Protein AF-A0A210QXK6-F1 (afdb_monomer)

Sequence (561 aa):
MADVSMITDDEYVSPDEFNDEITNDLNKKVNELSKQLKNMKIEKDEAHRYINDMSAKIASHGELEKEVKRLTILNHDLENRLQAEDKAYVKLWKEVSPSKDNGSGEKTDPATTSTERKEESDTNSGILNEKTPTSQADKTVQQNQDRSVTVTASVTELTEEIRRKEERIQELKNEVKTLKSSLQETLKIKDKYKKTLEKLRDEKQALSEETSRRLTQGDNKMCKMEENLRLMTARRDQLEKDLEKANEELDLTEKKLTAVKKGHQSTLAEDGKAMSSELGIVHVDELREALVTKSVECEKMLLKNEELKKILEEKGSTQGKLEERLTLITSRKDQLEKDLEKAKEDLDQMAKKLTKVNQDHKSTLIENEMAISSGSECLQLEVDTLIKDRYNQNESQVCFDSLTVQPPKTRKSIEIGLRSLRSGMGKTMVDGVTKGLQKLLHDRLLREKIDLHIKPCQTLDDATGGPHFVLCLAKSIIGTKVQALEGIPGNKDTVLIIIYYTETDTKECLSMSIPSFRLYGSELRPLGGTIDMLFGGGSGLYDCDVNNSAVERITTFLKKY

Structure (mmCIF, N/CA/C/O backbone):
data_AF-A0A210QXK6-F1
#
_entry.id   AF-A0A210QXK6-F1
#
loop_
_atom_site.group_PDB
_atom_site.id
_atom_site.type_symbol
_atom_site.label_atom_id
_atom_site.label_alt_id
_atom_site.label_comp_id
_atom_site.label_asym_id
_atom_site.label_entity_id
_atom_site.label_seq_id
_atom_site.pdbx_PDB_ins_code
_atom_site.Cartn_x
_atom_site.Cartn_y
_atom_site.Cartn_z
_atom_site.occupancy
_atom_site.B_iso_or_equiv
_atom_site.auth_seq_id
_atom_site.auth_comp_id
_atom_site.auth_asym_id
_atom_site.auth_atom_id
_atom_site.pdbx_PDB_model_num
ATOM 1 N N . MET A 1 1 ? 19.853 27.502 -66.657 1.00 44.91 1 MET A N 1
ATOM 2 C CA . MET A 1 1 ? 19.277 28.564 -65.812 1.00 44.91 1 MET A CA 1
ATOM 3 C C . MET A 1 1 ? 17.879 28.127 -65.413 1.00 44.91 1 MET A C 1
ATOM 5 O O . MET A 1 1 ? 16.967 28.236 -66.218 1.00 44.91 1 MET A O 1
ATOM 9 N N . ALA A 1 2 ? 17.760 27.530 -64.233 1.00 38.28 2 ALA A N 1
ATOM 10 C CA . ALA A 1 2 ? 16.503 27.271 -63.542 1.00 38.28 2 ALA A CA 1
ATOM 11 C C . ALA A 1 2 ? 16.822 27.405 -62.048 1.00 38.28 2 ALA A C 1
ATOM 13 O O . ALA A 1 2 ? 17.757 26.760 -61.570 1.00 38.28 2 ALA A O 1
ATOM 14 N N . ASP A 1 3 ? 16.121 28.320 -61.384 1.00 47.69 3 ASP A N 1
ATOM 15 C CA . ASP A 1 3 ? 16.264 28.660 -59.971 1.00 47.69 3 ASP A CA 1
ATOM 16 C C . ASP A 1 3 ? 15.975 27.449 -59.081 1.00 47.69 3 ASP A C 1
ATOM 18 O O . ASP A 1 3 ? 14.858 26.933 -59.056 1.00 47.69 3 ASP A O 1
ATOM 22 N N . VAL A 1 4 ? 16.980 27.021 -58.316 1.00 43.56 4 VAL A N 1
ATOM 23 C CA . VAL A 1 4 ? 16.806 26.153 -57.147 1.00 43.56 4 VAL A CA 1
ATOM 24 C C . VAL A 1 4 ? 17.064 27.030 -55.930 1.00 43.56 4 VAL A C 1
ATOM 26 O O . VAL A 1 4 ? 18.178 27.128 -55.419 1.00 43.56 4 VAL A O 1
ATOM 29 N N . SER A 1 5 ? 16.025 27.758 -55.532 1.00 46.81 5 SER A N 1
ATOM 30 C CA . SER A 1 5 ? 16.014 28.563 -54.320 1.00 46.81 5 SER A CA 1
ATOM 31 C C . SER A 1 5 ? 15.779 27.679 -53.095 1.00 46.81 5 SER A C 1
ATOM 33 O O . SER A 1 5 ? 14.764 26.992 -53.015 1.00 46.81 5 SER A O 1
ATOM 35 N N . MET A 1 6 ? 16.698 27.792 -52.137 1.00 48.84 6 MET A N 1
ATOM 36 C CA . MET A 1 6 ? 16.458 27.778 -50.690 1.00 48.84 6 MET A CA 1
ATOM 37 C C . MET A 1 6 ? 15.610 26.626 -50.136 1.00 48.84 6 MET A C 1
ATOM 39 O O . MET A 1 6 ? 14.425 26.781 -49.857 1.00 48.84 6 MET A O 1
ATOM 43 N N . ILE A 1 7 ? 16.275 25.502 -49.866 1.00 44.97 7 ILE A N 1
ATOM 44 C CA . ILE A 1 7 ? 15.892 24.646 -48.742 1.00 44.97 7 ILE A CA 1
ATOM 45 C C . ILE A 1 7 ? 16.555 25.277 -47.519 1.00 44.97 7 ILE A C 1
ATOM 47 O O . ILE A 1 7 ? 17.778 25.292 -47.400 1.00 44.97 7 ILE A O 1
ATOM 51 N N . THR A 1 8 ? 15.724 25.924 -46.713 1.00 48.78 8 THR A N 1
ATOM 52 C CA . THR A 1 8 ? 16.065 26.554 -45.441 1.00 48.78 8 THR A CA 1
ATOM 53 C C . THR A 1 8 ? 16.595 25.528 -44.450 1.00 48.78 8 THR A C 1
ATOM 55 O O . THR A 1 8 ? 16.159 24.380 -44.468 1.00 48.78 8 THR A O 1
ATOM 58 N N . ASP A 1 9 ? 17.515 25.979 -43.602 1.00 45.25 9 ASP A N 1
ATOM 59 C CA . ASP A 1 9 ? 18.122 25.263 -42.485 1.00 45.25 9 ASP A CA 1
ATOM 60 C C . ASP A 1 9 ? 17.078 24.507 -41.641 1.00 45.25 9 ASP A C 1
ATOM 62 O O . ASP A 1 9 ? 16.435 25.080 -40.762 1.00 45.25 9 ASP A O 1
ATOM 66 N N . ASP A 1 10 ? 16.900 23.211 -41.906 1.00 46.25 10 ASP A N 1
ATOM 67 C CA . ASP A 1 10 ? 16.236 22.310 -40.968 1.00 46.25 10 ASP A CA 1
ATOM 68 C C . ASP A 1 10 ? 17.201 22.108 -39.794 1.00 46.25 10 ASP A C 1
ATOM 70 O O . ASP A 1 10 ? 18.220 21.420 -39.911 1.00 46.25 10 ASP A O 1
ATOM 74 N N . GLU A 1 11 ? 16.902 22.771 -38.674 1.00 54.03 11 GLU A N 1
ATOM 75 C CA . GLU A 1 11 ? 17.608 22.624 -37.404 1.00 54.03 11 GLU A CA 1
ATOM 76 C C . GLU A 1 11 ? 17.676 21.138 -37.031 1.00 54.03 11 GLU A C 1
ATOM 78 O O . GLU A 1 11 ? 16.697 20.510 -36.623 1.00 54.03 11 GLU A O 1
ATOM 83 N N . TYR A 1 12 ? 18.862 20.557 -37.208 1.00 55.88 12 TYR A N 1
ATOM 84 C CA . TYR A 1 12 ? 19.173 19.194 -36.812 1.00 55.88 12 TYR A CA 1
ATOM 85 C C . TYR A 1 12 ? 19.178 19.125 -35.281 1.00 55.88 12 TYR A C 1
ATOM 87 O O . TYR A 1 12 ? 20.210 19.320 -34.640 1.00 55.88 12 TYR A O 1
ATOM 95 N N . VAL A 1 13 ? 18.007 18.882 -34.688 1.00 53.97 13 VAL A N 1
ATOM 96 C CA . VAL A 1 13 ? 17.875 18.614 -33.252 1.00 53.97 13 VAL A CA 1
ATOM 97 C C . VAL A 1 13 ? 18.626 17.322 -32.951 1.00 53.97 13 VAL A C 1
ATOM 99 O O . VAL A 1 13 ? 18.325 16.262 -33.509 1.00 53.97 13 VAL A O 1
ATOM 102 N N . SER A 1 14 ? 19.640 17.418 -32.091 1.00 57.78 14 SER A N 1
ATOM 103 C CA . SER A 1 14 ? 20.443 16.265 -31.699 1.00 57.78 14 SER A CA 1
ATOM 104 C C . SER A 1 14 ? 19.530 15.189 -31.089 1.00 57.78 14 SER A C 1
ATOM 106 O O . SER A 1 14 ? 18.709 15.512 -30.226 1.00 57.78 14 SER A O 1
ATOM 108 N N . PRO A 1 15 ? 19.662 13.905 -31.476 1.00 62.97 15 PRO A N 1
ATOM 109 C CA . PRO A 1 15 ? 18.889 12.806 -30.890 1.00 62.97 15 PRO A CA 1
ATOM 110 C C . PRO A 1 15 ? 18.966 12.728 -29.356 1.00 62.97 15 PRO A C 1
ATOM 112 O O . PRO A 1 15 ? 18.063 12.176 -28.726 1.00 62.97 15 PRO A O 1
ATOM 115 N N . ASP A 1 16 ? 20.024 13.284 -28.764 1.00 66.19 16 ASP A N 1
ATOM 116 C CA . ASP A 1 16 ? 20.204 13.348 -27.315 1.00 66.19 16 ASP A CA 1
ATOM 117 C C . ASP A 1 16 ? 19.272 14.392 -26.666 1.00 66.19 16 ASP A C 1
ATOM 119 O O . ASP A 1 16 ? 18.648 14.100 -25.648 1.00 66.19 16 ASP A O 1
ATOM 123 N N . GLU A 1 17 ? 19.053 15.550 -27.302 1.00 66.25 17 GLU A N 1
ATOM 124 C CA . GLU A 1 17 ? 18.154 16.598 -26.784 1.00 66.25 17 GLU A CA 1
ATOM 125 C C . GLU A 1 17 ? 16.682 16.162 -26.820 1.00 66.25 17 GLU A C 1
ATOM 127 O O . GLU A 1 17 ? 15.923 16.412 -25.881 1.00 66.25 17 GLU A O 1
ATOM 132 N N . PHE A 1 18 ? 16.282 15.427 -27.863 1.00 64.50 18 PHE A N 1
ATOM 133 C CA . PHE A 1 18 ? 14.921 14.893 -27.978 1.00 64.50 18 PHE A CA 1
ATOM 134 C C . PHE A 1 18 ? 14.623 13.810 -26.925 1.00 64.50 18 PHE A C 1
ATOM 136 O O . PHE A 1 18 ? 13.509 13.724 -26.399 1.00 64.50 18 PHE A O 1
ATOM 143 N N . ASN A 1 19 ? 15.618 12.985 -26.579 1.00 69.69 19 ASN A N 1
ATOM 144 C CA . ASN A 1 19 ? 15.469 11.970 -25.536 1.00 69.69 19 ASN A CA 1
ATOM 145 C C . ASN A 1 19 ? 15.393 12.585 -24.134 1.00 69.69 19 ASN A C 1
ATOM 147 O O . ASN A 1 19 ? 14.616 12.100 -23.305 1.00 69.69 19 ASN A O 1
ATOM 151 N N . ASP A 1 20 ? 16.135 13.660 -23.873 1.00 77.44 20 ASP A N 1
ATOM 152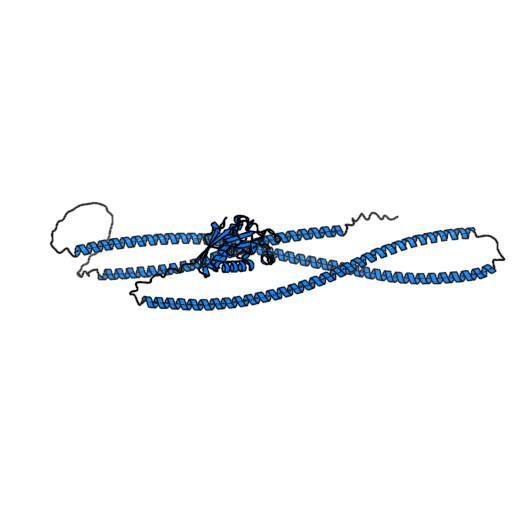 C CA . ASP A 1 20 ? 16.095 14.355 -22.586 1.00 77.44 20 ASP A CA 1
ATOM 153 C C . ASP A 1 20 ? 14.749 15.052 -22.351 1.00 77.44 20 ASP A C 1
ATOM 155 O O . ASP A 1 20 ? 14.205 14.995 -21.243 1.00 77.44 20 ASP A O 1
ATOM 159 N N . GLU A 1 21 ? 14.149 15.642 -23.389 1.00 80.06 21 GLU A N 1
ATOM 160 C CA . GLU A 1 21 ? 12.834 16.281 -23.284 1.00 80.06 21 GLU A CA 1
ATOM 161 C C . GLU A 1 21 ? 11.721 15.261 -22.990 1.00 80.06 21 GLU A C 1
ATOM 163 O O . GLU A 1 21 ? 10.927 15.446 -22.060 1.00 80.06 21 GLU A O 1
ATOM 168 N N . ILE A 1 22 ? 11.709 14.127 -23.702 1.00 79.75 22 ILE A N 1
ATOM 169 C CA . ILE A 1 22 ? 10.741 13.047 -23.455 1.00 79.75 22 ILE A CA 1
ATOM 170 C C . ILE A 1 22 ? 10.928 12.457 -22.056 1.00 79.75 22 ILE A C 1
ATOM 172 O O . ILE A 1 22 ? 9.944 12.230 -21.347 1.00 79.75 22 ILE A O 1
ATOM 176 N N . THR A 1 23 ? 12.174 12.225 -21.637 1.00 80.75 23 THR A N 1
ATOM 177 C CA . THR A 1 23 ? 12.480 11.648 -20.321 1.00 80.75 23 THR A CA 1
ATOM 178 C C . THR A 1 23 ? 12.057 12.590 -19.194 1.00 80.75 23 THR A C 1
ATOM 180 O O . THR A 1 23 ? 11.468 12.148 -18.203 1.00 80.75 23 THR A O 1
ATOM 183 N N . ASN A 1 24 ? 12.269 13.898 -19.358 1.00 83.56 24 ASN A N 1
ATOM 184 C CA . ASN A 1 24 ? 11.829 14.902 -18.394 1.00 83.56 24 ASN A CA 1
ATOM 185 C C . ASN A 1 24 ? 10.301 14.999 -18.306 1.00 83.56 24 ASN A C 1
ATOM 187 O O . ASN A 1 24 ? 9.762 15.042 -17.194 1.00 83.56 24 ASN A O 1
ATOM 191 N N . ASP A 1 25 ? 9.586 14.971 -19.435 1.00 87.50 25 ASP A N 1
ATOM 192 C CA . ASP A 1 25 ? 8.119 15.021 -19.424 1.00 87.50 25 ASP A CA 1
ATOM 193 C C . ASP A 1 25 ? 7.505 13.739 -18.827 1.00 87.50 25 ASP A C 1
ATOM 195 O O . ASP A 1 25 ? 6.519 13.797 -18.079 1.00 87.50 25 ASP A O 1
ATOM 199 N N . LEU A 1 26 ? 8.132 12.577 -19.063 1.00 84.06 26 LEU A N 1
ATOM 200 C CA . LEU A 1 26 ? 7.741 11.315 -18.429 1.00 84.06 26 LEU A CA 1
ATOM 201 C C . LEU A 1 26 ? 7.960 11.356 -16.913 1.00 84.06 26 LEU A C 1
ATOM 203 O O . LEU A 1 26 ? 7.043 11.045 -16.153 1.00 84.06 26 LEU A O 1
ATOM 207 N N . ASN A 1 27 ? 9.142 11.785 -16.463 1.00 83.50 27 ASN A N 1
ATOM 208 C CA . ASN A 1 27 ? 9.470 11.888 -15.040 1.00 83.50 27 ASN A CA 1
ATOM 209 C C . ASN A 1 27 ? 8.533 12.861 -14.316 1.00 83.50 27 ASN A C 1
ATOM 211 O O . ASN A 1 27 ? 8.076 12.583 -13.204 1.00 83.50 27 ASN A O 1
ATOM 215 N N . LYS A 1 28 ? 8.176 13.976 -14.961 1.00 90.75 28 LYS A N 1
ATOM 216 C CA . LYS A 1 28 ? 7.206 14.935 -14.426 1.00 90.75 28 LYS A CA 1
ATOM 217 C C . LYS A 1 28 ? 5.820 14.306 -14.255 1.00 90.75 28 LYS A C 1
ATOM 219 O O . LYS A 1 28 ? 5.221 14.453 -13.190 1.00 90.75 28 LYS A O 1
ATOM 224 N N . LYS A 1 29 ? 5.335 13.550 -15.248 1.00 88.69 29 LYS A N 1
ATOM 225 C CA . LYS A 1 29 ? 4.063 12.807 -15.151 1.00 88.69 29 LYS A CA 1
ATOM 226 C C . LYS A 1 29 ? 4.093 11.715 -14.085 1.00 88.69 29 LYS A C 1
ATOM 228 O O . LYS A 1 29 ? 3.127 11.585 -13.338 1.00 88.69 29 LYS A O 1
ATOM 233 N N . VAL A 1 30 ? 5.187 10.962 -13.973 1.00 86.56 30 VAL A N 1
ATOM 234 C CA . VAL A 1 30 ? 5.354 9.929 -12.935 1.00 86.56 30 VAL A CA 1
ATOM 235 C C . VAL A 1 30 ? 5.310 10.550 -11.539 1.00 86.56 30 VAL A C 1
ATOM 237 O O . VAL A 1 30 ? 4.622 10.033 -10.659 1.00 86.56 30 VAL A O 1
ATOM 240 N N . ASN A 1 31 ? 5.975 11.689 -11.340 1.00 84.44 31 ASN A N 1
ATOM 241 C CA . ASN A 1 31 ? 5.953 12.404 -10.065 1.00 84.44 31 ASN A CA 1
ATOM 242 C C . ASN A 1 31 ? 4.553 12.925 -9.711 1.00 84.44 31 ASN A C 1
ATOM 244 O O . ASN A 1 31 ? 4.127 12.792 -8.562 1.00 84.44 31 ASN A O 1
ATOM 248 N N . GLU A 1 32 ? 3.815 13.459 -10.687 1.00 89.75 32 GLU A N 1
ATOM 249 C CA . GLU A 1 32 ? 2.441 13.926 -10.473 1.00 89.75 32 GLU A CA 1
ATOM 250 C C . GLU A 1 32 ? 1.490 12.764 -10.140 1.00 89.75 32 GLU A C 1
ATOM 252 O O . GLU A 1 32 ? 0.752 12.831 -9.157 1.00 89.75 32 GLU A O 1
ATOM 257 N N . LEU A 1 33 ? 1.571 11.647 -10.871 1.00 83.81 33 LEU A N 1
ATOM 258 C CA . LEU A 1 33 ? 0.789 10.442 -10.572 1.00 83.81 33 LEU A CA 1
ATOM 259 C C . LEU A 1 33 ? 1.143 9.851 -9.200 1.00 83.81 33 LEU A C 1
ATOM 261 O O . LEU A 1 33 ? 0.256 9.433 -8.458 1.00 83.81 33 LEU A O 1
ATOM 265 N N . SER A 1 34 ? 2.423 9.859 -8.822 1.00 85.31 34 SER A N 1
ATOM 266 C CA . SER A 1 34 ? 2.877 9.419 -7.497 1.00 85.31 34 SER A CA 1
ATOM 267 C C . SER A 1 34 ? 2.296 10.296 -6.380 1.00 85.31 34 SER A C 1
ATOM 269 O O . SER A 1 34 ? 1.854 9.791 -5.344 1.00 85.31 34 SER A O 1
ATOM 271 N N . LYS A 1 35 ? 2.212 11.614 -6.604 1.00 87.81 35 LYS A N 1
ATOM 272 C CA . LYS A 1 35 ? 1.569 12.559 -5.683 1.00 87.81 35 LYS A CA 1
ATOM 273 C C . LYS A 1 35 ? 0.061 12.311 -5.569 1.00 87.81 35 LYS A C 1
ATOM 275 O O . LYS A 1 35 ? -0.455 12.248 -4.453 1.00 87.81 35 LYS A O 1
ATOM 280 N N . GLN A 1 36 ? -0.632 12.097 -6.687 1.00 84.88 36 GLN A N 1
ATOM 281 C CA . GLN A 1 36 ? -2.060 11.755 -6.693 1.00 84.88 36 GLN A CA 1
ATOM 282 C C . GLN A 1 36 ? -2.334 10.427 -5.971 1.00 84.88 36 GLN A C 1
ATOM 284 O O . GLN A 1 36 ? -3.253 10.343 -5.157 1.00 84.88 36 GLN A O 1
ATOM 289 N N . LEU A 1 37 ? -1.493 9.409 -6.184 1.00 81.88 37 LEU A N 1
ATOM 290 C CA . LEU A 1 37 ? -1.596 8.119 -5.500 1.00 81.88 37 LEU A CA 1
ATOM 291 C C . LEU A 1 37 ? -1.419 8.257 -3.980 1.00 81.88 37 LEU A C 1
ATOM 293 O O . LEU A 1 37 ? -2.153 7.625 -3.217 1.00 81.88 37 LEU A O 1
ATOM 297 N N . LYS A 1 38 ? -0.480 9.101 -3.526 1.00 82.56 38 LYS A N 1
ATOM 298 C CA . LYS A 1 38 ? -0.304 9.411 -2.097 1.00 82.56 38 LYS A CA 1
ATOM 299 C C . LYS A 1 38 ? -1.549 10.070 -1.505 1.00 82.56 38 LYS A C 1
ATOM 301 O O . LYS A 1 38 ? -2.002 9.630 -0.452 1.00 82.56 38 LYS A O 1
ATOM 306 N N . ASN A 1 39 ? -2.132 11.051 -2.193 1.00 80.12 39 ASN A N 1
ATOM 307 C CA . ASN A 1 39 ? -3.346 11.729 -1.729 1.00 80.12 39 ASN A CA 1
ATOM 308 C C . ASN A 1 39 ? -4.539 10.765 -1.637 1.00 80.12 39 ASN A C 1
ATOM 310 O O . ASN A 1 39 ? -5.187 10.697 -0.597 1.00 80.12 39 ASN A O 1
ATOM 314 N N . MET A 1 40 ? -4.764 9.936 -2.662 1.00 78.12 40 MET A N 1
ATOM 315 C CA . MET A 1 40 ? -5.830 8.924 -2.633 1.00 78.12 40 MET A CA 1
ATOM 316 C C . MET A 1 40 ? -5.647 7.907 -1.501 1.00 78.12 40 MET A C 1
ATOM 318 O O . MET A 1 40 ? -6.624 7.420 -0.932 1.00 78.12 40 MET A O 1
ATOM 322 N N . LYS A 1 41 ? -4.400 7.559 -1.164 1.00 77.94 41 LYS A N 1
ATOM 323 C CA . LYS A 1 41 ? -4.116 6.658 -0.045 1.00 77.94 41 LYS A CA 1
ATOM 324 C C . LYS A 1 41 ? -4.500 7.294 1.295 1.00 77.94 41 LYS A C 1
ATOM 326 O O . LYS A 1 41 ? -5.141 6.627 2.099 1.00 77.94 41 LYS A O 1
ATOM 331 N N . ILE A 1 42 ? -4.174 8.573 1.494 1.00 81.62 42 ILE A N 1
ATOM 332 C CA . ILE A 1 42 ? -4.559 9.329 2.697 1.00 81.62 42 ILE A CA 1
ATOM 333 C C . ILE A 1 42 ? -6.086 9.380 2.828 1.00 81.62 42 ILE A C 1
ATOM 335 O O . ILE A 1 42 ? -6.618 8.991 3.866 1.00 81.62 42 ILE A O 1
ATOM 339 N N . GLU A 1 43 ? -6.796 9.752 1.759 1.00 81.38 43 GLU A N 1
ATOM 340 C CA . GLU A 1 43 ? -8.266 9.804 1.752 1.00 81.38 43 GLU A CA 1
ATOM 341 C C . GLU A 1 43 ? -8.896 8.431 2.043 1.00 81.38 43 GLU A C 1
ATOM 343 O O . GLU A 1 43 ? -9.868 8.321 2.794 1.00 81.38 43 GLU A O 1
ATOM 348 N N . LYS A 1 44 ? -8.323 7.350 1.497 1.00 83.00 44 LYS A N 1
ATOM 349 C CA . LYS A 1 44 ? -8.772 5.978 1.775 1.00 83.00 44 LYS A CA 1
ATOM 350 C C . LYS A 1 44 ? -8.590 5.599 3.247 1.00 83.00 44 LYS A C 1
ATOM 352 O O . LYS A 1 44 ? -9.471 4.940 3.808 1.00 83.00 44 LYS A O 1
ATOM 357 N N . ASP A 1 45 ? -7.464 5.958 3.853 1.00 78.56 45 ASP A N 1
ATOM 358 C CA . ASP A 1 45 ? -7.159 5.627 5.248 1.00 78.56 45 ASP A CA 1
ATOM 359 C C . ASP A 1 45 ? -8.026 6.456 6.218 1.00 78.56 45 ASP A C 1
ATOM 361 O O . ASP A 1 45 ? -8.477 5.952 7.250 1.00 78.56 45 ASP A O 1
ATOM 365 N N . GLU A 1 46 ? -8.349 7.704 5.868 1.00 82.12 46 GLU A N 1
ATOM 366 C CA . GLU A 1 46 ? -9.347 8.521 6.573 1.00 82.12 46 GLU A CA 1
ATOM 367 C C . GLU A 1 46 ? -10.756 7.926 6.474 1.00 82.12 46 GLU A C 1
ATOM 369 O O . GLU A 1 46 ? -11.438 7.792 7.493 1.00 82.12 46 GLU A O 1
ATOM 374 N N . ALA A 1 47 ? -11.168 7.476 5.286 1.00 76.25 47 ALA A N 1
ATOM 375 C CA . ALA A 1 47 ? -12.454 6.812 5.101 1.00 76.25 47 ALA A CA 1
ATOM 376 C C . ALA A 1 47 ? -12.560 5.509 5.917 1.00 76.25 47 ALA A C 1
ATOM 378 O O . ALA A 1 47 ? -13.595 5.262 6.535 1.00 76.25 47 ALA A O 1
ATOM 379 N N . HIS A 1 48 ? -11.497 4.697 5.986 1.00 74.56 48 HIS A N 1
ATOM 380 C CA . HIS A 1 48 ? -11.484 3.489 6.826 1.00 74.56 48 HIS A CA 1
ATOM 381 C C . HIS A 1 48 ? -11.584 3.820 8.315 1.00 74.56 48 HIS A C 1
ATOM 383 O O . HIS A 1 48 ? -12.363 3.184 9.024 1.00 74.56 48 HIS A O 1
ATOM 389 N N . ARG A 1 49 ? -10.847 4.831 8.797 1.00 78.88 49 ARG A N 1
ATOM 390 C CA . ARG A 1 49 ? -10.958 5.288 10.193 1.00 78.88 49 ARG A CA 1
ATOM 391 C C . ARG A 1 49 ? -12.378 5.737 10.522 1.00 78.88 49 ARG A C 1
ATOM 393 O O . ARG A 1 49 ? -12.915 5.340 11.553 1.00 78.88 49 ARG A O 1
ATOM 400 N N . TYR A 1 50 ? -13.002 6.490 9.622 1.00 79.38 50 TYR A N 1
ATOM 401 C CA . TYR A 1 50 ? -14.382 6.936 9.782 1.00 79.38 50 TYR A CA 1
ATOM 402 C C . TYR A 1 50 ? -15.390 5.774 9.790 1.00 79.38 50 TYR A C 1
ATOM 404 O O . TYR A 1 50 ? -16.281 5.740 10.635 1.00 79.38 50 TYR A O 1
ATOM 412 N N . ILE A 1 51 ? -15.237 4.787 8.898 1.00 73.06 51 ILE A N 1
ATOM 413 C CA . ILE A 1 51 ? -16.088 3.584 8.866 1.00 73.06 51 ILE A CA 1
ATOM 414 C C . ILE A 1 51 ? -15.944 2.768 10.156 1.00 73.06 51 ILE A C 1
ATOM 416 O O . ILE A 1 51 ? -16.948 2.293 10.688 1.00 73.06 51 ILE A O 1
ATOM 420 N N . ASN A 1 52 ? -14.725 2.623 10.677 1.00 71.12 52 ASN A N 1
ATOM 421 C CA . ASN A 1 52 ? -14.480 1.896 11.921 1.00 71.12 52 ASN A CA 1
ATOM 422 C C . ASN A 1 52 ? -15.110 2.610 13.128 1.00 71.12 52 ASN A C 1
ATOM 424 O O . ASN A 1 52 ? -15.762 1.957 13.940 1.00 71.12 52 ASN A O 1
ATOM 428 N N . ASP A 1 53 ? -14.996 3.939 13.209 1.00 78.44 53 ASP A N 1
ATOM 429 C CA . ASP A 1 53 ? -15.653 4.745 14.251 1.00 78.44 53 ASP A CA 1
ATOM 430 C C . ASP A 1 53 ? -17.189 4.644 14.172 1.00 78.44 53 ASP A C 1
ATOM 432 O O . ASP A 1 53 ? -17.869 4.416 15.173 1.00 78.44 53 ASP A O 1
ATOM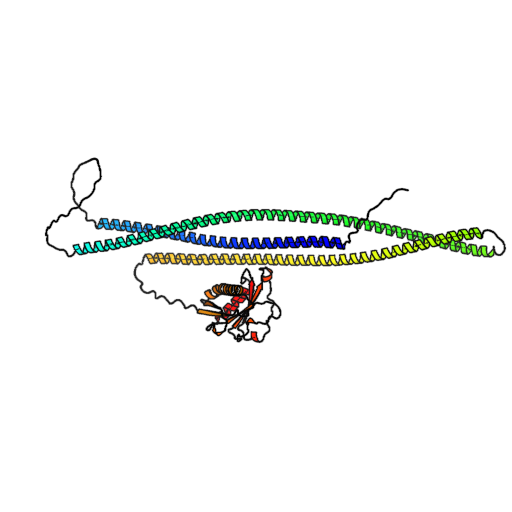 436 N N . MET A 1 54 ? -17.750 4.717 12.961 1.00 70.50 54 MET A N 1
ATOM 437 C CA . MET A 1 54 ? -19.180 4.496 12.715 1.00 70.50 54 MET A CA 1
ATOM 438 C C . MET A 1 54 ? -19.635 3.088 13.110 1.00 70.50 54 MET A C 1
ATOM 440 O O . MET A 1 54 ? -20.692 2.931 13.715 1.00 70.50 54 MET A O 1
ATOM 444 N N . SER A 1 55 ? -18.842 2.064 12.798 1.00 67.19 55 SER A N 1
ATOM 445 C CA . SER A 1 55 ? -19.164 0.673 13.137 1.00 67.19 55 SER A CA 1
ATOM 446 C C . SER A 1 55 ? -19.151 0.454 14.650 1.00 67.19 55 SER A C 1
ATOM 448 O O . SER A 1 55 ? -20.055 -0.192 15.176 1.00 67.19 55 SER A O 1
ATOM 450 N N . ALA A 1 56 ? -18.198 1.064 15.364 1.00 70.06 56 ALA A N 1
ATOM 451 C CA . ALA A 1 56 ? -18.162 1.054 16.825 1.00 70.06 56 ALA A CA 1
ATOM 452 C C . ALA A 1 56 ? -19.394 1.748 17.437 1.00 70.06 56 ALA A C 1
ATOM 454 O O . ALA A 1 56 ? -20.004 1.214 18.361 1.00 70.06 56 ALA A O 1
ATOM 455 N N . LYS A 1 57 ? -19.820 2.890 16.878 1.00 75.19 57 LYS A N 1
ATOM 456 C CA . LYS A 1 57 ? -21.040 3.602 17.305 1.00 75.19 57 LYS A CA 1
ATOM 457 C C . LYS A 1 57 ? -22.326 2.820 17.023 1.00 75.19 57 LYS A C 1
ATOM 459 O O . LYS A 1 57 ? -23.259 2.856 17.820 1.00 75.19 57 LYS A O 1
ATOM 464 N N . ILE A 1 58 ? -22.400 2.103 15.901 1.00 66.25 58 ILE A N 1
ATOM 465 C CA . ILE A 1 58 ? -23.543 1.231 15.588 1.00 66.25 58 ILE A CA 1
ATOM 466 C C . ILE A 1 58 ? -23.580 0.038 16.550 1.00 66.25 58 ILE A C 1
ATOM 468 O O . ILE A 1 58 ? -24.649 -0.298 17.055 1.00 66.25 58 ILE A O 1
ATOM 472 N N . ALA A 1 59 ? -22.426 -0.565 16.852 1.00 65.00 59 ALA A N 1
ATOM 473 C CA . ALA A 1 59 ? -22.332 -1.642 17.833 1.00 65.00 59 ALA A CA 1
ATOM 474 C C . ALA A 1 59 ? -22.791 -1.175 19.226 1.00 65.00 59 ALA A C 1
ATOM 476 O O . ALA A 1 59 ? -23.625 -1.840 19.840 1.00 65.00 59 ALA A O 1
ATOM 477 N N . SER A 1 60 ? -22.357 0.011 19.676 1.00 72.88 60 SER A N 1
ATOM 478 C CA . SER A 1 60 ? -22.823 0.578 20.949 1.00 72.88 60 SER A CA 1
ATOM 479 C C . SER A 1 60 ? -24.322 0.890 20.936 1.00 72.88 60 SER A C 1
ATOM 481 O O . SER A 1 60 ? -24.992 0.698 21.944 1.00 72.88 60 SER A O 1
ATOM 483 N N . HIS A 1 61 ? -24.880 1.325 19.799 1.00 71.06 61 HIS A N 1
ATOM 484 C CA . HIS A 1 61 ? -26.324 1.536 19.653 1.00 71.06 61 HIS A CA 1
ATOM 485 C C . HIS A 1 61 ? -27.112 0.221 19.751 1.00 71.06 61 HIS A C 1
ATOM 487 O O . HIS A 1 61 ? -28.192 0.197 20.336 1.00 71.06 61 HIS A O 1
ATOM 493 N N . GLY A 1 62 ? -26.571 -0.880 19.220 1.00 70.88 62 GLY A N 1
ATOM 494 C CA . GLY A 1 62 ? -27.162 -2.211 19.359 1.00 70.88 62 GLY A CA 1
ATOM 495 C C . GLY A 1 62 ? -27.210 -2.691 20.813 1.00 70.88 62 GLY A C 1
ATOM 496 O O . GLY A 1 62 ? -28.203 -3.289 21.227 1.00 70.88 62 GLY A O 1
ATOM 497 N N . GLU A 1 63 ? -26.179 -2.400 21.610 1.00 71.25 63 GLU A N 1
ATOM 498 C CA . GLU A 1 63 ? -26.198 -2.671 23.056 1.00 71.25 63 GLU A CA 1
ATOM 499 C C . GLU A 1 63 ? -27.193 -1.773 23.800 1.00 71.25 63 GLU A C 1
ATOM 501 O O . GLU A 1 63 ? -27.958 -2.260 24.632 1.00 71.25 63 GLU A O 1
ATOM 506 N N . LEU A 1 64 ? -27.261 -0.490 23.439 1.00 66.62 64 LEU A N 1
ATOM 507 C CA . LEU A 1 64 ? -28.216 0.456 24.019 1.00 66.62 64 LEU A CA 1
ATOM 508 C C . LEU A 1 64 ? -29.669 0.055 23.728 1.00 66.62 64 LEU A C 1
ATOM 510 O O . LEU A 1 64 ? -30.519 0.123 24.609 1.00 66.62 64 LEU A O 1
ATOM 514 N N . GLU A 1 65 ? -29.963 -0.423 22.517 1.00 69.38 65 GLU A N 1
ATOM 515 C CA . GLU A 1 65 ? -31.300 -0.896 22.145 1.00 69.38 65 GLU A CA 1
ATOM 516 C C . GLU A 1 65 ? -31.696 -2.170 22.912 1.00 69.38 65 GLU A C 1
ATOM 518 O O . GLU A 1 65 ? -32.854 -2.320 23.314 1.00 69.38 65 GLU A O 1
ATOM 523 N N . LYS A 1 66 ? -30.738 -3.076 23.163 1.00 77.81 66 LYS A N 1
ATOM 524 C CA . LYS A 1 66 ? -30.952 -4.245 24.033 1.00 77.81 66 LYS A CA 1
ATOM 525 C C . LYS A 1 66 ? -31.264 -3.817 25.468 1.00 77.81 66 LYS A C 1
ATOM 527 O O . LYS A 1 66 ? -32.206 -4.349 26.055 1.00 77.81 66 LYS A O 1
ATOM 532 N N . GLU A 1 67 ? -30.541 -2.837 26.003 1.00 70.69 67 GLU A N 1
ATOM 533 C CA . GLU A 1 67 ? -30.773 -2.334 27.360 1.00 70.69 67 GLU A CA 1
ATOM 534 C C . GLU A 1 67 ? -32.112 -1.590 27.476 1.00 70.69 67 GLU A C 1
ATOM 536 O O . GLU A 1 67 ? -32.864 -1.820 28.419 1.00 70.69 67 GLU A O 1
ATOM 541 N N . VAL A 1 68 ? -32.498 -0.793 26.474 1.00 71.19 68 VAL A N 1
ATOM 542 C CA . VAL A 1 68 ? -33.830 -0.162 26.422 1.00 71.19 68 VAL A CA 1
ATOM 543 C C . VAL A 1 68 ? -34.942 -1.214 26.399 1.00 71.19 68 VAL A C 1
ATOM 545 O O . VAL A 1 68 ? -35.921 -1.083 27.138 1.00 71.19 68 VAL A O 1
ATOM 548 N N . LYS A 1 69 ? -34.802 -2.290 25.609 1.00 79.44 69 LYS A N 1
ATOM 549 C CA . LYS A 1 69 ? -35.776 -3.399 25.598 1.00 79.44 69 LYS A CA 1
ATOM 550 C C . LYS A 1 69 ? -35.863 -4.079 26.963 1.00 79.44 69 LYS A C 1
ATOM 552 O O . LYS A 1 69 ? -36.966 -4.316 27.451 1.00 79.44 69 LYS A O 1
ATOM 557 N N . ARG A 1 70 ? -34.721 -4.331 27.607 1.00 81.19 70 ARG A N 1
ATOM 558 C CA . ARG A 1 70 ? -34.652 -4.907 28.956 1.00 81.19 70 ARG A CA 1
ATOM 559 C C . ARG A 1 70 ? -35.352 -4.024 29.992 1.00 81.19 70 ARG A C 1
ATOM 561 O O . ARG A 1 70 ? -36.159 -4.531 30.768 1.00 81.19 70 ARG A O 1
ATOM 568 N N . LEU A 1 71 ? -35.093 -2.717 29.975 1.00 72.50 71 LEU A N 1
ATOM 569 C CA . LEU A 1 71 ? -35.728 -1.751 30.876 1.00 72.50 71 LEU A CA 1
ATOM 570 C C . LEU A 1 71 ? -37.233 -1.625 30.621 1.00 72.50 71 LEU A C 1
ATOM 572 O O . LEU A 1 71 ? -38.000 -1.495 31.569 1.00 72.50 71 LEU A O 1
ATOM 576 N N . THR A 1 72 ? -37.670 -1.722 29.365 1.00 80.38 72 THR A N 1
ATOM 577 C CA . THR A 1 72 ? -39.100 -1.711 29.016 1.00 80.38 72 THR A CA 1
ATOM 578 C C . THR A 1 72 ? -39.822 -2.931 29.592 1.00 80.38 72 THR A C 1
ATOM 580 O O . THR A 1 72 ? -40.895 -2.786 30.173 1.00 80.38 72 THR A O 1
ATOM 583 N N . ILE A 1 73 ? -39.219 -4.123 29.491 1.00 83.44 73 ILE A N 1
ATOM 584 C CA . ILE A 1 73 ? -39.760 -5.353 30.096 1.00 83.44 73 ILE A CA 1
ATOM 585 C C . ILE A 1 73 ? -39.835 -5.212 31.620 1.00 83.44 73 ILE A C 1
ATOM 587 O O . ILE A 1 73 ? -40.867 -5.521 32.209 1.00 83.44 73 ILE A O 1
ATOM 591 N N . LEU A 1 74 ? -38.775 -4.697 32.252 1.00 82.38 74 LEU A N 1
ATOM 592 C CA . LEU A 1 74 ? -38.740 -4.476 33.699 1.00 82.38 74 LEU A CA 1
ATOM 593 C C . LEU A 1 74 ? -39.825 -3.488 34.158 1.00 82.38 74 LEU A C 1
ATOM 595 O O . LEU A 1 74 ? -40.465 -3.711 35.181 1.00 82.38 74 LEU A O 1
ATOM 599 N N . ASN A 1 75 ? -40.048 -2.410 33.400 1.00 76.88 75 ASN A N 1
ATOM 600 C CA . ASN A 1 75 ? -41.083 -1.429 33.715 1.00 76.88 75 ASN A CA 1
ATOM 601 C C . ASN A 1 75 ? -42.488 -2.036 33.620 1.00 76.88 75 ASN A C 1
ATOM 603 O O . ASN A 1 75 ? -43.313 -1.811 34.498 1.00 76.88 75 ASN A O 1
ATOM 607 N N . HIS A 1 76 ? -42.739 -2.853 32.594 1.00 84.44 76 HIS A N 1
ATOM 608 C CA . HIS A 1 76 ? -44.012 -3.555 32.455 1.00 84.44 76 HIS A CA 1
ATOM 609 C C . HIS A 1 76 ? -44.253 -4.552 33.603 1.00 84.44 76 HIS A C 1
ATOM 611 O O . HIS A 1 76 ? -45.362 -4.653 34.121 1.00 84.44 76 HIS A O 1
ATOM 617 N N . ASP A 1 77 ? -43.209 -5.259 34.044 1.00 83.31 77 ASP A N 1
ATOM 618 C CA . ASP A 1 77 ? -43.293 -6.183 35.180 1.00 83.31 77 ASP A CA 1
ATOM 619 C C . ASP A 1 77 ? -43.589 -5.445 36.500 1.00 83.31 77 ASP A C 1
ATOM 621 O O . ASP A 1 77 ? -44.426 -5.879 37.294 1.00 83.31 77 ASP A O 1
ATOM 625 N N . LEU A 1 78 ? -42.976 -4.274 36.705 1.00 81.50 78 LEU A N 1
ATOM 626 C CA . LEU A 1 78 ? -43.270 -3.396 37.841 1.00 81.50 78 LEU A CA 1
ATOM 627 C C . LEU A 1 78 ? -44.715 -2.886 37.826 1.00 81.50 78 LEU A C 1
ATOM 629 O O . LEU A 1 78 ? -45.379 -2.957 38.857 1.00 81.50 78 LEU A O 1
ATOM 633 N N . GLU A 1 79 ? -45.225 -2.427 36.680 1.00 83.50 79 GLU A N 1
ATOM 634 C CA . GLU A 1 79 ? -46.628 -2.009 36.535 1.00 83.50 79 GLU A CA 1
ATOM 635 C C . GLU A 1 79 ? -47.598 -3.148 36.873 1.00 83.50 79 GLU A C 1
ATOM 637 O O . GLU A 1 79 ? -48.577 -2.941 37.594 1.00 83.50 79 GLU A O 1
ATOM 642 N N . ASN A 1 80 ? -47.306 -4.366 36.411 1.00 85.38 80 ASN A N 1
ATOM 643 C CA . ASN A 1 80 ? -48.120 -5.543 36.710 1.00 85.38 80 ASN A CA 1
ATOM 644 C C . ASN A 1 80 ? -48.119 -5.878 38.209 1.00 85.38 80 ASN A C 1
ATOM 646 O O . ASN A 1 80 ? -49.169 -6.211 38.766 1.00 85.38 80 ASN A O 1
ATOM 650 N N . ARG A 1 81 ? -46.967 -5.756 38.883 1.00 83.44 81 ARG A N 1
ATOM 651 C CA . ARG A 1 81 ? -46.864 -5.942 40.340 1.00 83.44 81 ARG A CA 1
ATOM 652 C C . ARG A 1 81 ? -47.642 -4.877 41.107 1.00 83.44 81 ARG A C 1
ATOM 654 O O . ARG A 1 81 ? -48.384 -5.230 42.018 1.00 83.44 81 ARG A O 1
ATOM 661 N N . LEU A 1 82 ? -47.543 -3.614 40.697 1.00 82.81 82 LEU A N 1
ATOM 662 C CA . LEU A 1 82 ? -48.283 -2.507 41.310 1.00 82.81 82 LEU A CA 1
ATOM 663 C C . LEU A 1 82 ? -49.799 -2.711 41.181 1.00 82.81 82 LEU A C 1
ATOM 665 O O . LEU A 1 82 ? -50.528 -2.620 42.163 1.00 82.81 82 LEU A O 1
ATOM 669 N N . GLN A 1 83 ? -50.278 -3.106 39.996 1.00 84.88 83 GLN A N 1
ATOM 670 C CA . GLN A 1 83 ? -51.692 -3.445 39.799 1.00 84.88 83 GLN A CA 1
ATOM 671 C C . GLN A 1 83 ? -52.145 -4.645 40.643 1.00 84.88 83 GLN A C 1
ATOM 673 O O . GLN A 1 83 ? -53.309 -4.714 41.052 1.00 84.88 83 GLN A O 1
ATOM 678 N N . ALA A 1 84 ? -51.268 -5.625 40.870 1.00 84.00 84 ALA A N 1
ATOM 679 C CA . ALA A 1 84 ? -51.568 -6.767 41.724 1.00 84.00 84 ALA A CA 1
ATOM 680 C C . ALA A 1 84 ? -51.673 -6.355 43.202 1.00 84.00 84 ALA A C 1
ATOM 682 O O . ALA A 1 84 ? -52.604 -6.788 43.885 1.00 84.00 84 ALA A O 1
ATOM 683 N N . GLU A 1 85 ? -50.775 -5.487 43.673 1.00 86.25 85 GLU A N 1
ATOM 684 C CA . GLU A 1 85 ? -50.817 -4.921 45.024 1.00 86.25 85 GLU A CA 1
ATOM 685 C C . GLU A 1 85 ? -52.059 -4.052 45.242 1.00 86.25 85 GLU A C 1
ATOM 687 O O . GLU A 1 85 ? -52.750 -4.243 46.242 1.00 86.25 85 GLU A O 1
ATOM 692 N N . ASP A 1 86 ? -52.431 -3.199 44.283 1.00 84.62 86 ASP A N 1
ATOM 693 C CA . ASP A 1 86 ? -53.667 -2.405 44.344 1.00 84.62 86 ASP A CA 1
ATOM 694 C C . ASP A 1 86 ? -54.908 -3.299 44.463 1.00 84.62 86 ASP A C 1
ATOM 696 O O . ASP A 1 86 ? -55.788 -3.076 45.301 1.00 84.62 86 ASP A O 1
ATOM 700 N N . LYS A 1 87 ? -54.977 -4.372 43.664 1.00 86.75 87 LYS A N 1
ATOM 701 C CA . LYS A 1 87 ? -56.066 -5.358 43.757 1.00 86.75 87 LYS A CA 1
ATOM 702 C C . LYS A 1 87 ? -56.088 -6.056 45.118 1.00 86.75 87 LYS A C 1
ATOM 704 O O . LYS A 1 87 ? -57.172 -6.283 45.661 1.00 86.75 87 LYS A O 1
ATOM 709 N N . ALA A 1 88 ? -54.923 -6.390 45.672 1.00 83.50 88 ALA A N 1
ATOM 710 C CA . ALA A 1 88 ? -54.811 -6.989 46.999 1.00 83.50 88 ALA A CA 1
ATOM 711 C C . ALA A 1 88 ? -55.267 -6.015 48.099 1.00 83.50 88 ALA A C 1
ATOM 713 O O . ALA A 1 88 ? -56.024 -6.408 48.990 1.00 83.50 88 ALA A O 1
ATOM 714 N N . TYR A 1 89 ? -54.899 -4.736 47.992 1.00 79.94 89 TYR A N 1
ATOM 715 C CA . TYR A 1 89 ? -55.326 -3.678 48.904 1.00 79.94 89 TYR A CA 1
ATOM 716 C C . TYR A 1 89 ? -56.841 -3.478 48.886 1.00 79.94 89 TYR A C 1
ATOM 718 O O . TYR A 1 89 ? -57.466 -3.459 49.945 1.00 79.94 89 TYR A O 1
ATOM 726 N N . VAL A 1 90 ? -57.457 -3.400 47.701 1.00 84.25 90 VAL A N 1
ATOM 727 C CA . VAL A 1 90 ? -58.920 -3.285 47.556 1.00 84.25 90 VAL A CA 1
ATOM 728 C C . VAL A 1 90 ? -59.638 -4.488 48.173 1.00 84.25 90 VAL A C 1
ATOM 730 O O . VAL A 1 90 ? -60.696 -4.331 48.786 1.00 84.25 90 VAL A O 1
ATOM 733 N N . LYS A 1 91 ? -59.070 -5.692 48.040 1.00 84.44 91 LYS A N 1
ATOM 734 C CA . LYS A 1 91 ? -59.624 -6.907 48.649 1.00 84.44 91 LYS A CA 1
ATOM 735 C C . LYS A 1 91 ? -59.574 -6.847 50.179 1.00 84.44 91 LYS A C 1
ATOM 737 O O . LYS A 1 91 ? -60.606 -7.041 50.815 1.00 84.44 91 LYS A O 1
ATOM 742 N N . LEU A 1 92 ? -58.423 -6.491 50.754 1.00 80.50 92 LEU A N 1
ATOM 743 C CA . LEU A 1 92 ? -58.266 -6.280 52.198 1.00 80.50 92 LEU A CA 1
ATOM 744 C C . LEU A 1 92 ? -59.219 -5.199 52.726 1.00 80.50 92 LEU A C 1
ATOM 746 O O . LEU A 1 92 ? -59.841 -5.374 53.769 1.00 80.50 92 LEU A O 1
ATOM 750 N N . TRP A 1 93 ? -59.400 -4.104 51.987 1.00 75.38 93 TRP A N 1
ATOM 751 C CA . TRP A 1 93 ? -60.313 -3.026 52.377 1.00 75.38 93 TRP A CA 1
ATOM 752 C C . TRP A 1 93 ? -61.779 -3.473 52.436 1.00 75.38 93 TRP A C 1
ATOM 754 O O . TRP A 1 93 ? -62.523 -3.046 53.322 1.00 75.38 93 TRP A O 1
ATOM 764 N N . LYS A 1 94 ? -62.196 -4.359 51.523 1.00 77.56 94 LYS A N 1
ATOM 765 C CA . LYS A 1 94 ? -63.534 -4.970 51.544 1.00 77.56 94 LYS A CA 1
ATOM 766 C C . LYS A 1 94 ? -63.723 -5.941 52.709 1.00 77.56 94 LYS A C 1
ATOM 768 O O . LYS A 1 94 ? -64.830 -6.026 53.221 1.00 77.56 94 LYS A O 1
ATOM 773 N N . GLU A 1 95 ? -62.675 -6.646 53.126 1.00 77.06 95 GLU A N 1
ATOM 774 C CA . GLU A 1 95 ? -62.724 -7.584 54.259 1.00 77.06 95 GLU A CA 1
ATOM 775 C C . GLU A 1 95 ? -62.713 -6.867 55.621 1.00 77.06 95 GLU A C 1
ATOM 777 O O . GLU A 1 95 ? -63.308 -7.355 56.579 1.00 77.06 95 GLU A O 1
ATOM 782 N N . VAL A 1 96 ? -62.076 -5.695 55.713 1.00 75.19 96 VAL A N 1
ATOM 783 C CA . VAL A 1 96 ? -61.973 -4.911 56.959 1.00 75.19 96 VAL A CA 1
ATOM 784 C C . VAL A 1 96 ? -63.126 -3.912 57.124 1.00 75.19 96 VAL A C 1
ATOM 786 O O . VAL A 1 96 ? -63.391 -3.463 58.237 1.00 75.19 96 VAL A O 1
ATOM 789 N N . SER A 1 97 ? -63.849 -3.578 56.051 1.00 57.84 97 SER A N 1
ATOM 790 C CA . SER A 1 97 ? -65.051 -2.743 56.143 1.00 57.84 97 SER A CA 1
ATOM 791 C C . SER A 1 97 ? -66.198 -3.553 56.761 1.00 57.84 97 SER A C 1
ATOM 793 O O . SER A 1 97 ? -66.697 -4.474 56.113 1.00 57.84 97 SER A O 1
ATOM 795 N N . PRO A 1 98 ? -66.652 -3.242 57.990 1.00 48.62 98 PRO A N 1
ATOM 796 C CA . PRO A 1 98 ? -67.754 -3.968 58.601 1.00 48.62 98 PRO A CA 1
ATOM 797 C C . PRO A 1 98 ? -69.010 -3.757 57.757 1.00 48.62 98 PRO A C 1
ATOM 799 O O . PRO A 1 98 ? -69.385 -2.618 57.459 1.00 48.62 98 PRO A O 1
ATOM 802 N N . SER A 1 99 ? -69.659 -4.856 57.370 1.00 51.62 99 SER A N 1
ATOM 803 C CA . SER A 1 99 ? -70.967 -4.812 56.730 1.00 51.62 99 SER A CA 1
ATOM 804 C C . SER A 1 99 ? -71.929 -4.082 57.663 1.00 51.62 99 SER A C 1
ATOM 806 O O . SER A 1 99 ? -72.384 -4.633 58.667 1.00 51.62 99 SER A O 1
ATOM 808 N N . LYS A 1 100 ? -72.240 -2.824 57.344 1.00 52.19 100 LYS A N 1
ATOM 809 C CA . LYS A 1 100 ? -73.463 -2.198 57.831 1.00 52.19 100 LYS A CA 1
ATOM 810 C C . LYS A 1 100 ? -74.614 -2.897 57.124 1.00 52.19 100 LYS A C 1
ATOM 812 O O . LYS A 1 100 ? -75.081 -2.450 56.083 1.00 52.19 100 LYS A O 1
ATOM 817 N N . ASP A 1 101 ? -75.030 -4.015 57.702 1.00 52.72 101 ASP A N 1
ATOM 818 C CA . ASP A 1 101 ? -76.421 -4.422 57.629 1.00 52.72 101 ASP A CA 1
ATOM 819 C C . ASP A 1 101 ? -77.246 -3.258 58.171 1.00 52.72 101 ASP A C 1
ATOM 821 O O . ASP A 1 101 ? -77.081 -2.856 59.321 1.00 52.72 101 ASP A O 1
ATOM 825 N N . ASN A 1 102 ? -78.073 -2.676 57.312 1.00 42.50 102 ASN A N 1
ATOM 826 C CA . ASN A 1 102 ? -79.340 -2.073 57.693 1.00 42.50 102 ASN A CA 1
ATOM 827 C C . ASN A 1 102 ? -80.207 -1.955 56.443 1.00 42.50 102 ASN A C 1
ATOM 829 O O . ASN A 1 102 ? -79.864 -1.275 55.476 1.00 42.50 102 ASN A O 1
ATOM 833 N N . GLY A 1 103 ? -81.326 -2.674 56.479 1.00 46.91 103 GLY A N 1
ATOM 834 C CA . GLY A 1 103 ? -82.395 -2.572 55.503 1.00 46.91 103 GLY A CA 1
ATOM 835 C C . GLY A 1 103 ? -83.265 -1.324 55.677 1.00 46.91 103 GLY A C 1
ATOM 836 O O . GLY A 1 103 ? -82.994 -0.453 56.501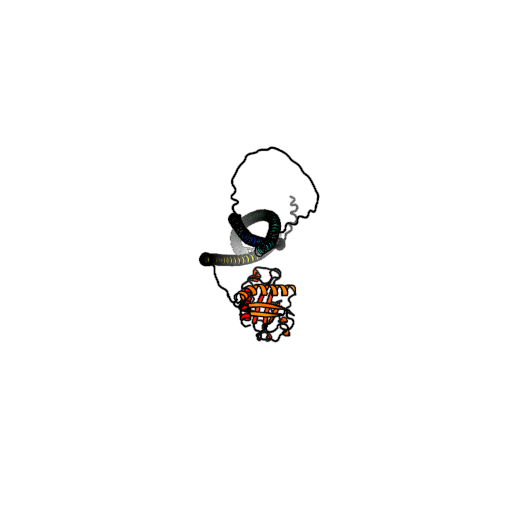 1.00 46.91 103 GLY A O 1
ATOM 837 N N . SER A 1 104 ? -84.369 -1.343 54.920 1.00 42.56 104 SER A N 1
ATOM 838 C CA . SER A 1 104 ? -85.430 -0.330 54.747 1.00 42.56 104 SER A CA 1
ATOM 839 C C . SER A 1 104 ? -84.975 0.909 53.965 1.00 42.56 104 SER A C 1
ATOM 841 O O . SER A 1 104 ? -84.016 1.568 54.332 1.00 42.56 104 SER A O 1
ATOM 843 N N . GLY A 1 105 ? -85.480 1.119 52.742 1.00 45.78 105 GLY A N 1
ATOM 844 C CA . GLY A 1 105 ? -86.773 1.773 52.480 1.00 45.78 105 GLY A CA 1
ATOM 845 C C . GLY A 1 105 ? -86.511 3.284 52.472 1.00 45.78 105 GLY A C 1
ATOM 846 O O . GLY A 1 105 ? -86.054 3.814 53.465 1.00 45.78 105 GLY A O 1
ATOM 847 N N . GLU A 1 106 ? -86.625 4.026 51.374 1.00 38.41 106 GLU A N 1
ATOM 848 C CA . GLU A 1 106 ? -87.881 4.540 50.827 1.00 38.41 106 GLU A CA 1
ATOM 849 C C . GLU A 1 106 ? -87.524 5.579 49.734 1.00 38.41 106 GLU A C 1
ATOM 851 O O . GLU A 1 106 ? -86.421 6.126 49.714 1.00 38.41 106 GLU A O 1
ATOM 856 N N . LYS A 1 107 ? -88.444 5.798 48.790 1.00 51.91 107 LYS A N 1
ATOM 857 C CA . LYS A 1 107 ? -88.344 6.701 47.627 1.00 51.91 107 LYS A CA 1
ATOM 858 C C . LYS A 1 107 ? -88.124 8.170 48.017 1.00 51.91 107 LYS A C 1
ATOM 860 O O . LYS A 1 107 ? -88.793 8.607 48.943 1.00 51.91 107 LYS A O 1
ATOM 865 N N . THR A 1 108 ? -87.409 8.926 47.171 1.00 40.84 108 THR A N 1
ATOM 866 C CA . THR A 1 108 ? -87.823 10.243 46.612 1.00 40.84 108 THR A CA 1
ATOM 867 C C . THR A 1 108 ? -86.773 10.820 45.642 1.00 40.84 108 THR A C 1
ATOM 869 O O . THR A 1 108 ? -85.577 10.792 45.920 1.00 40.84 108 THR A O 1
ATOM 872 N N . ASP A 1 109 ? -87.240 11.350 44.502 1.00 42.84 109 ASP A N 1
ATOM 873 C CA . ASP A 1 109 ? -86.527 12.300 43.614 1.00 42.84 109 ASP A CA 1
ATOM 874 C C . ASP A 1 109 ? -86.186 13.607 44.374 1.00 42.84 109 ASP A C 1
ATOM 876 O O . ASP A 1 109 ? -86.885 13.888 45.357 1.00 42.84 109 ASP A O 1
ATOM 880 N N . PRO A 1 110 ? -85.182 14.438 43.980 1.00 53.72 110 PRO A N 1
ATOM 881 C CA . PRO A 1 110 ? -85.301 15.436 42.883 1.00 53.72 110 PRO A CA 1
ATOM 882 C C . PRO A 1 110 ? -83.967 15.757 42.140 1.00 53.72 110 PRO A C 1
ATOM 884 O O . PRO A 1 110 ? -82.875 15.433 42.589 1.00 53.72 110 PRO A O 1
ATOM 887 N N . ALA A 1 111 ? -83.976 16.203 40.880 1.00 36.47 111 ALA A N 1
ATOM 888 C CA . ALA A 1 111 ? -84.020 17.593 40.386 1.00 36.47 111 ALA A CA 1
ATOM 889 C C . ALA A 1 111 ? -82.970 18.595 40.947 1.00 36.47 111 ALA A C 1
ATOM 891 O O . ALA A 1 111 ? -83.039 19.013 42.094 1.00 36.47 111 ALA A O 1
ATOM 892 N N . THR A 1 112 ? -82.117 19.067 40.021 1.00 37.69 112 THR A N 1
ATOM 893 C CA . THR A 1 112 ? -81.617 20.451 39.809 1.00 37.69 112 THR A CA 1
ATOM 894 C C . THR A 1 112 ? -80.833 21.227 40.882 1.00 37.69 112 THR A C 1
ATOM 896 O O . THR A 1 112 ? -81.317 21.465 41.979 1.00 37.69 112 THR A O 1
ATOM 899 N N . THR A 1 113 ? -79.739 21.847 40.383 1.00 35.47 113 THR A N 1
ATOM 900 C CA . THR A 1 113 ? -79.112 23.140 40.783 1.00 35.47 113 THR A CA 1
ATOM 901 C C . THR A 1 113 ? -78.443 23.194 42.167 1.00 35.47 113 THR A C 1
ATOM 903 O O . THR A 1 113 ? -78.952 22.628 43.114 1.00 35.47 113 THR A O 1
ATOM 906 N N . SER A 1 114 ? -77.337 23.885 42.444 1.00 35.75 114 SER A N 1
ATOM 907 C CA . SER A 1 114 ? -76.316 24.656 41.720 1.00 35.75 114 SER A CA 1
ATOM 908 C C . SER A 1 114 ? -75.361 25.234 42.796 1.00 35.75 114 SER A C 1
ATOM 910 O O . SER A 1 114 ? -75.683 25.204 43.980 1.00 35.75 114 SER A O 1
ATOM 912 N N . THR A 1 115 ? -74.279 25.893 42.364 1.00 37.78 115 THR A N 1
ATOM 913 C CA . THR A 1 115 ? -73.636 27.063 43.022 1.00 37.78 115 THR A CA 1
ATOM 914 C C . THR A 1 115 ? -72.878 26.922 44.353 1.00 37.78 115 THR A C 1
ATOM 916 O O . THR A 1 115 ? -73.432 26.647 45.408 1.00 37.78 115 THR A O 1
ATOM 919 N N . GLU A 1 116 ? -71.590 27.269 44.253 1.00 44.81 116 GLU A N 1
ATOM 920 C CA . GLU A 1 116 ? -70.845 28.263 45.049 1.00 44.81 116 GLU A CA 1
ATOM 921 C C . GLU A 1 116 ? -71.423 28.753 46.391 1.00 44.81 116 GLU A C 1
ATOM 923 O O . GLU A 1 116 ? -72.478 29.383 46.426 1.00 44.81 116 GLU A O 1
ATOM 928 N N . ARG A 1 117 ? -70.597 28.671 47.445 1.00 35.44 117 ARG A N 1
ATOM 929 C CA . ARG A 1 117 ? -70.034 29.785 48.259 1.00 35.44 117 ARG A CA 1
ATOM 930 C C . ARG A 1 117 ? -69.399 29.190 49.531 1.00 35.44 117 ARG A C 1
ATOM 932 O O . ARG A 1 117 ? -69.927 28.238 50.080 1.00 35.44 117 ARG A O 1
ATOM 939 N N . LYS A 1 118 ? -68.142 29.510 49.857 1.00 38.41 118 LYS A N 1
ATOM 940 C CA . LYS A 1 118 ? -67.610 30.708 50.548 1.00 38.41 118 LYS A CA 1
ATOM 941 C C . LYS A 1 118 ? -67.768 30.626 52.077 1.00 38.41 118 LYS A C 1
ATOM 943 O O . LYS A 1 118 ? -68.880 30.727 52.567 1.00 38.41 118 LYS A O 1
ATOM 948 N N . GLU A 1 119 ? -66.600 30.528 52.718 1.00 44.06 119 GLU A N 1
ATOM 949 C CA . GLU A 1 119 ? -66.183 31.135 53.995 1.00 44.06 119 GLU A CA 1
ATOM 950 C C . GLU A 1 119 ? -66.906 30.820 55.321 1.00 44.06 119 GLU A C 1
ATOM 952 O O . GLU A 1 119 ? -68.079 30.489 55.380 1.00 44.06 119 GLU A O 1
ATOM 957 N N . GLU A 1 120 ? -66.107 31.044 56.371 1.00 34.31 120 GLU A N 1
ATOM 958 C CA . GLU A 1 120 ? -66.425 31.269 57.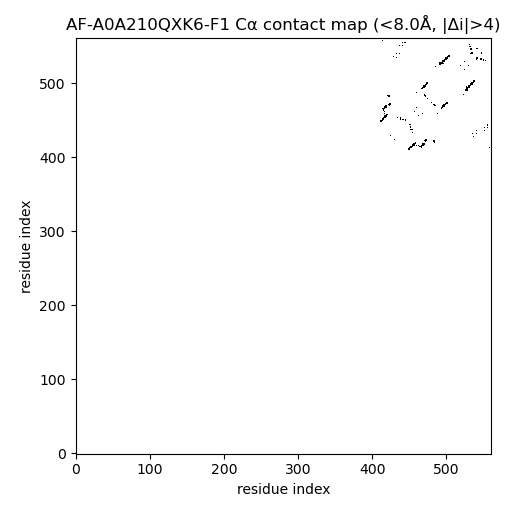788 1.00 34.31 120 GLU A CA 1
ATOM 959 C C . GLU A 1 120 ? -66.357 30.088 58.776 1.00 34.31 120 GLU A C 1
ATOM 961 O O . GLU A 1 120 ? -67.148 29.150 58.798 1.00 34.31 120 GLU A O 1
ATOM 966 N N . SER A 1 121 ? -65.300 30.194 59.593 1.00 46.56 121 SER A N 1
ATOM 967 C CA . SER A 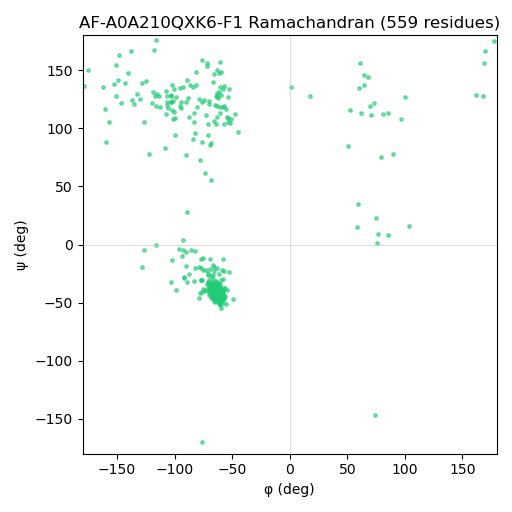1 121 ? -65.265 30.080 61.054 1.00 46.56 121 SER A CA 1
ATOM 968 C C . SER A 1 121 ? -66.582 29.776 61.771 1.00 46.56 121 SER A C 1
ATOM 970 O O . SER A 1 121 ? -67.560 30.487 61.599 1.00 46.56 121 SER A O 1
ATOM 972 N N . ASP A 1 122 ? -66.547 28.850 62.728 1.00 34.97 122 ASP A N 1
ATOM 973 C CA . ASP A 1 122 ? -66.537 29.248 64.139 1.00 34.97 122 ASP A CA 1
ATOM 974 C C . ASP A 1 122 ? -66.381 28.057 65.085 1.00 34.97 122 ASP A C 1
ATOM 976 O O . ASP A 1 122 ? -66.790 26.923 64.836 1.00 34.97 122 ASP A O 1
ATOM 980 N N . THR A 1 123 ? -65.754 28.373 66.210 1.00 45.97 123 THR A N 1
ATOM 981 C CA . THR A 1 123 ? -65.696 27.607 67.448 1.00 45.97 123 THR A CA 1
ATOM 982 C C . THR A 1 123 ? -67.086 27.216 67.950 1.00 45.97 123 THR A C 1
ATOM 984 O O . THR A 1 123 ? -67.927 28.094 68.126 1.00 45.97 123 THR A O 1
ATOM 987 N N . ASN A 1 124 ? -67.296 25.957 68.351 1.00 39.00 124 ASN A N 1
ATOM 988 C CA . ASN A 1 124 ? -68.154 25.699 69.507 1.00 39.00 124 ASN A CA 1
ATOM 989 C C . ASN A 1 124 ? -67.812 24.398 70.241 1.00 39.00 124 ASN A C 1
ATOM 991 O O . ASN A 1 124 ? -67.519 23.362 69.647 1.00 39.00 124 ASN A O 1
ATOM 995 N N . SER A 1 125 ? -67.845 24.514 71.561 1.00 41.69 125 SER A N 1
ATOM 996 C CA . SER A 1 125 ? -67.591 23.501 72.570 1.00 41.69 125 SER A CA 1
ATOM 997 C C . SER A 1 125 ? -68.826 22.625 72.802 1.00 41.69 125 SER A C 1
ATOM 999 O O . SER A 1 125 ? -69.966 23.074 72.719 1.00 41.69 125 SER A O 1
ATOM 1001 N N . GLY A 1 126 ? -68.593 21.359 73.145 1.00 37.47 126 GLY A N 1
ATOM 1002 C CA . GLY A 1 126 ? -69.640 20.413 73.520 1.00 37.47 126 GLY A CA 1
ATOM 1003 C C . GLY A 1 126 ? -69.048 19.265 74.322 1.00 37.47 126 GLY A C 1
ATOM 1004 O O . GLY A 1 126 ? -68.618 18.263 73.765 1.00 37.47 126 GLY A O 1
ATOM 1005 N N . ILE A 1 127 ? -68.985 19.453 75.639 1.00 43.53 127 ILE A N 1
ATOM 1006 C CA . ILE A 1 127 ? -68.609 18.441 76.629 1.00 43.53 127 ILE A CA 1
ATOM 1007 C C . ILE A 1 127 ? -69.738 17.410 76.708 1.00 43.53 127 ILE A C 1
ATOM 1009 O O . ILE A 1 127 ? -70.848 17.764 77.100 1.00 43.53 127 ILE A O 1
ATOM 1013 N N . LEU A 1 128 ? -69.440 16.139 76.434 1.00 39.59 128 LEU A N 1
ATOM 1014 C CA . LEU A 1 128 ? -70.201 15.004 76.954 1.00 39.59 128 LEU A CA 1
ATOM 1015 C C . LEU A 1 128 ? -69.232 13.913 77.411 1.00 39.59 128 LEU A C 1
ATOM 1017 O O . LEU A 1 128 ? -68.334 13.480 76.696 1.00 39.59 128 LEU A O 1
ATOM 1021 N N . ASN A 1 129 ? -69.411 13.562 78.676 1.00 42.31 129 ASN A N 1
ATOM 1022 C CA . ASN A 1 129 ? -68.611 12.668 79.486 1.00 42.31 129 ASN A CA 1
ATOM 1023 C C . ASN A 1 129 ? -69.263 11.281 79.404 1.00 42.31 129 ASN A C 1
ATOM 1025 O O . ASN A 1 129 ? -70.388 11.140 79.875 1.00 42.31 129 ASN A O 1
ATOM 1029 N N . GLU A 1 130 ? -68.585 10.267 78.865 1.00 37.53 130 GLU A N 1
ATOM 1030 C CA . GLU A 1 130 ? -68.989 8.868 79.045 1.00 37.53 130 GLU A CA 1
ATOM 1031 C C . GLU A 1 130 ? -67.770 7.946 79.176 1.00 37.53 130 GLU A C 1
ATOM 1033 O O . GLU A 1 130 ? -66.723 8.126 78.557 1.00 37.53 130 GLU A O 1
ATOM 1038 N N . LYS A 1 131 ? -67.903 7.006 80.109 1.00 39.28 131 LYS A N 1
ATOM 1039 C CA . LYS A 1 131 ? -66.845 6.205 80.720 1.00 39.28 131 LYS A CA 1
ATOM 1040 C C . LYS A 1 131 ? -66.518 4.947 79.902 1.00 39.28 131 LYS A C 1
ATOM 1042 O O . LYS A 1 131 ? -67.421 4.160 79.645 1.00 39.28 131 LYS A O 1
ATOM 1047 N N . THR A 1 132 ? -65.207 4.677 79.765 1.00 41.41 132 THR A N 1
ATOM 1048 C CA . THR A 1 132 ? -64.505 3.366 79.589 1.00 41.41 132 THR A CA 1
ATOM 1049 C C . THR A 1 132 ? -64.778 2.542 78.310 1.00 41.41 132 THR A C 1
ATOM 1051 O O . THR A 1 132 ? -65.921 2.509 77.879 1.00 41.41 132 THR A O 1
ATOM 1054 N N . PRO A 1 133 ? -63.805 1.789 77.720 1.00 43.44 133 PRO A N 1
ATOM 1055 C CA . PRO A 1 133 ? -62.439 1.464 78.165 1.00 43.44 133 PRO A CA 1
ATOM 1056 C C . PRO A 1 133 ? -61.346 1.801 77.105 1.00 43.44 133 PRO A C 1
ATOM 1058 O O . PRO A 1 133 ? -61.151 1.090 76.119 1.00 43.44 133 PRO A O 1
ATOM 1061 N N . THR A 1 134 ? -60.575 2.874 77.301 1.00 46.16 134 THR A N 1
ATOM 1062 C CA . THR A 1 134 ? -59.574 3.392 76.337 1.00 46.16 134 THR A CA 1
ATOM 1063 C C . THR A 1 134 ? -58.180 2.786 76.542 1.00 46.16 134 THR A C 1
ATOM 1065 O O . THR A 1 134 ? -57.279 3.391 77.107 1.00 46.16 134 THR A O 1
ATOM 1068 N N . SER A 1 135 ? -57.993 1.544 76.096 1.00 52.16 135 SER A N 1
ATOM 1069 C CA . SER A 1 135 ? -56.649 0.934 75.976 1.00 52.16 135 SER A CA 1
ATOM 1070 C C . SER A 1 135 ? -56.390 0.327 74.588 1.00 52.16 135 SER A C 1
ATOM 1072 O O . SER A 1 135 ? -55.240 0.180 74.171 1.00 52.16 135 SER A O 1
ATOM 1074 N N . GLN A 1 136 ? -57.450 0.050 73.814 1.00 49.78 136 GLN A N 1
ATOM 1075 C CA . GLN A 1 136 ? -57.338 -0.427 72.427 1.00 49.78 136 GLN A CA 1
ATOM 1076 C C . GLN A 1 136 ? -57.624 0.649 71.364 1.00 49.78 136 GLN A C 1
ATOM 1078 O O . GLN A 1 136 ? -56.983 0.625 70.315 1.00 49.78 136 GLN A O 1
ATOM 1083 N N . ALA A 1 137 ? -58.509 1.621 71.618 1.00 51.88 137 ALA A N 1
ATOM 1084 C CA . ALA A 1 137 ? -58.844 2.657 70.631 1.00 51.88 137 ALA A CA 1
ATOM 1085 C C . ALA A 1 137 ? -57.656 3.596 70.327 1.00 51.88 137 ALA A C 1
ATOM 1087 O O . ALA A 1 137 ? -57.322 3.787 69.161 1.00 51.88 137 ALA A O 1
ATOM 1088 N N . ASP A 1 138 ? -56.933 4.064 71.351 1.00 51.66 138 ASP A N 1
ATOM 1089 C CA . ASP A 1 138 ? -55.772 4.954 71.172 1.00 51.66 138 ASP A CA 1
ATOM 1090 C C . ASP A 1 138 ? -54.583 4.260 70.493 1.00 51.66 138 ASP A C 1
ATOM 1092 O O . ASP A 1 138 ? -53.886 4.867 69.684 1.00 51.66 138 ASP A O 1
ATOM 1096 N N . LYS A 1 139 ? -54.394 2.952 70.723 1.00 61.00 139 LYS A N 1
ATOM 1097 C CA . LYS A 1 139 ? -53.396 2.163 69.979 1.00 61.00 139 LYS A CA 1
ATOM 1098 C C . LYS A 1 139 ? -53.748 2.045 68.498 1.00 61.00 139 LYS A C 1
ATOM 1100 O O . LYS A 1 139 ? -52.851 2.056 67.664 1.00 61.00 139 LYS A O 1
ATOM 1105 N N . THR A 1 140 ? -55.036 1.958 68.172 1.00 59.19 140 THR A N 1
ATOM 1106 C CA . THR A 1 140 ? -55.503 1.826 66.785 1.00 59.19 140 THR A CA 1
ATOM 1107 C C . THR A 1 140 ? -55.404 3.159 66.038 1.00 59.19 140 THR A C 1
ATOM 1109 O O . THR A 1 140 ? -54.999 3.183 64.879 1.00 59.19 140 THR A O 1
ATOM 1112 N N . VAL A 1 141 ? -55.704 4.278 66.707 1.00 64.81 141 VAL A N 1
ATOM 1113 C CA . VAL A 1 141 ? -55.522 5.628 66.147 1.00 64.81 141 VAL A CA 1
ATOM 1114 C C . VAL A 1 141 ? -54.039 5.925 65.925 1.00 64.81 141 VAL A C 1
ATOM 1116 O O . VAL A 1 141 ? -53.672 6.307 64.816 1.00 64.81 141 VAL A O 1
ATOM 1119 N N . GLN A 1 142 ? -53.176 5.644 66.909 1.00 66.12 142 GLN A N 1
ATOM 1120 C CA . GLN A 1 142 ? -51.730 5.839 66.771 1.00 66.12 142 GLN A CA 1
ATOM 1121 C C . GLN A 1 142 ? -51.141 4.965 65.651 1.00 66.12 142 GLN A C 1
ATOM 1123 O O . GLN A 1 142 ? -50.406 5.455 64.801 1.00 66.12 142 GLN A O 1
ATOM 1128 N N . GLN A 1 143 ? -51.539 3.690 65.573 1.00 68.31 143 GLN A N 1
ATOM 1129 C CA . GLN A 1 143 ? -51.084 2.776 64.523 1.00 68.31 143 GLN A CA 1
ATOM 1130 C C . GLN A 1 143 ? -51.552 3.201 63.122 1.00 68.31 143 GLN A C 1
ATOM 1132 O O . GLN A 1 143 ? -50.818 3.035 62.148 1.00 68.31 143 GLN A O 1
ATOM 1137 N N . ASN A 1 144 ? -52.760 3.754 62.996 1.00 63.94 144 ASN A N 1
ATOM 1138 C CA . ASN A 1 144 ? -53.250 4.288 61.725 1.00 63.94 144 ASN A CA 1
ATOM 1139 C C . ASN A 1 144 ? -52.531 5.585 61.335 1.00 63.94 144 ASN A C 1
ATOM 1141 O O . ASN A 1 144 ? -52.284 5.809 60.150 1.00 63.94 144 ASN A O 1
ATOM 1145 N N . GLN A 1 145 ? -52.143 6.402 62.311 1.00 68.06 145 GLN A N 1
ATOM 1146 C CA . GLN A 1 145 ? -51.377 7.622 62.084 1.00 68.06 145 GLN A CA 1
ATOM 1147 C C . GLN A 1 145 ? -49.941 7.301 61.640 1.00 68.06 145 GLN A C 1
ATOM 1149 O O . GLN A 1 145 ? -49.484 7.838 60.633 1.00 68.06 145 GLN A O 1
ATOM 1154 N N . ASP A 1 146 ? -49.288 6.326 62.276 1.00 67.88 146 ASP A N 1
ATOM 1155 C CA . ASP A 1 146 ? -47.960 5.842 61.877 1.00 67.88 146 ASP A CA 1
ATOM 1156 C C . ASP A 1 146 ? -47.988 5.180 60.486 1.00 67.88 146 ASP A C 1
ATOM 1158 O O . ASP A 1 146 ? -47.104 5.406 59.653 1.00 67.88 146 ASP A O 1
ATOM 1162 N N . ARG A 1 147 ? -49.048 4.419 60.171 1.00 69.19 147 ARG A N 1
ATOM 1163 C CA . ARG A 1 147 ? -49.267 3.873 58.820 1.00 69.19 147 ARG A CA 1
ATOM 1164 C C . ARG A 1 147 ? -49.483 4.973 57.785 1.00 69.19 147 ARG A C 1
ATOM 1166 O O . ARG A 1 147 ? -48.893 4.897 56.713 1.00 69.19 147 ARG A O 1
ATOM 1173 N N . SER A 1 148 ? -50.265 6.005 58.100 1.00 69.38 148 SER A N 1
ATOM 1174 C CA . SER A 1 148 ? -50.480 7.154 57.213 1.00 69.38 148 SER A CA 1
ATOM 1175 C C . SER A 1 148 ? -49.171 7.882 56.910 1.00 69.38 148 SER A C 1
ATOM 1177 O O . SER A 1 148 ? -48.913 8.214 55.754 1.00 69.38 148 SER A O 1
ATOM 1179 N N . VAL A 1 149 ? -48.317 8.096 57.915 1.00 77.12 149 VAL A N 1
ATOM 1180 C CA . VAL A 1 149 ? -46.997 8.721 57.728 1.00 77.12 149 VAL A CA 1
ATOM 1181 C C . VAL A 1 149 ? -46.102 7.845 56.846 1.00 77.12 149 VAL A C 1
ATOM 1183 O O . VAL A 1 149 ? -45.483 8.350 55.911 1.00 77.12 149 VAL A O 1
ATOM 1186 N N . THR A 1 150 ? -46.101 6.529 57.071 1.00 70.69 150 THR A N 1
ATOM 1187 C CA . THR A 1 150 ? -45.302 5.574 56.280 1.00 70.69 150 THR A CA 1
ATOM 1188 C C . THR A 1 150 ? -45.758 5.509 54.816 1.00 70.69 150 THR A C 1
ATOM 1190 O O . THR A 1 150 ? -44.933 5.512 53.901 1.00 70.69 150 THR A O 1
ATOM 1193 N N . VAL A 1 151 ? -47.073 5.509 54.573 1.00 73.44 151 VAL A N 1
ATOM 1194 C CA . VAL A 1 151 ? -47.643 5.543 53.217 1.00 73.44 151 VAL A CA 1
ATOM 1195 C C . VAL A 1 151 ? -47.316 6.867 52.532 1.00 73.44 151 VAL A C 1
ATOM 1197 O O . VAL A 1 151 ? -46.902 6.862 51.378 1.00 73.44 151 VAL A O 1
ATOM 1200 N N . THR A 1 152 ? -47.419 7.994 53.242 1.00 73.69 152 THR A N 1
ATOM 1201 C CA . THR A 1 152 ? -47.089 9.312 52.675 1.00 73.69 152 THR A CA 1
ATOM 1202 C C . THR A 1 152 ? -45.616 9.383 52.268 1.00 73.69 152 THR A C 1
ATOM 1204 O O . THR A 1 152 ? -45.317 9.835 51.166 1.00 73.69 152 THR A O 1
ATOM 1207 N N . ALA A 1 153 ? -44.706 8.861 53.100 1.00 74.69 153 ALA A N 1
ATOM 1208 C CA . ALA A 1 153 ? -43.282 8.773 52.777 1.00 74.69 153 ALA A CA 1
ATOM 1209 C C . ALA A 1 153 ? -43.022 7.897 51.535 1.00 74.69 153 ALA A C 1
ATOM 1211 O O . ALA A 1 153 ? -42.295 8.307 50.628 1.00 74.69 153 ALA A O 1
ATOM 1212 N N . SER A 1 154 ? -43.688 6.743 51.446 1.00 77.19 154 SER A N 1
ATOM 1213 C CA . SER A 1 154 ? -43.568 5.829 50.299 1.00 77.19 154 SER A CA 1
ATOM 1214 C C . SER A 1 154 ? -44.091 6.465 49.003 1.00 77.19 154 SER A C 1
ATOM 1216 O O . SER A 1 154 ? -43.461 6.362 47.954 1.00 77.19 154 SER A O 1
ATOM 1218 N N . VAL A 1 155 ? -45.212 7.194 49.070 1.00 74.50 155 VAL A N 1
ATOM 1219 C CA . VAL A 1 155 ? -45.769 7.930 47.923 1.00 74.50 155 VAL A CA 1
ATOM 1220 C C . VAL A 1 155 ? -44.829 9.052 47.478 1.00 74.50 155 VAL A C 1
ATOM 1222 O O . VAL A 1 155 ? -44.633 9.236 46.276 1.00 74.50 155 VAL A O 1
ATOM 1225 N N . THR A 1 156 ? -44.208 9.783 48.411 1.00 79.31 156 THR A N 1
ATOM 1226 C CA . THR A 1 156 ? -43.227 10.821 48.054 1.00 79.31 156 THR A CA 1
ATOM 1227 C C . THR A 1 156 ? -41.975 10.242 47.400 1.00 79.31 156 THR A C 1
ATOM 1229 O O . THR A 1 156 ? -41.487 10.813 46.427 1.00 79.31 156 THR A O 1
ATOM 1232 N N . GLU A 1 157 ? -41.491 9.088 47.866 1.00 82.62 157 GLU A N 1
ATOM 1233 C CA . GLU A 1 157 ? -40.340 8.404 47.268 1.00 82.62 157 GLU A CA 1
ATOM 1234 C C . GLU A 1 157 ? -40.648 7.921 45.844 1.00 82.62 157 GLU A C 1
ATOM 1236 O O . GLU A 1 157 ? -39.887 8.211 44.919 1.00 82.62 157 GLU A O 1
ATOM 1241 N N . LEU A 1 158 ? -41.809 7.289 45.638 1.00 77.38 158 LEU A N 1
ATOM 1242 C CA . LEU A 1 158 ? -42.264 6.866 44.310 1.00 77.38 158 LEU A CA 1
ATOM 1243 C C . LEU A 1 158 ? -42.472 8.053 43.361 1.00 77.38 158 LEU A C 1
ATOM 1245 O O . LEU A 1 158 ? -42.119 7.968 42.186 1.00 77.38 158 LEU A O 1
ATOM 1249 N N . THR A 1 159 ? -42.999 9.174 43.859 1.00 80.94 159 THR A N 1
ATOM 1250 C CA . THR A 1 159 ? -43.192 10.393 43.054 1.00 80.94 159 THR A CA 1
ATOM 1251 C C . THR A 1 159 ? -41.851 10.961 42.580 1.00 80.94 159 THR A C 1
ATOM 1253 O O . THR A 1 159 ? -41.707 11.320 41.411 1.00 80.94 159 THR A O 1
ATOM 1256 N N . GLU A 1 160 ? -40.839 10.992 43.451 1.00 87.31 160 GLU A N 1
ATOM 1257 C CA . GLU A 1 160 ? -39.484 11.405 43.069 1.00 87.31 160 GLU A CA 1
ATOM 1258 C C . GLU A 1 160 ? -38.821 10.419 42.102 1.00 87.31 160 GLU A C 1
ATOM 1260 O O . GLU A 1 160 ? -38.116 10.835 41.181 1.00 87.31 160 GLU A O 1
ATOM 1265 N N . GLU A 1 161 ? -39.057 9.115 42.260 1.00 78.81 161 GLU A N 1
ATOM 1266 C CA . GLU A 1 161 ? -38.548 8.121 41.317 1.00 78.81 161 GLU A CA 1
ATOM 1267 C C . GLU A 1 161 ? -39.181 8.274 39.924 1.00 78.81 161 GLU A C 1
ATOM 1269 O O . GLU A 1 161 ? -38.465 8.226 38.919 1.00 78.81 161 GLU A O 1
ATOM 1274 N N . ILE A 1 162 ? -40.492 8.530 39.849 1.00 75.75 162 ILE A N 1
ATOM 1275 C CA . ILE A 1 162 ? -41.192 8.833 38.592 1.00 75.75 162 ILE A CA 1
ATOM 1276 C C . ILE A 1 162 ? -40.591 10.082 37.943 1.00 75.75 162 ILE A C 1
ATOM 1278 O O . ILE A 1 162 ? -40.206 10.025 36.775 1.00 75.75 162 ILE A O 1
ATOM 1282 N N . ARG A 1 163 ? -40.406 11.169 38.705 1.00 87.25 163 ARG A N 1
ATOM 1283 C CA . ARG A 1 163 ? -39.801 12.410 38.197 1.00 87.25 163 ARG A CA 1
ATOM 1284 C C . ARG A 1 163 ? -38.403 12.169 37.614 1.00 87.25 163 ARG A C 1
ATOM 1286 O O . ARG A 1 163 ? -38.110 12.617 36.507 1.00 87.25 163 ARG A O 1
ATOM 1293 N N . ARG A 1 164 ? -37.547 11.407 38.309 1.00 80.31 164 ARG A N 1
ATOM 1294 C CA . ARG A 1 164 ? -36.205 11.043 37.808 1.00 80.31 164 ARG A CA 1
ATOM 1295 C C . ARG A 1 164 ? -36.273 10.221 36.518 1.00 80.31 164 ARG A C 1
ATOM 1297 O O . ARG A 1 164 ? -35.458 10.423 35.617 1.00 80.31 164 ARG A O 1
ATOM 1304 N N . LYS A 1 165 ? -37.232 9.294 36.405 1.00 78.75 165 LYS A N 1
ATOM 1305 C CA . LYS A 1 165 ? -37.436 8.495 35.183 1.00 78.75 165 LYS A CA 1
ATOM 1306 C C . LYS A 1 165 ? -37.926 9.357 34.017 1.00 78.75 165 LYS A C 1
ATOM 1308 O O . LYS A 1 165 ? -37.445 9.173 32.901 1.00 78.75 165 LYS A O 1
ATOM 1313 N N . GLU A 1 166 ? -38.813 10.321 34.257 1.00 79.19 166 GLU A N 1
ATOM 1314 C CA . GLU A 1 166 ? -39.273 11.273 33.236 1.00 79.19 166 GLU A CA 1
ATOM 1315 C C . GLU A 1 166 ? -38.134 12.160 32.715 1.00 79.19 166 GLU A C 1
ATOM 1317 O O . GLU A 1 166 ? -37.976 12.307 31.498 1.00 79.19 166 GLU A O 1
ATOM 1322 N N . GLU A 1 167 ? -37.291 12.683 33.611 1.00 88.50 167 GLU A N 1
ATOM 1323 C CA . GLU A 1 167 ? -36.085 13.439 33.244 1.00 88.50 167 GLU A CA 1
ATOM 1324 C C . GLU A 1 167 ? -35.151 12.594 32.375 1.00 88.50 167 GLU A C 1
ATOM 1326 O O . GLU A 1 167 ? -34.728 13.030 31.300 1.00 88.50 167 GLU A O 1
ATOM 1331 N N . ARG A 1 168 ? -34.923 11.334 32.765 1.00 83.44 168 ARG A N 1
ATOM 1332 C CA . ARG A 1 168 ? -34.091 10.411 31.988 1.00 83.44 168 ARG A CA 1
ATOM 1333 C C . ARG A 1 168 ? -34.675 10.107 30.607 1.00 83.44 168 ARG A C 1
ATOM 1335 O O . ARG A 1 168 ? -33.936 10.049 29.626 1.00 83.44 168 ARG A O 1
ATOM 1342 N N . ILE A 1 169 ? -35.993 9.936 30.496 1.00 75.19 169 ILE A N 1
ATOM 1343 C CA . ILE A 1 169 ? -36.670 9.750 29.202 1.00 75.19 169 ILE A CA 1
ATOM 1344 C C . ILE A 1 169 ? -36.469 10.980 28.310 1.00 75.19 169 ILE A C 1
ATOM 1346 O O . ILE A 1 169 ? -36.258 10.840 27.101 1.00 75.19 169 ILE A O 1
ATOM 1350 N N . GLN A 1 170 ? -36.518 12.184 28.880 1.00 82.69 170 GLN A N 1
ATOM 1351 C CA . GLN A 1 170 ? -36.331 13.415 28.121 1.00 82.69 170 GLN A CA 1
ATOM 1352 C C . GLN A 1 170 ? -34.880 13.595 27.644 1.00 82.69 170 GLN A C 1
ATOM 1354 O O . GLN A 1 170 ? -34.665 13.999 26.498 1.00 82.69 170 GLN A O 1
ATOM 1359 N N . GLU A 1 171 ? -33.891 13.232 28.464 1.00 81.38 171 GLU A N 1
ATOM 1360 C CA . GLU A 1 171 ? -32.482 13.159 28.052 1.00 81.38 171 GLU A CA 1
ATOM 1361 C C . GLU A 1 171 ? -32.288 12.192 26.879 1.00 81.38 171 GLU A C 1
ATOM 1363 O O . GLU A 1 171 ? -31.753 12.580 25.838 1.00 81.38 171 GLU A O 1
ATOM 1368 N N . LEU A 1 172 ? -32.812 10.967 26.993 1.00 73.88 172 LEU A N 1
ATOM 1369 C CA . LEU A 1 172 ? -32.713 9.954 25.938 1.00 73.88 172 LEU A CA 1
ATOM 1370 C C . LEU A 1 172 ? -33.380 10.414 24.632 1.00 73.88 172 LEU A C 1
ATOM 1372 O O . LEU A 1 172 ? -32.848 10.186 23.545 1.00 73.88 172 LEU A O 1
ATOM 1376 N N . LYS A 1 173 ? -34.511 11.130 24.700 1.00 80.69 173 LYS A N 1
ATOM 1377 C CA . LYS A 1 173 ? -35.140 11.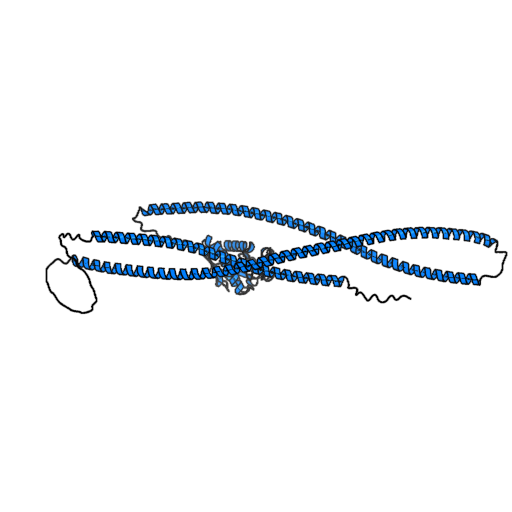737 23.510 1.00 80.69 173 LYS A CA 1
ATOM 1378 C C . LYS A 1 173 ? -34.223 12.755 22.824 1.00 80.69 173 LYS A C 1
ATOM 1380 O O . LYS A 1 173 ? -34.169 12.794 21.590 1.00 80.69 173 LYS A O 1
ATOM 1385 N N . ASN A 1 174 ? -33.500 13.567 23.593 1.00 87.06 174 ASN A N 1
ATOM 1386 C CA . ASN A 1 174 ? -32.552 14.542 23.051 1.00 87.06 174 ASN A CA 1
ATOM 1387 C C . ASN A 1 174 ? -31.321 13.859 22.434 1.00 87.06 174 ASN A C 1
ATOM 1389 O O . ASN A 1 174 ? -30.875 14.257 21.352 1.00 87.06 174 ASN A O 1
ATOM 1393 N N . GLU A 1 175 ? -30.815 12.796 23.063 1.00 83.25 175 GLU A N 1
ATOM 1394 C CA . GLU A 1 175 ? -29.737 11.967 22.514 1.00 83.25 175 GLU A CA 1
ATOM 1395 C C . GLU A 1 175 ? -30.148 11.342 21.172 1.00 83.25 175 GLU A C 1
ATOM 1397 O O . GLU A 1 175 ? -29.449 11.516 20.172 1.00 83.25 175 GLU A O 1
ATOM 1402 N N . VAL A 1 176 ? -31.336 10.727 21.092 1.00 76.50 176 VAL A N 1
ATOM 1403 C CA . VAL A 1 176 ? -31.875 10.145 19.847 1.00 76.50 176 VAL A CA 1
ATOM 1404 C C . VAL A 1 176 ? -32.006 11.197 18.740 1.00 76.50 176 VAL A C 1
ATOM 1406 O O . VAL A 1 176 ? -31.658 10.939 17.585 1.00 76.50 176 VAL A O 1
ATOM 1409 N N . LYS A 1 177 ? -32.464 12.412 19.066 1.00 89.56 177 LYS A N 1
ATOM 1410 C CA . LYS A 1 177 ? -32.556 13.519 18.096 1.00 89.56 177 LYS A CA 1
ATOM 1411 C C . LYS A 1 177 ? -31.180 13.937 17.563 1.00 89.56 177 LYS A C 1
ATOM 1413 O O . LYS A 1 177 ? -31.033 14.212 16.366 1.00 89.56 177 LYS A O 1
ATOM 1418 N N . THR A 1 178 ? -30.177 13.959 18.436 1.00 81.50 178 THR A N 1
ATOM 1419 C CA . THR A 1 178 ? -28.793 14.303 18.083 1.00 81.50 178 THR A CA 1
ATOM 1420 C C . THR A 1 178 ? -28.179 13.221 17.195 1.00 81.50 178 THR A C 1
ATOM 1422 O O . THR A 1 178 ? -27.641 13.524 16.128 1.00 81.50 178 THR A O 1
ATOM 1425 N N . LEU A 1 179 ? -28.361 11.948 17.557 1.00 74.75 179 LEU A N 1
ATOM 1426 C CA . LEU A 1 179 ? -27.915 10.801 16.766 1.00 74.75 179 LEU A CA 1
ATOM 1427 C C . LEU A 1 179 ? -28.575 10.757 15.384 1.00 74.75 179 LEU A C 1
ATOM 1429 O O . LEU A 1 179 ? -27.894 10.524 14.388 1.00 74.75 179 LEU A O 1
ATOM 1433 N N . LYS A 1 180 ? -29.874 11.065 15.285 1.00 86.19 180 LYS A N 1
ATOM 1434 C CA . LYS A 1 180 ? -30.585 11.140 13.998 1.00 86.19 180 LYS A CA 1
ATOM 1435 C C . LYS A 1 180 ? -29.999 12.211 13.073 1.00 86.19 180 LYS A C 1
ATOM 1437 O O . LYS A 1 180 ? -29.846 11.967 11.877 1.00 86.19 180 LYS A O 1
ATOM 1442 N N . SER A 1 181 ? -29.647 13.374 13.623 1.00 86.38 181 SER A N 1
ATOM 1443 C CA . SER A 1 181 ? -28.995 14.453 12.865 1.00 86.38 181 SER A CA 1
ATOM 1444 C C . SER A 1 181 ? -27.604 14.030 12.373 1.00 86.38 181 SER A C 1
ATOM 1446 O O . SER A 1 181 ? -27.292 14.196 11.194 1.00 86.38 181 SER A O 1
ATOM 1448 N N . SER A 1 182 ? -26.813 13.394 13.243 1.00 74.31 182 SER A N 1
ATOM 1449 C CA . SER A 1 182 ? -25.482 12.859 12.914 1.00 74.31 182 SER A CA 1
ATOM 1450 C C . SER A 1 182 ? -25.530 11.764 11.834 1.00 74.31 182 SER A C 1
ATOM 1452 O O . SER A 1 182 ? -24.748 11.772 10.878 1.00 74.31 182 SER A O 1
ATOM 1454 N N . LEU A 1 183 ? -26.514 10.859 11.905 1.00 79.81 183 LEU A N 1
ATOM 1455 C CA . LEU A 1 183 ? -26.744 9.837 10.881 1.00 79.81 183 LEU A CA 1
ATOM 1456 C C . LEU A 1 183 ? -27.063 10.467 9.517 1.00 79.81 183 LEU A C 1
ATOM 1458 O O . LEU A 1 183 ? -26.540 10.030 8.491 1.00 79.81 183 LEU A O 1
ATOM 1462 N N . GLN A 1 184 ? -27.892 11.513 9.491 1.00 86.88 184 GLN A N 1
ATOM 1463 C CA . GLN A 1 184 ? -28.237 12.207 8.252 1.00 86.88 184 GLN A CA 1
ATOM 1464 C C . GLN A 1 184 ? -27.020 12.904 7.623 1.00 86.88 184 GLN A C 1
ATOM 1466 O O . GLN A 1 184 ? -26.866 12.893 6.400 1.00 86.88 184 GLN A O 1
ATOM 1471 N N . GLU A 1 185 ? -26.143 13.496 8.432 1.00 83.50 185 GLU A N 1
ATOM 1472 C CA . GLU A 1 185 ? -24.890 14.086 7.955 1.00 83.50 185 GLU A CA 1
ATOM 1473 C C . GLU A 1 185 ? -23.941 13.021 7.394 1.00 83.50 185 GLU A C 1
ATOM 1475 O O . GLU A 1 185 ? -23.400 13.179 6.297 1.00 83.50 185 GLU A O 1
ATOM 1480 N N . THR A 1 186 ? -23.845 11.880 8.073 1.00 74.00 186 THR A N 1
ATOM 1481 C CA . THR A 1 186 ? -23.061 10.732 7.609 1.00 74.00 186 THR A CA 1
ATOM 1482 C C . THR A 1 186 ? -23.554 10.203 6.259 1.00 74.00 186 THR A C 1
ATOM 1484 O O . THR A 1 186 ? -22.751 9.917 5.370 1.00 74.00 186 THR A O 1
ATOM 1487 N N . LEU A 1 187 ? -24.873 10.128 6.048 1.00 79.25 187 LEU A N 1
ATOM 1488 C CA . LEU A 1 187 ? -25.445 9.736 4.755 1.00 79.25 187 LEU A CA 1
ATOM 1489 C C . LEU A 1 187 ? -25.084 10.728 3.639 1.00 79.25 187 LEU A C 1
ATOM 1491 O O . LEU A 1 187 ? -24.710 10.304 2.546 1.00 79.25 187 LEU A O 1
ATOM 1495 N N . LYS A 1 188 ? -25.087 12.039 3.917 1.00 89.31 188 LYS A N 1
ATOM 1496 C CA . LYS A 1 188 ? -24.632 13.054 2.947 1.00 89.31 188 LYS A CA 1
ATOM 1497 C C . LYS A 1 188 ? -23.153 12.887 2.595 1.00 89.31 188 LYS A C 1
ATOM 1499 O O . LYS A 1 188 ? -22.778 13.052 1.435 1.00 89.31 188 LYS A O 1
ATOM 1504 N N . ILE A 1 189 ? -22.310 12.572 3.580 1.00 79.62 189 ILE A N 1
ATOM 1505 C CA . ILE A 1 189 ? -20.883 12.297 3.367 1.00 79.62 189 ILE A CA 1
ATOM 1506 C C . ILE A 1 189 ? -20.710 11.035 2.508 1.00 79.62 189 ILE A C 1
ATOM 1508 O O . ILE A 1 189 ? -19.971 11.063 1.524 1.00 79.62 189 ILE A O 1
ATOM 1512 N N . LYS A 1 190 ? -21.450 9.961 2.808 1.00 83.06 190 LYS A N 1
ATOM 1513 C CA . LYS A 1 190 ? -21.460 8.720 2.018 1.00 83.06 190 LYS A CA 1
ATOM 1514 C C . LYS A 1 190 ? -21.822 8.974 0.552 1.00 83.06 190 LYS A C 1
ATOM 1516 O O . LYS A 1 190 ? -21.138 8.469 -0.337 1.00 83.06 190 LYS A O 1
ATOM 1521 N N . ASP A 1 191 ? -22.842 9.786 0.287 1.00 88.19 191 ASP A N 1
ATOM 1522 C CA . ASP A 1 191 ? -23.249 10.128 -1.081 1.00 88.19 191 ASP A CA 1
ATOM 1523 C C . ASP A 1 191 ? -22.198 10.969 -1.818 1.00 88.19 191 ASP A C 1
ATOM 1525 O O . ASP A 1 191 ? -21.984 10.776 -3.018 1.00 88.19 191 ASP A O 1
ATOM 1529 N N . LYS A 1 192 ? -21.498 11.872 -1.116 1.00 85.75 192 LYS A N 1
ATOM 1530 C CA . LYS A 1 192 ? -20.355 12.605 -1.686 1.00 85.75 192 LYS A CA 1
ATOM 1531 C C . LYS A 1 192 ? -19.233 11.648 -2.089 1.00 85.75 192 LYS A C 1
ATOM 1533 O O . LYS A 1 192 ? -18.788 11.707 -3.232 1.00 85.75 192 LYS A O 1
ATOM 1538 N N . TYR A 1 193 ? -18.835 10.729 -1.207 1.00 76.25 193 TYR A N 1
ATOM 1539 C CA . TYR A 1 193 ? -17.806 9.731 -1.520 1.00 76.25 193 TYR A CA 1
ATOM 1540 C C . TYR A 1 193 ? -18.211 8.812 -2.671 1.00 76.25 193 TYR A C 1
ATOM 1542 O O . TYR A 1 193 ? -17.387 8.524 -3.536 1.00 76.25 193 TYR A O 1
ATOM 1550 N N . LYS A 1 194 ? -19.483 8.399 -2.735 1.00 87.38 194 LYS A N 1
ATOM 1551 C CA . LYS A 1 194 ? -20.001 7.605 -3.855 1.00 87.38 194 LYS A CA 1
ATOM 1552 C C . LYS A 1 194 ? -19.806 8.330 -5.192 1.00 87.38 194 LYS A C 1
ATOM 1554 O O . LYS A 1 194 ? -19.307 7.722 -6.133 1.00 87.38 194 LYS A O 1
ATOM 1559 N N . LYS A 1 195 ? -20.122 9.629 -5.258 1.00 90.06 195 LYS A N 1
ATOM 1560 C CA . LYS A 1 195 ? -19.905 10.452 -6.463 1.00 90.06 195 LYS A CA 1
ATOM 1561 C C . LYS A 1 195 ? -18.424 10.602 -6.818 1.00 90.06 195 LYS A C 1
ATOM 1563 O O . LYS A 1 195 ? -18.084 10.560 -7.995 1.00 90.06 195 LYS A O 1
ATOM 1568 N N . THR A 1 196 ? -17.544 10.769 -5.829 1.00 79.56 196 THR A N 1
ATOM 1569 C CA . THR A 1 196 ? -16.091 10.838 -6.067 1.00 79.56 196 THR A CA 1
ATOM 1570 C C . THR A 1 196 ? -15.545 9.517 -6.609 1.00 79.56 196 THR A C 1
ATOM 1572 O O . THR A 1 196 ? -14.773 9.521 -7.561 1.00 79.56 196 THR A O 1
ATOM 1575 N N . LEU A 1 197 ? -15.986 8.380 -6.062 1.00 73.38 197 LEU A N 1
ATOM 1576 C CA . LEU A 1 197 ? -15.588 7.056 -6.549 1.00 73.38 197 LEU A CA 1
ATOM 1577 C C . LEU A 1 197 ? -16.042 6.796 -7.988 1.00 73.38 197 LEU A C 1
ATOM 1579 O O . LEU A 1 197 ? -15.318 6.154 -8.744 1.00 73.38 197 LEU A O 1
ATOM 1583 N N . GLU A 1 198 ? -17.222 7.286 -8.366 1.00 88.88 198 GLU A N 1
ATOM 1584 C CA . GLU A 1 198 ? -17.730 7.177 -9.735 1.00 88.88 198 GLU A CA 1
ATOM 1585 C C . GLU A 1 198 ? -16.875 8.001 -10.709 1.00 88.88 198 GLU A C 1
ATOM 1587 O O . GLU A 1 198 ? -16.391 7.453 -11.693 1.00 88.88 198 GLU A O 1
ATOM 1592 N N . LYS A 1 199 ? -16.526 9.248 -10.357 1.00 87.75 199 LYS A N 1
ATOM 1593 C CA . LYS A 1 199 ? -15.584 10.065 -11.147 1.00 87.75 199 LYS A CA 1
ATOM 1594 C C . LYS A 1 199 ? -14.215 9.404 -11.321 1.00 87.75 199 LYS A C 1
ATOM 1596 O O . LYS A 1 199 ? -13.699 9.350 -12.430 1.00 87.75 199 LYS A O 1
ATOM 1601 N N . LEU A 1 200 ? -13.640 8.865 -10.244 1.00 76.62 200 LEU A N 1
ATOM 1602 C CA . LEU A 1 200 ? -12.343 8.180 -10.306 1.00 76.62 200 LEU A CA 1
ATOM 1603 C C . LEU A 1 200 ? -12.398 6.908 -11.163 1.00 76.62 200 LEU A C 1
ATOM 1605 O O . LEU A 1 200 ? -11.412 6.546 -11.807 1.00 76.62 200 LEU A O 1
ATOM 1609 N N . ARG A 1 201 ? -13.539 6.209 -11.177 1.00 84.12 201 ARG A N 1
ATOM 1610 C CA . ARG A 1 201 ? -13.752 5.059 -12.062 1.00 84.12 201 ARG A CA 1
ATOM 1611 C C . ARG A 1 201 ? -13.740 5.497 -13.527 1.00 84.12 201 ARG A C 1
ATOM 1613 O O . ARG A 1 201 ? -13.051 4.855 -14.318 1.00 84.12 201 ARG A O 1
ATOM 1620 N N . ASP A 1 202 ? -14.436 6.581 -13.852 1.00 91.12 202 ASP A N 1
ATOM 1621 C CA . ASP A 1 202 ? -14.495 7.127 -15.211 1.00 91.12 202 ASP A CA 1
ATOM 1622 C C . ASP A 1 202 ? -13.114 7.629 -15.673 1.00 91.12 202 ASP A C 1
ATOM 1624 O O . ASP A 1 202 ? -12.669 7.309 -16.775 1.00 91.12 202 ASP A O 1
ATOM 1628 N N . GLU A 1 203 ? -12.371 8.329 -14.807 1.00 87.00 203 GLU A N 1
ATOM 1629 C CA . GLU A 1 203 ? -10.998 8.784 -15.084 1.00 87.00 203 GLU A CA 1
ATOM 1630 C C . GLU A 1 203 ? -10.033 7.613 -15.316 1.00 87.00 203 GLU A C 1
ATOM 1632 O O . GLU A 1 203 ? -9.231 7.631 -16.254 1.00 87.00 203 GLU A O 1
ATOM 1637 N N . LYS A 1 204 ? -10.131 6.552 -14.503 1.00 83.31 204 LYS A N 1
ATOM 1638 C CA . LYS A 1 204 ? -9.341 5.329 -14.696 1.00 83.31 204 LYS A CA 1
ATOM 1639 C C . LYS A 1 204 ? -9.650 4.673 -16.042 1.00 83.31 204 LYS A C 1
ATOM 1641 O O . LYS A 1 204 ? -8.728 4.204 -16.712 1.00 83.31 204 LYS A O 1
ATOM 1646 N N . GLN A 1 205 ? -10.923 4.618 -16.431 1.00 89.06 205 GLN A N 1
ATOM 1647 C CA . GLN A 1 20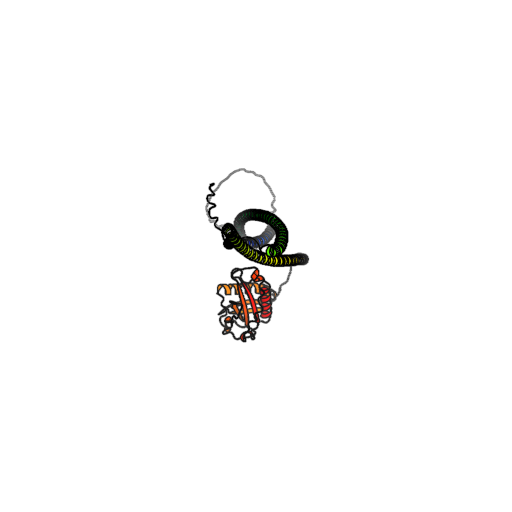5 ? -11.323 4.066 -17.721 1.00 89.06 205 GLN A CA 1
ATOM 1648 C C . GLN A 1 205 ? -10.763 4.910 -18.876 1.00 89.06 205 GLN A C 1
ATOM 1650 O O . GLN A 1 205 ? -10.139 4.354 -19.779 1.00 89.06 205 GLN A O 1
ATOM 1655 N N . ALA A 1 206 ? -10.873 6.238 -18.799 1.00 89.50 206 ALA A N 1
ATOM 1656 C CA . ALA A 1 206 ? -10.323 7.148 -19.802 1.00 89.50 206 ALA A CA 1
ATOM 1657 C C . ALA A 1 206 ? -8.796 7.000 -19.961 1.00 89.50 206 ALA A C 1
ATOM 1659 O O . ALA A 1 206 ? -8.290 6.934 -21.082 1.00 89.50 206 ALA A O 1
ATOM 1660 N N . LEU A 1 207 ? -8.051 6.879 -18.854 1.00 82.38 207 LEU A N 1
ATOM 1661 C CA . LEU A 1 207 ? -6.602 6.633 -18.883 1.00 82.38 207 LEU A CA 1
ATOM 1662 C C . LEU A 1 207 ? -6.244 5.275 -19.503 1.00 82.38 207 LEU A C 1
ATOM 1664 O O . LEU A 1 207 ? -5.253 5.165 -20.229 1.00 82.38 207 LEU A O 1
ATOM 1668 N N . SER A 1 208 ? -7.044 4.239 -19.242 1.00 84.00 208 SER A N 1
ATOM 1669 C CA . SER A 1 208 ? -6.860 2.913 -19.841 1.00 84.00 208 SER A CA 1
ATOM 1670 C C . SER A 1 208 ? -7.067 2.943 -21.359 1.00 84.00 208 SER A C 1
ATOM 1672 O O . SER A 1 208 ? -6.289 2.349 -22.111 1.00 84.00 208 SER A O 1
ATOM 1674 N N . GLU A 1 209 ? -8.094 3.656 -21.821 1.00 91.19 209 GLU A N 1
ATOM 1675 C CA . GLU A 1 209 ? -8.372 3.846 -23.246 1.00 91.19 209 GLU A CA 1
ATOM 1676 C C . GLU A 1 209 ? -7.258 4.648 -23.935 1.00 91.19 209 GLU A C 1
ATOM 1678 O O . GLU A 1 209 ? -6.777 4.246 -24.993 1.00 91.19 209 GLU A O 1
ATOM 1683 N N . GLU A 1 210 ? -6.776 5.730 -23.316 1.00 88.25 210 GLU A N 1
ATOM 1684 C CA . GLU A 1 210 ? -5.659 6.533 -23.836 1.00 88.25 210 GLU A CA 1
ATOM 1685 C C . GLU A 1 210 ? -4.353 5.730 -23.918 1.00 88.25 210 GLU A C 1
ATOM 1687 O O . GLU A 1 210 ? -3.636 5.796 -24.918 1.00 88.25 210 GLU A O 1
ATOM 1692 N N . THR A 1 211 ? -4.058 4.913 -22.905 1.00 79.81 211 THR A N 1
ATOM 1693 C CA . THR A 1 211 ? -2.881 4.028 -22.919 1.00 79.81 211 THR A CA 1
ATOM 1694 C C . THR A 1 211 ? -2.969 3.020 -24.066 1.00 79.81 211 THR A C 1
ATOM 1696 O O . THR A 1 211 ? -1.991 2.815 -24.784 1.00 79.81 211 THR A O 1
ATOM 1699 N N . SER A 1 212 ? -4.155 2.450 -24.296 1.00 86.56 212 SER A N 1
ATOM 1700 C CA . SER A 1 212 ? -4.398 1.520 -25.406 1.00 86.56 212 SER A CA 1
ATOM 1701 C C . SER A 1 212 ? -4.213 2.207 -26.765 1.00 86.56 212 SER A C 1
ATOM 1703 O O . SER A 1 212 ? -3.552 1.663 -27.649 1.00 86.56 212 SER A O 1
ATOM 1705 N N . ARG A 1 213 ? -4.709 3.444 -26.924 1.00 90.06 213 ARG A N 1
ATOM 1706 C CA . ARG A 1 213 ? -4.491 4.246 -28.142 1.00 90.06 213 ARG A CA 1
ATOM 1707 C C . ARG A 1 213 ? -3.007 4.503 -28.390 1.00 90.06 213 ARG A C 1
ATOM 1709 O O . ARG A 1 213 ? -2.536 4.285 -29.504 1.00 90.06 213 ARG A O 1
ATOM 1716 N N . ARG A 1 214 ? -2.250 4.901 -27.364 1.00 82.94 214 ARG A N 1
ATOM 1717 C CA . ARG A 1 214 ? -0.801 5.131 -27.486 1.00 82.94 214 ARG A CA 1
ATOM 1718 C C . ARG A 1 214 ? -0.034 3.870 -27.860 1.00 82.94 214 ARG A C 1
ATOM 1720 O O . ARG A 1 214 ? 0.861 3.959 -28.695 1.00 82.94 214 ARG A O 1
ATOM 1727 N N . LEU A 1 215 ? -0.409 2.718 -27.299 1.00 79.62 215 LEU A N 1
ATOM 1728 C CA . LEU A 1 215 ? 0.185 1.429 -27.656 1.00 79.62 215 LEU A CA 1
ATOM 1729 C C . LEU A 1 215 ? -0.034 1.129 -29.146 1.00 79.62 215 LEU A C 1
ATOM 1731 O O . LEU A 1 215 ? 0.931 0.966 -29.883 1.00 79.62 215 LEU A O 1
ATOM 1735 N N . THR A 1 216 ? -1.283 1.214 -29.620 1.00 88.38 216 THR A N 1
ATOM 1736 C CA . THR A 1 216 ? -1.598 0.983 -31.044 1.00 88.38 216 THR A CA 1
ATOM 1737 C C . THR A 1 216 ? -0.913 1.986 -31.976 1.00 88.38 216 THR A C 1
ATOM 1739 O O . THR A 1 216 ? -0.506 1.642 -33.085 1.00 88.38 216 THR A O 1
ATOM 1742 N N . GLN A 1 217 ? -0.737 3.240 -31.546 1.00 87.81 217 GLN A N 1
ATOM 1743 C CA . GLN A 1 217 ? 0.018 4.234 -32.307 1.00 87.81 217 GLN A CA 1
ATOM 1744 C C . GLN A 1 217 ? 1.514 3.888 -32.364 1.00 87.81 217 GLN A C 1
ATOM 1746 O O . GLN A 1 217 ? 2.139 4.088 -33.407 1.00 87.81 217 GLN A O 1
ATOM 1751 N N . GLY A 1 218 ? 2.077 3.381 -31.264 1.00 79.56 218 GLY A N 1
ATOM 1752 C CA . GLY A 1 218 ? 3.444 2.868 -31.192 1.00 79.56 218 GLY A CA 1
ATOM 1753 C C . GLY A 1 218 ? 3.662 1.694 -32.143 1.00 79.56 218 GLY A C 1
ATOM 1754 O O . GLY A 1 218 ? 4.570 1.757 -32.970 1.00 79.56 218 GLY A O 1
ATOM 1755 N N . ASP A 1 219 ? 2.774 0.700 -32.108 1.00 84.06 219 ASP A N 1
ATOM 1756 C CA . ASP A 1 219 ? 2.820 -0.475 -32.988 1.00 84.06 219 ASP A CA 1
ATOM 1757 C C . ASP A 1 219 ? 2.750 -0.063 -34.465 1.00 84.06 219 ASP A C 1
ATOM 1759 O O . ASP A 1 219 ? 3.582 -0.466 -35.275 1.00 84.06 219 ASP A O 1
ATOM 1763 N N . ASN A 1 220 ? 1.840 0.854 -34.813 1.00 87.94 220 ASN A N 1
ATOM 1764 C CA . ASN A 1 220 ? 1.732 1.384 -36.175 1.00 87.94 220 ASN A CA 1
ATOM 1765 C C . ASN A 1 220 ? 3.009 2.106 -36.642 1.00 87.94 220 ASN A C 1
ATOM 1767 O O . ASN A 1 220 ? 3.379 2.015 -37.815 1.00 87.94 220 ASN A O 1
ATOM 1771 N N . LYS A 1 221 ? 3.689 2.850 -35.756 1.00 86.00 221 LYS A N 1
ATOM 1772 C CA . LYS A 1 221 ? 4.978 3.488 -36.079 1.00 86.00 221 LYS A CA 1
ATOM 1773 C C . LYS A 1 221 ? 6.085 2.448 -36.253 1.00 86.00 221 LYS A C 1
ATOM 1775 O O . LYS A 1 221 ? 6.886 2.585 -37.175 1.00 86.00 221 LYS A O 1
ATOM 1780 N N . MET A 1 222 ? 6.107 1.417 -35.410 1.00 81.44 222 MET A N 1
ATOM 1781 C CA . MET A 1 222 ? 7.076 0.326 -35.488 1.00 81.44 222 MET A CA 1
ATOM 1782 C C . MET A 1 222 ? 6.926 -0.454 -36.797 1.00 81.44 222 MET A C 1
ATOM 1784 O O . MET A 1 222 ? 7.911 -0.603 -37.510 1.00 81.44 222 MET A O 1
ATOM 1788 N N . CYS A 1 223 ? 5.701 -0.822 -37.188 1.00 88.31 223 CYS A N 1
ATOM 1789 C CA . CYS A 1 223 ? 5.443 -1.488 -38.467 1.00 88.31 223 CYS A CA 1
ATOM 1790 C C . CYS A 1 223 ? 5.926 -0.660 -39.670 1.00 88.31 223 CYS A C 1
ATOM 1792 O O . CYS A 1 223 ? 6.563 -1.201 -40.570 1.00 88.31 223 CYS A O 1
ATOM 1794 N N . LYS A 1 224 ? 5.694 0.663 -39.675 1.00 89.00 224 LYS A N 1
ATOM 1795 C CA . LYS A 1 224 ? 6.221 1.554 -40.730 1.00 89.00 224 LYS A CA 1
ATOM 1796 C C . LYS A 1 224 ? 7.751 1.587 -40.755 1.00 89.00 224 LYS A C 1
ATOM 1798 O O . LYS A 1 224 ? 8.353 1.646 -41.823 1.00 89.00 224 LYS A O 1
ATOM 1803 N N . MET A 1 225 ? 8.390 1.565 -39.586 1.00 82.19 225 MET A N 1
ATOM 1804 C CA . MET A 1 225 ? 9.848 1.535 -39.486 1.00 82.19 225 MET A CA 1
ATOM 1805 C C . MET A 1 225 ? 10.422 0.201 -39.980 1.00 82.19 225 MET A C 1
ATOM 1807 O O . MET A 1 225 ? 11.419 0.204 -40.697 1.00 82.19 225 MET A O 1
ATOM 1811 N N . GLU A 1 226 ? 9.780 -0.923 -39.659 1.00 88.50 226 GLU A N 1
ATOM 1812 C CA . GLU A 1 226 ? 10.145 -2.250 -40.171 1.00 88.50 226 GLU A CA 1
ATOM 1813 C C . GLU A 1 226 ? 9.988 -2.345 -41.693 1.00 88.50 226 GLU A C 1
ATOM 1815 O O . GLU A 1 226 ? 10.847 -2.910 -42.369 1.00 88.50 226 GLU A O 1
ATOM 1820 N N . GLU A 1 227 ? 8.923 -1.765 -42.250 1.00 93.75 227 GLU A N 1
ATOM 1821 C CA . GLU A 1 227 ? 8.717 -1.682 -43.698 1.00 93.75 227 GLU A CA 1
ATOM 1822 C C . GLU A 1 227 ? 9.816 -0.851 -44.375 1.00 93.75 227 GLU A C 1
ATOM 1824 O O . GLU A 1 227 ? 10.434 -1.309 -45.339 1.00 93.75 227 GLU A O 1
ATOM 1829 N N . ASN A 1 228 ? 10.141 0.322 -43.823 1.00 86.69 228 ASN A N 1
ATOM 1830 C CA . ASN A 1 228 ? 11.256 1.140 -44.302 1.00 86.69 228 ASN A CA 1
ATOM 1831 C C . ASN A 1 228 ? 12.593 0.392 -44.217 1.00 86.69 228 ASN A C 1
ATOM 1833 O O . ASN A 1 228 ? 13.396 0.464 -45.146 1.00 86.69 228 ASN A O 1
ATOM 1837 N N . LEU A 1 229 ? 12.831 -0.353 -43.134 1.00 88.56 229 LEU A N 1
ATOM 1838 C CA . LEU A 1 229 ? 14.040 -1.158 -42.981 1.00 88.56 229 LEU A CA 1
ATOM 1839 C C . LEU A 1 229 ? 14.112 -2.244 -44.060 1.00 88.56 229 LEU A C 1
ATOM 1841 O O . LEU A 1 229 ? 15.149 -2.377 -44.704 1.00 88.56 229 LEU A O 1
ATOM 1845 N N . ARG A 1 230 ? 13.006 -2.951 -44.333 1.00 93.06 230 ARG A N 1
ATOM 1846 C CA . ARG A 1 230 ? 12.925 -3.935 -45.428 1.00 93.06 230 ARG A CA 1
ATOM 1847 C C . ARG A 1 230 ? 13.230 -3.308 -46.788 1.00 93.06 230 ARG A C 1
ATOM 1849 O O . ARG A 1 230 ? 13.991 -3.892 -47.557 1.00 93.06 230 ARG A O 1
ATOM 1856 N N . LEU A 1 231 ? 12.684 -2.124 -47.077 1.00 91.62 231 LEU A N 1
ATOM 1857 C CA . LEU A 1 231 ? 12.967 -1.393 -48.319 1.00 91.62 231 LEU A CA 1
ATOM 1858 C C . LEU A 1 231 ? 14.449 -1.011 -48.434 1.00 91.62 231 LEU A C 1
ATOM 1860 O O . LEU A 1 231 ? 15.051 -1.172 -49.497 1.00 91.62 231 LEU A O 1
ATOM 1864 N N . MET A 1 232 ? 15.057 -0.547 -47.341 1.00 85.06 232 MET A N 1
ATOM 1865 C CA . MET A 1 232 ? 16.478 -0.197 -47.308 1.00 85.06 232 MET A CA 1
ATOM 1866 C C . MET A 1 232 ? 17.380 -1.425 -47.468 1.00 85.06 232 MET A C 1
ATOM 1868 O O . MET A 1 232 ? 18.361 -1.357 -48.210 1.00 85.06 232 MET A O 1
ATOM 1872 N N . THR A 1 233 ? 17.034 -2.556 -46.846 1.00 89.75 233 THR A N 1
ATOM 1873 C CA . THR A 1 233 ? 17.732 -3.835 -47.043 1.00 89.75 233 THR A CA 1
ATOM 1874 C C . THR A 1 233 ? 17.642 -4.288 -48.498 1.00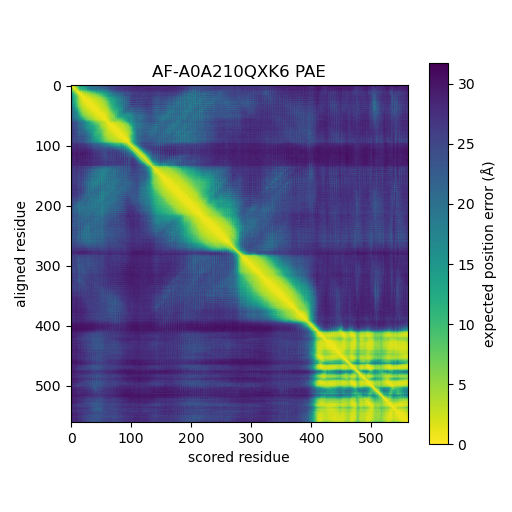 89.75 233 THR A C 1
ATOM 1876 O O . THR A 1 233 ? 18.672 -4.560 -49.105 1.00 89.75 233 THR A O 1
ATOM 1879 N N . ALA A 1 234 ? 16.451 -4.262 -49.104 1.00 92.69 234 ALA A N 1
ATOM 1880 C CA . ALA A 1 234 ? 16.279 -4.626 -50.511 1.00 92.69 234 ALA A CA 1
ATOM 1881 C C . ALA A 1 234 ? 17.099 -3.724 -51.453 1.00 92.69 234 ALA A C 1
ATOM 1883 O O . ALA A 1 234 ? 17.721 -4.207 -52.399 1.00 92.69 234 ALA A O 1
ATOM 1884 N N . ARG A 1 235 ? 17.151 -2.412 -51.180 1.00 93.19 235 ARG A N 1
ATOM 1885 C CA . ARG A 1 235 ? 17.976 -1.468 -51.948 1.00 93.19 235 ARG A CA 1
ATOM 1886 C C . ARG A 1 235 ? 19.469 -1.756 -51.801 1.00 93.19 235 ARG A C 1
ATOM 1888 O O . ARG A 1 235 ? 20.193 -1.669 -52.788 1.00 93.19 235 ARG A O 1
ATOM 1895 N N . ARG A 1 236 ? 19.935 -2.077 -50.590 1.00 91.25 236 ARG A N 1
ATOM 1896 C CA . ARG A 1 236 ? 21.328 -2.474 -50.344 1.00 91.25 236 ARG A CA 1
ATOM 1897 C C . ARG A 1 236 ? 21.684 -3.717 -51.157 1.00 91.25 236 ARG A C 1
ATOM 1899 O O . ARG A 1 236 ? 22.686 -3.687 -51.859 1.00 91.25 236 ARG A O 1
ATOM 1906 N N . ASP A 1 237 ? 20.846 -4.749 -51.108 1.00 92.38 237 ASP A N 1
ATOM 1907 C CA . ASP A 1 237 ? 21.087 -6.011 -51.815 1.00 92.38 237 ASP A CA 1
ATOM 1908 C C . ASP A 1 237 ? 21.108 -5.808 -53.343 1.00 92.38 237 ASP A C 1
ATOM 1910 O O . ASP A 1 237 ? 21.874 -6.452 -54.056 1.00 92.38 237 ASP A O 1
ATOM 1914 N N . GLN A 1 238 ? 20.300 -4.877 -53.867 1.00 93.50 238 GLN A N 1
ATOM 1915 C CA . GLN A 1 238 ? 20.362 -4.492 -55.280 1.00 93.50 238 GLN A CA 1
ATOM 1916 C C . GLN A 1 238 ? 21.679 -3.785 -55.628 1.00 93.50 238 GLN A C 1
ATOM 1918 O O . GLN A 1 238 ? 22.310 -4.131 -56.623 1.00 93.50 238 GLN A O 1
ATOM 1923 N N . LEU A 1 239 ? 22.114 -2.827 -54.803 1.00 88.75 239 LEU A N 1
ATOM 1924 C CA . LEU A 1 239 ? 23.384 -2.124 -55.010 1.00 88.75 239 LEU A CA 1
ATOM 1925 C C . LEU A 1 239 ? 24.589 -3.070 -54.938 1.00 88.75 239 LEU A C 1
ATOM 1927 O O . LEU A 1 239 ? 25.572 -2.852 -55.637 1.00 88.75 239 LEU A O 1
ATOM 1931 N N . GLU A 1 240 ? 24.521 -4.106 -54.105 1.00 91.88 240 GLU A N 1
ATOM 1932 C CA . GLU A 1 240 ? 25.558 -5.135 -54.004 1.00 91.88 240 GLU A CA 1
ATOM 1933 C C . GLU A 1 240 ? 25.665 -5.959 -55.295 1.00 91.88 240 GLU A C 1
ATOM 1935 O O . GLU A 1 240 ? 26.765 -6.129 -55.817 1.00 91.88 240 GLU A O 1
ATOM 1940 N N . LYS A 1 241 ? 24.530 -6.355 -55.888 1.00 95.31 241 LYS A N 1
ATOM 1941 C CA . LYS A 1 241 ? 24.500 -7.016 -57.206 1.00 95.31 241 LYS A CA 1
ATOM 1942 C C . LYS A 1 241 ? 25.018 -6.119 -58.328 1.00 95.31 241 LYS A C 1
ATOM 1944 O O . LYS A 1 241 ? 25.750 -6.581 -59.200 1.00 95.31 241 LYS A O 1
ATOM 1949 N N . ASP A 1 242 ? 24.637 -4.843 -58.322 1.00 90.94 242 ASP A N 1
ATOM 1950 C CA . ASP A 1 242 ? 25.104 -3.881 -59.324 1.00 90.94 242 ASP A CA 1
ATOM 1951 C C . ASP A 1 242 ? 26.626 -3.669 -59.216 1.00 90.94 242 ASP A C 1
ATOM 1953 O O . ASP A 1 242 ? 27.311 -3.566 -60.235 1.00 90.94 242 ASP A O 1
ATOM 1957 N N . LEU A 1 243 ? 27.165 -3.656 -57.990 1.00 89.31 243 LEU A N 1
ATOM 1958 C CA . LEU A 1 243 ? 28.602 -3.574 -57.728 1.00 89.31 243 LEU A CA 1
ATOM 1959 C C . LEU A 1 243 ? 29.344 -4.830 -58.206 1.00 89.31 243 LEU A C 1
ATOM 1961 O O . LEU A 1 243 ? 30.393 -4.710 -58.835 1.00 89.31 243 LEU A O 1
ATOM 1965 N N . GLU A 1 244 ? 28.804 -6.021 -57.937 1.00 92.94 244 GLU A N 1
ATOM 1966 C CA . GLU A 1 244 ? 29.361 -7.292 -58.415 1.00 92.94 244 GLU A CA 1
ATOM 1967 C C . GLU A 1 244 ? 29.440 -7.312 -59.948 1.00 92.94 244 GLU A C 1
ATOM 1969 O O . GLU A 1 244 ? 30.510 -7.543 -60.510 1.00 92.94 244 GLU A O 1
ATOM 1974 N N . LYS A 1 245 ? 28.355 -6.922 -60.628 1.00 94.94 245 LYS A N 1
ATOM 1975 C CA . LYS A 1 245 ? 28.320 -6.805 -62.090 1.00 94.94 245 LYS A CA 1
ATOM 1976 C C . LYS A 1 245 ? 29.337 -5.792 -62.629 1.00 94.94 245 LYS A C 1
ATOM 1978 O O . LYS A 1 245 ? 30.019 -6.066 -63.614 1.00 94.94 245 LYS A O 1
ATOM 1983 N N . ALA A 1 246 ? 29.458 -4.622 -61.999 1.00 88.44 246 ALA A N 1
ATOM 1984 C CA . ALA A 1 246 ? 30.436 -3.614 -62.406 1.00 88.44 246 ALA A CA 1
ATOM 1985 C C . ALA A 1 246 ? 31.883 -4.120 -62.258 1.00 88.44 246 ALA A C 1
ATOM 1987 O O . ALA A 1 246 ? 32.725 -3.835 -63.110 1.00 88.44 246 ALA A O 1
ATOM 1988 N N . ASN A 1 247 ? 32.168 -4.905 -61.214 1.00 88.88 247 ASN A N 1
ATOM 1989 C CA . ASN A 1 247 ? 33.475 -5.534 -61.019 1.00 88.88 247 ASN A CA 1
ATOM 1990 C C . ASN A 1 247 ? 33.769 -6.607 -62.081 1.00 88.88 247 ASN A C 1
ATOM 1992 O O . ASN A 1 247 ? 34.893 -6.674 -62.577 1.00 88.88 247 ASN A O 1
ATOM 1996 N N . GLU A 1 248 ? 32.777 -7.411 -62.477 1.00 94.62 248 GLU A N 1
ATOM 1997 C CA . GLU A 1 248 ? 32.918 -8.370 -63.585 1.00 94.62 248 GLU A CA 1
ATOM 1998 C C . GLU A 1 248 ? 33.200 -7.668 -64.925 1.00 94.62 248 GLU A C 1
ATOM 2000 O O . GLU A 1 248 ? 34.069 -8.092 -65.694 1.00 94.62 248 GLU A O 1
ATOM 2005 N N . GLU A 1 249 ? 32.491 -6.569 -65.208 1.00 92.94 249 GLU A N 1
ATOM 2006 C CA . GLU A 1 249 ? 32.731 -5.743 -66.395 1.00 92.94 249 GLU A CA 1
ATOM 2007 C C . GLU A 1 249 ? 34.142 -5.133 -66.374 1.00 92.94 249 GLU A C 1
ATOM 2009 O O . GLU A 1 249 ? 34.834 -5.147 -67.399 1.00 92.94 249 GLU A O 1
ATOM 2014 N N . LEU A 1 250 ? 34.602 -4.660 -65.210 1.00 89.69 250 LEU A N 1
ATOM 2015 C CA . LEU A 1 250 ? 35.951 -4.131 -65.025 1.00 89.69 250 LEU A CA 1
ATOM 2016 C C . LEU A 1 250 ? 37.019 -5.199 -65.304 1.00 89.69 250 LEU A C 1
ATOM 2018 O O . LEU A 1 250 ? 37.892 -4.963 -66.139 1.00 89.69 250 LEU A O 1
ATOM 2022 N N . ASP A 1 251 ? 36.912 -6.391 -64.710 1.00 92.62 251 ASP A N 1
ATOM 2023 C CA . ASP A 1 251 ? 37.840 -7.510 -64.953 1.00 92.62 251 ASP A CA 1
ATOM 2024 C C . ASP A 1 251 ? 37.887 -7.893 -66.446 1.00 92.62 251 ASP A C 1
ATOM 2026 O O . ASP A 1 251 ? 38.955 -8.122 -67.026 1.00 92.62 251 ASP A O 1
ATOM 2030 N N . LEU A 1 252 ? 36.740 -7.871 -67.135 1.00 94.50 252 LEU A N 1
ATOM 2031 C CA . LEU A 1 252 ? 36.692 -8.083 -68.582 1.00 94.50 252 LEU A CA 1
ATOM 2032 C C . LEU A 1 252 ? 37.436 -6.983 -69.357 1.00 94.50 252 LEU A C 1
ATOM 2034 O O . LEU A 1 252 ? 38.135 -7.281 -70.334 1.00 94.50 252 LEU A O 1
ATOM 2038 N N . THR A 1 253 ? 37.293 -5.715 -68.962 1.00 89.88 253 THR A N 1
ATOM 2039 C CA . THR A 1 253 ? 38.026 -4.608 -69.598 1.00 89.88 253 THR A CA 1
ATOM 2040 C C . THR A 1 253 ? 39.529 -4.683 -69.342 1.00 89.88 253 THR A C 1
ATOM 2042 O O . THR A 1 253 ? 40.301 -4.479 -70.281 1.00 89.88 253 THR A O 1
ATOM 2045 N N . GLU A 1 254 ? 39.964 -5.071 -68.142 1.00 89.75 254 GLU A N 1
ATOM 2046 C CA . GLU A 1 254 ? 41.378 -5.291 -67.822 1.00 89.75 254 GLU A CA 1
ATOM 2047 C C . GLU A 1 254 ? 41.975 -6.435 -68.652 1.00 89.75 254 GLU A C 1
ATOM 2049 O O . GLU A 1 254 ? 43.071 -6.309 -69.213 1.00 89.75 254 GLU A O 1
ATOM 2054 N N . LYS A 1 255 ? 41.228 -7.532 -68.828 1.00 92.81 255 LYS A N 1
ATOM 2055 C CA . LYS A 1 255 ? 41.608 -8.641 -69.720 1.00 92.81 255 LYS A CA 1
ATOM 2056 C C . LYS A 1 255 ? 41.743 -8.195 -71.178 1.00 92.81 255 LYS A C 1
ATOM 2058 O O . LYS A 1 255 ? 42.709 -8.558 -71.851 1.00 92.81 255 LYS A O 1
ATOM 2063 N N . LYS A 1 256 ? 40.817 -7.371 -71.682 1.00 91.19 256 LYS A N 1
ATOM 2064 C CA . LYS A 1 256 ? 40.919 -6.794 -73.037 1.00 91.19 256 LYS A CA 1
ATOM 2065 C C . LYS A 1 256 ? 42.130 -5.870 -73.165 1.00 91.19 256 LYS A C 1
ATOM 2067 O O . LYS A 1 256 ? 42.879 -5.984 -74.133 1.00 91.19 256 LYS A O 1
ATOM 2072 N N . LEU A 1 257 ? 42.359 -4.995 -72.187 1.00 87.62 257 LEU A N 1
ATOM 2073 C CA . LEU A 1 257 ? 43.482 -4.060 -72.187 1.00 87.62 257 LEU A CA 1
ATOM 2074 C C . LEU A 1 257 ? 44.830 -4.790 -72.153 1.00 87.62 257 LEU A C 1
ATOM 2076 O O . LEU A 1 257 ? 45.746 -4.439 -72.895 1.00 87.62 257 LEU A O 1
ATOM 2080 N N . THR A 1 258 ? 44.957 -5.835 -71.334 1.00 88.38 258 THR A N 1
ATOM 2081 C CA . THR A 1 258 ? 46.173 -6.661 -71.276 1.00 88.38 258 THR A CA 1
ATOM 2082 C C . THR A 1 258 ? 46.416 -7.430 -72.576 1.00 88.38 258 THR A C 1
ATOM 2084 O O . THR A 1 258 ? 47.569 -7.532 -73.002 1.00 88.38 258 THR A O 1
ATOM 2087 N N . ALA A 1 259 ? 45.366 -7.907 -73.252 1.00 88.19 259 ALA A N 1
ATOM 2088 C CA . ALA A 1 259 ? 45.478 -8.503 -74.585 1.00 88.19 259 ALA A CA 1
ATOM 2089 C C . ALA A 1 259 ? 45.939 -7.483 -75.640 1.00 88.19 259 ALA A C 1
ATOM 2091 O O . ALA A 1 259 ? 46.876 -7.768 -76.386 1.00 88.19 259 ALA A O 1
ATOM 2092 N N . VAL A 1 260 ? 45.356 -6.276 -75.654 1.00 84.44 260 VAL A N 1
ATOM 2093 C CA . VAL A 1 260 ? 45.796 -5.177 -76.533 1.00 84.44 260 VAL A CA 1
ATOM 2094 C C . VAL A 1 260 ? 47.253 -4.819 -76.255 1.00 84.44 260 VAL A C 1
ATOM 2096 O O . VAL A 1 260 ? 48.041 -4.733 -77.190 1.00 84.44 260 VAL A O 1
ATOM 2099 N N . LYS A 1 261 ? 47.648 -4.684 -74.983 1.00 84.31 261 LYS A N 1
ATOM 2100 C CA . LYS A 1 261 ? 49.031 -4.381 -74.588 1.00 84.31 261 LYS A CA 1
ATOM 2101 C C . LYS A 1 261 ? 50.014 -5.447 -75.072 1.00 84.31 261 LYS A C 1
ATOM 2103 O O . LYS A 1 261 ? 51.074 -5.092 -75.579 1.00 84.31 261 LYS A O 1
ATOM 2108 N N . LYS A 1 262 ? 49.668 -6.735 -74.953 1.00 82.38 262 LYS A N 1
ATOM 2109 C CA . LYS A 1 262 ? 50.482 -7.836 -75.496 1.00 82.38 262 LYS A CA 1
ATOM 2110 C C . LYS A 1 262 ? 50.582 -7.762 -77.020 1.00 82.38 262 LYS A C 1
ATOM 2112 O O . LYS A 1 262 ? 51.689 -7.854 -77.534 1.00 82.38 262 LYS A O 1
ATOM 2117 N N . GLY A 1 263 ? 49.462 -7.530 -77.710 1.00 79.31 263 GLY A N 1
ATOM 2118 C CA . GLY A 1 263 ? 49.426 -7.348 -79.164 1.00 79.31 263 GLY A CA 1
ATOM 2119 C C . GLY A 1 263 ? 50.299 -6.180 -79.632 1.00 79.31 263 GLY A C 1
ATOM 2120 O O . GLY A 1 263 ? 51.090 -6.333 -80.558 1.00 79.31 263 GLY A O 1
ATOM 2121 N N . HIS A 1 264 ? 50.231 -5.047 -78.931 1.00 74.62 264 HIS A N 1
ATOM 2122 C CA . HIS A 1 264 ? 51.040 -3.866 -79.224 1.00 74.62 264 HIS A CA 1
ATOM 2123 C C . HIS A 1 264 ? 52.531 -4.074 -78.927 1.00 74.62 264 HIS A C 1
ATOM 2125 O O . HIS A 1 264 ? 53.377 -3.562 -79.649 1.00 74.62 264 HIS A O 1
ATOM 2131 N N . GLN A 1 265 ? 52.880 -4.839 -77.887 1.00 72.88 265 GLN A N 1
ATOM 2132 C CA . GLN A 1 265 ? 54.273 -5.204 -77.606 1.00 72.88 265 GLN A CA 1
ATOM 2133 C C . GLN A 1 265 ? 54.853 -6.145 -78.668 1.00 72.88 265 GLN A C 1
ATOM 2135 O O . GLN A 1 265 ? 56.025 -6.003 -79.008 1.00 72.88 265 GLN A O 1
ATOM 2140 N N . SER A 1 266 ? 54.056 -7.068 -79.221 1.00 68.88 266 SER A N 1
ATOM 2141 C CA . SER A 1 266 ? 54.484 -7.896 -80.356 1.00 68.88 266 SER A CA 1
ATOM 2142 C C . SER A 1 266 ? 54.642 -7.087 -81.644 1.00 68.88 266 SER A C 1
ATOM 2144 O O . SER A 1 266 ? 55.665 -7.234 -82.304 1.00 68.88 266 SER A O 1
ATOM 2146 N N . THR A 1 267 ? 53.715 -6.174 -81.963 1.00 62.69 267 THR A N 1
ATOM 2147 C CA . THR A 1 267 ? 53.849 -5.319 -83.155 1.00 62.69 267 THR A CA 1
ATOM 2148 C C . THR A 1 267 ? 54.981 -4.308 -83.007 1.00 62.69 267 THR A C 1
ATOM 2150 O O . THR A 1 267 ? 55.734 -4.135 -83.945 1.00 62.69 267 THR A O 1
ATOM 2153 N N . LEU A 1 268 ? 55.216 -3.720 -81.827 1.00 58.34 268 LEU A N 1
ATOM 2154 C CA . LEU A 1 268 ? 56.385 -2.856 -81.584 1.00 58.34 268 LEU A CA 1
ATOM 2155 C C . LEU A 1 268 ? 57.721 -3.617 -81.642 1.00 58.34 268 LEU A C 1
ATOM 2157 O O . LEU A 1 268 ? 58.747 -3.015 -81.945 1.00 58.34 268 LEU A O 1
ATOM 2161 N N . ALA A 1 269 ? 57.740 -4.925 -81.365 1.00 57.44 269 ALA A N 1
ATOM 2162 C CA . ALA A 1 269 ? 58.933 -5.756 -81.536 1.00 57.44 269 ALA A CA 1
ATOM 2163 C C . ALA A 1 269 ? 59.201 -6.110 -83.014 1.00 57.44 269 ALA A C 1
ATOM 2165 O O . ALA A 1 269 ? 60.361 -6.259 -83.406 1.00 57.44 269 ALA A O 1
ATOM 2166 N N . GLU A 1 270 ? 58.151 -6.219 -83.831 1.00 54.16 270 GLU A N 1
ATOM 2167 C CA . GLU A 1 270 ? 58.237 -6.420 -85.285 1.00 54.16 270 GLU A CA 1
ATOM 2168 C C . GLU A 1 270 ? 58.542 -5.102 -86.019 1.00 54.16 270 GLU A C 1
ATOM 2170 O O . GLU A 1 270 ? 59.493 -5.032 -86.800 1.00 54.16 270 GLU A O 1
ATOM 2175 N N . ASP A 1 271 ? 57.846 -4.022 -85.669 1.00 50.38 271 ASP A N 1
ATOM 2176 C CA . ASP A 1 271 ? 58.055 -2.671 -86.187 1.00 50.38 271 ASP A CA 1
ATOM 2177 C C . ASP A 1 271 ? 59.369 -2.063 -85.685 1.00 50.38 271 ASP A C 1
ATOM 2179 O O . ASP A 1 271 ? 60.016 -1.331 -86.419 1.00 50.38 271 ASP A O 1
ATOM 2183 N N . GLY A 1 272 ? 59.852 -2.418 -84.490 1.00 51.12 272 GLY A N 1
ATOM 2184 C CA . GLY A 1 272 ? 61.187 -2.038 -84.010 1.00 51.12 272 GLY A CA 1
ATOM 2185 C C . GLY A 1 272 ? 62.334 -2.662 -84.819 1.00 51.12 272 GLY A C 1
ATOM 2186 O O . GLY A 1 272 ? 63.450 -2.146 -84.804 1.00 51.12 272 GLY A O 1
ATOM 2187 N N . LYS A 1 273 ? 62.067 -3.742 -85.568 1.00 49.12 273 LYS A N 1
ATOM 2188 C CA . LYS A 1 273 ? 62.997 -4.303 -86.563 1.00 49.12 273 LYS A CA 1
ATOM 2189 C C . LYS A 1 273 ? 62.850 -3.660 -87.947 1.00 49.12 273 LYS A C 1
ATOM 2191 O O . LYS A 1 273 ? 63.826 -3.662 -88.691 1.00 49.12 273 LYS A O 1
ATOM 2196 N N . ALA A 1 274 ? 61.684 -3.103 -88.280 1.00 42.81 274 ALA A N 1
ATOM 2197 C CA . ALA A 1 274 ? 61.423 -2.426 -89.555 1.00 42.81 274 ALA A CA 1
ATOM 2198 C C . ALA A 1 274 ? 61.750 -0.912 -89.527 1.00 42.81 274 ALA A C 1
ATOM 2200 O O . ALA A 1 274 ? 62.251 -0.364 -90.504 1.00 42.81 274 ALA A O 1
ATOM 2201 N N . MET A 1 275 ? 61.580 -0.239 -88.385 1.00 43.00 275 MET A N 1
ATOM 2202 C CA . MET A 1 275 ? 61.858 1.191 -88.159 1.00 43.00 275 MET A CA 1
ATOM 2203 C C . MET A 1 275 ? 63.299 1.475 -87.690 1.00 43.00 275 MET A C 1
ATOM 2205 O O . MET A 1 275 ? 63.568 2.468 -87.020 1.00 43.00 275 MET A O 1
ATOM 2209 N N . SER A 1 276 ? 64.259 0.623 -88.064 1.00 42.56 276 SER A N 1
ATOM 2210 C CA . SER A 1 276 ? 65.688 0.980 -88.053 1.00 42.56 276 SER A CA 1
ATOM 2211 C C . SER A 1 276 ? 66.159 1.519 -89.413 1.00 42.56 276 SER A C 1
ATOM 2213 O O . SER A 1 276 ? 67.317 1.927 -89.520 1.00 42.56 276 SER A O 1
ATOM 2215 N N . SER A 1 277 ? 65.313 1.516 -90.452 1.00 44.88 277 SER A N 1
ATOM 2216 C CA . SER A 1 277 ? 65.734 1.891 -91.809 1.00 44.88 277 SER A CA 1
ATOM 2217 C C . SER A 1 277 ? 64.920 2.980 -92.503 1.00 44.88 277 SER A C 1
ATOM 2219 O O . SER A 1 277 ? 65.352 3.400 -93.569 1.00 44.88 277 SER A O 1
ATOM 2221 N N . GLU A 1 278 ? 63.825 3.507 -91.949 1.00 40.03 278 GLU A N 1
ATOM 2222 C CA . GLU A 1 278 ? 63.038 4.514 -92.677 1.00 40.03 278 GLU A CA 1
ATOM 2223 C C . GLU A 1 278 ? 62.296 5.506 -91.765 1.00 40.03 278 GLU A C 1
ATOM 2225 O O . GLU A 1 278 ? 61.522 5.109 -90.902 1.00 40.03 278 GLU A O 1
ATOM 2230 N N . LEU A 1 279 ? 62.518 6.798 -92.059 1.00 38.38 279 LEU A N 1
ATOM 2231 C CA . LEU A 1 279 ? 61.742 7.997 -91.690 1.00 38.38 279 LEU A CA 1
ATOM 2232 C C . LEU A 1 279 ? 61.835 8.470 -90.219 1.00 38.38 279 LEU A C 1
ATOM 2234 O O . LEU A 1 279 ? 61.521 7.759 -89.281 1.00 38.38 279 LEU A O 1
ATOM 2238 N N . GLY A 1 280 ? 62.253 9.698 -89.899 1.00 42.66 280 GLY A N 1
ATOM 2239 C CA . GLY A 1 280 ? 62.343 10.905 -90.720 1.00 42.66 280 GLY A CA 1
ATOM 2240 C C . GLY A 1 280 ? 61.053 11.729 -90.675 1.00 42.66 280 GLY A C 1
ATOM 2241 O O . GLY A 1 280 ? 60.316 11.729 -91.645 1.00 42.66 280 GLY A O 1
ATOM 2242 N N . ILE A 1 281 ? 60.887 12.467 -89.569 1.00 50.53 281 ILE A N 1
ATOM 2243 C CA . ILE A 1 281 ? 60.186 13.759 -89.411 1.00 50.53 281 ILE A CA 1
ATOM 2244 C C . ILE A 1 281 ? 58.656 13.786 -89.659 1.00 50.53 281 ILE A C 1
ATOM 2246 O O . ILE A 1 281 ? 58.139 13.327 -90.668 1.00 50.53 281 ILE A O 1
ATOM 2250 N N . VAL A 1 282 ? 57.989 14.505 -88.741 1.00 52.16 282 VAL A N 1
ATOM 2251 C CA . VAL A 1 282 ? 56.587 14.981 -88.680 1.00 52.16 282 VAL A CA 1
ATOM 2252 C C . VAL A 1 282 ? 55.647 14.133 -87.802 1.00 52.16 282 VAL A C 1
ATOM 2254 O O . VAL A 1 282 ? 55.512 12.933 -87.997 1.00 52.16 282 VAL A O 1
ATOM 2257 N N . HIS A 1 283 ? 54.972 14.834 -86.872 1.00 51.88 283 HIS A N 1
ATOM 2258 C CA . HIS A 1 283 ? 53.981 14.427 -85.846 1.00 51.88 283 HIS A CA 1
ATOM 2259 C C . HIS A 1 283 ? 54.454 14.337 -84.383 1.00 51.88 283 HIS A C 1
ATOM 2261 O O . HIS A 1 283 ? 53.737 13.816 -83.533 1.00 51.88 283 HIS A O 1
ATOM 2267 N N . VAL A 1 284 ? 55.606 14.921 -84.032 1.00 59.00 284 VAL A N 1
ATOM 2268 C CA . VAL A 1 284 ? 56.008 15.039 -82.613 1.00 59.00 284 VAL A CA 1
ATOM 2269 C C . VAL A 1 284 ? 55.067 15.968 -81.832 1.00 59.00 284 VAL A C 1
ATOM 2271 O O . VAL A 1 284 ? 54.746 15.664 -80.687 1.00 59.00 284 VAL A O 1
ATOM 2274 N N . ASP A 1 285 ? 54.570 17.049 -82.441 1.00 59.44 285 ASP A N 1
ATOM 2275 C CA . ASP A 1 285 ? 53.735 18.030 -81.732 1.00 59.44 285 ASP A CA 1
ATOM 2276 C C . ASP A 1 285 ? 52.294 17.544 -81.496 1.00 59.44 285 ASP A C 1
ATOM 2278 O O . ASP A 1 285 ? 51.792 17.679 -80.382 1.00 59.44 285 ASP A O 1
ATOM 2282 N N . GLU A 1 286 ? 51.662 16.873 -82.467 1.00 63.59 286 GLU A N 1
ATOM 2283 C CA . GLU A 1 286 ? 50.325 16.276 -82.280 1.00 63.59 286 GLU A CA 1
ATOM 2284 C C . GLU A 1 286 ? 50.340 15.130 -81.257 1.00 63.59 286 GLU A C 1
ATOM 2286 O O . GLU A 1 286 ? 49.447 15.024 -80.415 1.00 63.59 286 GLU A O 1
ATOM 2291 N N . LEU A 1 287 ? 51.393 14.302 -81.261 1.00 68.50 287 LEU A N 1
ATOM 2292 C CA . LEU A 1 287 ? 51.578 13.274 -80.235 1.00 68.50 287 LEU A CA 1
ATOM 2293 C C . LEU A 1 287 ? 51.818 13.890 -78.855 1.00 68.50 287 LEU A C 1
ATOM 2295 O O . LEU A 1 287 ? 51.345 13.349 -77.856 1.00 68.50 287 LEU A O 1
ATOM 2299 N N . ARG A 1 288 ? 52.515 15.029 -78.777 1.00 73.88 288 ARG A N 1
ATOM 2300 C CA . ARG A 1 288 ? 52.752 15.736 -77.515 1.00 73.88 288 ARG A CA 1
ATOM 2301 C C . ARG A 1 288 ? 51.464 16.341 -76.957 1.00 73.88 288 ARG A C 1
ATOM 2303 O O . ARG A 1 288 ? 51.226 16.223 -75.759 1.00 73.88 288 ARG A O 1
ATOM 2310 N N . GLU A 1 289 ? 50.615 16.923 -77.799 1.00 75.00 289 GLU A N 1
ATOM 2311 C CA . GLU A 1 289 ? 49.322 17.482 -77.387 1.00 75.00 289 GLU A CA 1
ATOM 2312 C C . GLU A 1 289 ? 48.320 16.387 -76.978 1.00 75.00 289 GLU A C 1
ATOM 2314 O O . GLU A 1 289 ? 47.661 16.495 -75.937 1.00 75.00 289 GLU A O 1
ATOM 2319 N N . ALA A 1 290 ? 48.276 15.272 -77.716 1.00 74.50 290 ALA A N 1
ATOM 2320 C CA . ALA A 1 290 ? 47.490 14.098 -77.340 1.00 74.50 290 ALA A CA 1
ATOM 2321 C C . ALA A 1 290 ? 47.975 13.476 -76.017 1.00 74.50 290 ALA A C 1
ATOM 2323 O O . ALA A 1 290 ? 47.157 13.098 -75.173 1.00 74.50 290 ALA A O 1
ATOM 2324 N N . LEU A 1 291 ? 49.294 13.418 -75.796 1.00 76.88 291 LEU A N 1
ATOM 2325 C CA . LEU A 1 291 ? 49.889 12.913 -74.557 1.00 76.88 291 LEU A CA 1
ATOM 2326 C C . LEU A 1 291 ? 49.574 13.822 -73.364 1.00 76.88 291 LEU A C 1
ATOM 2328 O O . LEU A 1 291 ? 49.213 13.317 -72.304 1.00 76.88 291 LEU A O 1
ATOM 2332 N N . VAL A 1 292 ? 49.651 15.147 -73.529 1.00 79.25 292 VAL A N 1
ATOM 2333 C CA . VAL A 1 292 ? 49.276 16.110 -72.478 1.00 79.25 292 VAL A CA 1
ATOM 2334 C C . VAL A 1 292 ? 47.787 16.002 -72.154 1.00 79.25 292 VAL A C 1
ATOM 2336 O O . VAL A 1 292 ? 47.423 15.909 -70.983 1.00 79.25 292 VAL A O 1
ATOM 2339 N N . THR A 1 293 ? 46.924 15.919 -73.169 1.00 79.69 293 THR A N 1
ATOM 2340 C CA . THR A 1 293 ? 45.475 15.752 -72.974 1.00 79.69 293 THR A CA 1
ATOM 2341 C C . THR A 1 293 ? 45.160 14.462 -72.214 1.00 79.69 293 THR A C 1
ATOM 2343 O O . THR A 1 293 ? 44.386 14.480 -71.256 1.00 79.69 293 THR A O 1
ATOM 2346 N N . LYS A 1 294 ? 45.811 13.346 -72.573 1.00 81.06 294 LYS A N 1
ATOM 2347 C CA . LYS A 1 294 ? 45.655 12.069 -71.863 1.00 81.06 294 LYS A CA 1
ATOM 2348 C C . LYS A 1 294 ? 46.252 12.094 -70.458 1.00 81.06 294 LYS A C 1
ATOM 2350 O O . LYS A 1 294 ? 45.670 11.499 -69.558 1.00 81.06 294 LYS A O 1
ATOM 2355 N N . SER A 1 295 ? 47.351 12.814 -70.244 1.00 80.75 295 SER A N 1
ATOM 2356 C CA . SER A 1 295 ? 47.942 13.010 -68.915 1.00 80.75 295 SER A CA 1
ATOM 2357 C C . SER A 1 295 ? 46.982 13.746 -67.978 1.00 80.75 295 SER A C 1
ATOM 2359 O O . SER A 1 295 ? 46.768 13.303 -66.854 1.00 80.75 295 SER A O 1
ATOM 2361 N N . VAL A 1 296 ? 46.336 14.816 -68.456 1.00 83.25 296 VAL A N 1
ATOM 2362 C CA . VAL A 1 296 ? 45.330 15.568 -67.685 1.00 83.25 296 VAL A CA 1
ATOM 2363 C C . VAL A 1 296 ? 44.090 14.715 -67.400 1.00 83.25 296 VAL A C 1
ATOM 2365 O O . VAL A 1 296 ? 43.508 14.791 -66.319 1.00 83.25 296 VAL A O 1
ATOM 2368 N N . GLU A 1 297 ? 43.668 13.882 -68.352 1.00 81.94 297 GLU A N 1
ATOM 2369 C CA . GLU A 1 297 ? 42.559 12.943 -68.154 1.00 81.94 297 GLU A CA 1
ATOM 2370 C C . GLU A 1 297 ? 42.901 11.873 -67.098 1.00 81.94 297 GLU A C 1
ATOM 2372 O O . GLU A 1 297 ? 42.081 11.593 -66.222 1.00 81.94 297 GLU A O 1
ATOM 2377 N N . CYS A 1 298 ? 44.133 11.352 -67.104 1.00 75.88 298 CYS A N 1
ATOM 2378 C CA . CYS A 1 298 ? 44.641 10.450 -66.068 1.00 75.88 298 CYS A CA 1
ATOM 2379 C C . CYS A 1 298 ? 44.691 11.114 -64.684 1.00 75.88 298 CYS A C 1
ATOM 2381 O O . CYS A 1 298 ? 44.262 10.500 -63.710 1.00 75.88 298 CYS A O 1
ATOM 2383 N N . GLU A 1 299 ? 45.151 12.363 -64.577 1.00 83.00 299 GLU A N 1
ATOM 2384 C CA . GLU A 1 299 ? 45.159 13.101 -63.303 1.00 83.00 299 GLU A CA 1
ATOM 2385 C C . GLU A 1 299 ? 43.744 13.328 -62.755 1.00 83.00 299 GLU A C 1
ATOM 2387 O O . GLU A 1 299 ? 43.501 13.127 -61.563 1.00 83.00 299 GLU A O 1
ATOM 2392 N N . LYS A 1 300 ? 42.774 13.660 -63.619 1.00 85.38 300 LYS A N 1
ATOM 2393 C CA . LYS A 1 300 ? 41.359 13.771 -63.223 1.00 85.38 300 LYS A CA 1
ATOM 2394 C C . LYS A 1 300 ? 40.792 12.443 -62.721 1.00 85.38 300 LYS A C 1
ATOM 2396 O O . LYS A 1 300 ? 40.042 12.427 -61.747 1.00 85.38 300 LYS A O 1
ATOM 2401 N N . MET A 1 301 ? 41.147 11.332 -63.367 1.00 81.94 301 MET A N 1
ATOM 2402 C CA . MET A 1 301 ? 40.728 9.995 -62.938 1.00 81.94 301 MET A CA 1
ATOM 2403 C C . MET A 1 301 ? 41.372 9.587 -61.607 1.00 81.94 301 MET A C 1
ATOM 2405 O O . MET A 1 301 ? 40.697 8.989 -60.771 1.00 81.94 301 MET A O 1
ATOM 2409 N N . LEU A 1 302 ? 42.638 9.949 -61.377 1.00 82.44 302 LEU A N 1
ATOM 2410 C CA . LEU A 1 302 ? 43.319 9.717 -60.100 1.00 82.44 302 LEU A CA 1
ATOM 2411 C C . LEU A 1 302 ? 42.659 10.494 -58.957 1.00 82.44 302 LEU A C 1
ATOM 2413 O O . LEU A 1 302 ? 42.352 9.896 -57.930 1.00 82.44 302 LEU A O 1
ATOM 2417 N N . LEU A 1 303 ? 42.347 11.779 -59.158 1.00 84.75 303 LEU A N 1
ATOM 2418 C CA . LEU A 1 303 ? 41.618 12.584 -58.168 1.00 84.75 303 LEU A CA 1
ATOM 2419 C C . LEU A 1 303 ? 40.249 11.979 -57.830 1.00 84.75 303 LEU A C 1
ATOM 2421 O O . LEU A 1 303 ? 39.894 11.857 -56.660 1.00 84.75 303 LEU A O 1
ATOM 2425 N N . LYS A 1 304 ? 39.505 11.526 -58.845 1.00 87.31 304 LYS A N 1
ATOM 2426 C CA . LYS A 1 304 ? 38.203 10.877 -58.645 1.00 87.31 304 LYS A CA 1
ATOM 2427 C C . LYS A 1 304 ? 38.319 9.544 -57.894 1.00 87.31 304 LYS A C 1
ATOM 2429 O O . LYS A 1 304 ? 37.448 9.218 -57.091 1.00 87.31 304 LYS A O 1
ATOM 2434 N N . ASN A 1 305 ? 39.389 8.782 -58.123 1.00 79.00 305 ASN A N 1
ATOM 2435 C CA . ASN A 1 305 ? 39.671 7.565 -57.360 1.00 79.00 305 ASN A CA 1
ATOM 2436 C C . ASN A 1 305 ? 40.014 7.864 -55.895 1.00 79.00 305 ASN A C 1
ATOM 2438 O O . ASN A 1 305 ? 39.568 7.131 -55.014 1.00 79.00 305 ASN A O 1
ATOM 2442 N N . GLU A 1 306 ? 40.755 8.940 -55.621 1.00 86.69 306 GLU A N 1
ATOM 2443 C CA . GLU A 1 306 ? 41.057 9.386 -54.255 1.00 86.69 306 GLU A CA 1
ATOM 2444 C C . GLU A 1 306 ? 39.768 9.776 -53.501 1.00 86.69 306 GLU A C 1
ATOM 2446 O O . GLU A 1 306 ? 39.557 9.362 -52.359 1.00 86.69 306 GLU A O 1
ATOM 2451 N N . GLU A 1 307 ? 38.852 10.498 -54.161 1.00 86.94 307 GLU A N 1
ATOM 2452 C CA . GLU A 1 307 ? 37.533 10.846 -53.609 1.00 86.94 307 GLU A CA 1
ATOM 2453 C C . GLU A 1 307 ? 36.676 9.605 -53.325 1.00 86.94 307 GLU A C 1
ATOM 2455 O O . GLU A 1 307 ? 36.110 9.475 -52.237 1.00 86.94 307 GLU A O 1
ATOM 2460 N N . LEU A 1 308 ? 36.605 8.658 -54.268 1.00 83.81 308 LEU A N 1
ATOM 2461 C CA . LEU A 1 308 ? 35.866 7.405 -54.081 1.00 83.81 308 LEU A CA 1
ATOM 2462 C C . LEU A 1 308 ? 36.441 6.563 -52.940 1.00 83.81 308 LEU A C 1
ATOM 2464 O O . LEU A 1 308 ? 35.677 5.975 -52.172 1.00 83.81 308 LEU A O 1
ATOM 2468 N N . LYS A 1 309 ? 37.770 6.533 -52.794 1.00 88.25 309 LYS A N 1
ATOM 2469 C CA . LYS A 1 309 ? 38.444 5.853 -51.686 1.00 88.25 309 LYS A CA 1
ATOM 2470 C C . LYS A 1 309 ? 38.055 6.468 -50.342 1.00 88.25 309 LYS A C 1
ATOM 2472 O O . LYS A 1 309 ? 37.696 5.733 -49.426 1.00 88.25 309 LYS A O 1
ATOM 2477 N N . LYS A 1 310 ? 38.030 7.801 -50.248 1.00 87.38 310 LYS A N 1
ATOM 2478 C CA . LYS A 1 310 ? 37.597 8.510 -49.037 1.00 87.38 310 LYS A CA 1
ATOM 2479 C C . LYS A 1 310 ? 36.134 8.210 -48.682 1.00 87.38 310 LYS A C 1
ATOM 2481 O O . LYS A 1 310 ? 35.833 7.917 -47.529 1.00 87.38 310 LYS A O 1
ATOM 2486 N N . ILE A 1 311 ? 35.238 8.192 -49.673 1.00 83.81 311 ILE A N 1
ATOM 2487 C CA . ILE A 1 311 ? 33.822 7.828 -49.476 1.00 83.81 311 ILE A CA 1
ATOM 2488 C C . ILE A 1 311 ? 33.684 6.375 -48.988 1.00 83.81 311 ILE A C 1
ATOM 2490 O O . ILE A 1 311 ? 32.863 6.087 -48.117 1.00 83.81 311 ILE A O 1
ATOM 2494 N N . LEU A 1 312 ? 34.486 5.450 -49.524 1.00 83.06 312 LEU A N 1
ATOM 2495 C CA . LEU A 1 312 ? 34.520 4.049 -49.089 1.00 83.06 312 LEU A CA 1
ATOM 2496 C C . LEU A 1 312 ? 34.988 3.904 -47.635 1.00 83.06 312 LEU A C 1
ATOM 2498 O O . LEU A 1 312 ? 34.382 3.146 -46.879 1.00 83.06 312 LEU A O 1
ATOM 2502 N N . GLU A 1 313 ? 36.015 4.652 -47.229 1.00 86.69 313 GLU A N 1
ATOM 2503 C CA . GLU A 1 313 ? 36.511 4.676 -45.847 1.00 86.69 313 GLU A CA 1
ATOM 2504 C C . GLU A 1 313 ? 35.462 5.249 -44.873 1.00 86.69 313 GLU A C 1
ATOM 2506 O O . GLU A 1 313 ? 35.198 4.658 -43.821 1.00 86.69 313 GLU A O 1
ATOM 2511 N N . GLU A 1 314 ? 34.787 6.342 -45.243 1.00 85.75 314 GLU A N 1
ATOM 2512 C CA . GLU A 1 314 ? 33.691 6.932 -44.458 1.00 85.75 314 GLU A CA 1
ATOM 2513 C C . GLU A 1 314 ? 32.487 5.977 -44.343 1.00 85.75 314 GLU A C 1
ATOM 2515 O O . GLU A 1 314 ? 31.909 5.802 -43.261 1.00 85.75 314 GLU A O 1
ATOM 2520 N N . LYS A 1 315 ? 32.139 5.284 -45.434 1.00 87.06 315 LYS A N 1
ATOM 2521 C CA . LYS A 1 315 ? 31.088 4.257 -45.440 1.00 87.06 315 LYS A CA 1
ATOM 2522 C C . LYS A 1 315 ? 31.457 3.061 -44.555 1.00 87.06 315 LYS A C 1
ATOM 2524 O O . LYS A 1 315 ? 30.616 2.591 -43.794 1.00 87.06 315 LYS A O 1
ATOM 2529 N N . GLY A 1 316 ? 32.708 2.603 -44.594 1.00 84.81 316 GLY A N 1
ATOM 2530 C CA . GLY A 1 316 ? 33.197 1.531 -43.722 1.00 84.81 316 GLY A CA 1
ATOM 2531 C C . GLY A 1 316 ? 33.138 1.913 -42.239 1.00 84.81 316 GLY A C 1
ATOM 2532 O O . GLY A 1 316 ? 32.666 1.132 -41.413 1.00 84.81 316 GLY A O 1
ATOM 2533 N N . SER A 1 317 ? 33.527 3.147 -41.898 1.00 85.44 317 SER A N 1
ATOM 2534 C CA . SER A 1 317 ? 33.449 3.654 -40.521 1.00 85.44 317 SER A CA 1
ATOM 2535 C C . SER A 1 317 ? 32.007 3.741 -40.008 1.00 85.44 317 SER A C 1
ATOM 2537 O O . SER A 1 317 ? 31.715 3.353 -38.875 1.00 85.44 317 SER A O 1
ATOM 2539 N N . THR A 1 318 ? 31.082 4.231 -40.838 1.00 81.69 318 THR A N 1
ATOM 2540 C CA . THR A 1 318 ? 29.661 4.333 -40.467 1.00 81.69 318 THR A CA 1
ATOM 2541 C C . THR A 1 318 ? 28.990 2.965 -40.359 1.00 81.69 318 THR A C 1
ATOM 2543 O O . THR A 1 318 ? 28.212 2.751 -39.428 1.00 81.69 318 THR A O 1
ATOM 2546 N N . GLN A 1 319 ? 29.336 2.018 -41.235 1.00 85.31 319 GLN A N 1
ATOM 2547 C CA . GLN A 1 319 ? 28.866 0.637 -41.150 1.00 85.31 319 GLN A CA 1
ATOM 2548 C C . GLN A 1 319 ? 29.340 -0.048 -39.859 1.00 85.31 319 GLN A C 1
ATOM 2550 O O . GLN A 1 319 ? 28.513 -0.619 -39.151 1.00 85.31 319 GLN A O 1
ATOM 2555 N N . GLY A 1 320 ? 30.619 0.088 -39.490 1.00 84.44 320 GLY A N 1
ATOM 2556 C CA . GLY A 1 320 ? 31.139 -0.477 -38.238 1.00 84.44 320 GLY A CA 1
ATOM 2557 C C . GLY A 1 320 ? 30.420 0.063 -36.995 1.00 84.44 320 GLY A C 1
ATOM 2558 O O . GLY A 1 320 ? 30.033 -0.703 -36.114 1.00 84.44 320 GLY A O 1
ATOM 2559 N N . LYS A 1 321 ? 30.132 1.373 -36.957 1.00 86.69 321 LYS A N 1
ATOM 2560 C CA . LYS A 1 321 ? 29.342 1.987 -35.871 1.00 86.69 321 LYS A CA 1
ATOM 2561 C C . LYS A 1 321 ? 27.903 1.465 -35.819 1.00 86.69 321 LYS A C 1
ATOM 2563 O O . LYS A 1 321 ? 27.332 1.340 -34.738 1.00 86.69 321 LYS A O 1
ATOM 2568 N N . LEU A 1 322 ? 27.285 1.186 -36.969 1.00 81.19 322 LEU A N 1
ATOM 2569 C CA . LEU A 1 322 ? 25.937 0.612 -37.025 1.00 81.19 322 LEU A CA 1
ATOM 2570 C C . LEU A 1 322 ? 25.917 -0.839 -36.533 1.00 81.19 322 LEU A C 1
ATOM 2572 O O . LEU A 1 322 ? 25.013 -1.199 -35.784 1.00 81.19 322 LEU A O 1
ATOM 2576 N N . GLU A 1 323 ? 26.914 -1.644 -36.897 1.00 85.00 323 GLU A N 1
ATOM 2577 C CA . GLU A 1 323 ? 27.062 -3.026 -36.422 1.00 85.00 323 GLU A CA 1
ATOM 2578 C C . GLU A 1 323 ? 27.292 -3.080 -34.901 1.00 85.00 323 GLU A C 1
ATOM 2580 O O . GLU A 1 323 ? 26.645 -3.861 -34.199 1.00 85.00 323 GLU A O 1
ATOM 2585 N N . GLU A 1 324 ? 28.114 -2.181 -34.354 1.00 87.81 324 GLU A N 1
ATOM 2586 C CA . GLU A 1 324 ? 28.303 -2.039 -32.904 1.00 87.81 324 GLU A CA 1
ATOM 2587 C C . GLU A 1 324 ? 26.991 -1.661 -32.189 1.00 87.81 324 GLU A C 1
ATOM 2589 O O . GLU A 1 324 ? 26.611 -2.268 -31.186 1.00 87.81 324 GLU A O 1
ATOM 2594 N N . ARG A 1 325 ? 26.216 -0.719 -32.742 1.00 84.75 325 ARG A N 1
ATOM 2595 C CA . ARG A 1 325 ? 24.899 -0.371 -32.182 1.00 84.75 325 ARG A CA 1
ATOM 2596 C C . ARG A 1 325 ? 23.909 -1.530 -32.269 1.00 84.75 325 ARG A C 1
ATOM 2598 O O . ARG A 1 325 ? 23.147 -1.741 -31.328 1.00 84.75 325 ARG A O 1
ATOM 2605 N N . LEU A 1 326 ? 23.918 -2.290 -33.364 1.00 84.56 326 LEU A N 1
ATOM 2606 C CA . LEU A 1 326 ? 23.043 -3.448 -33.547 1.00 84.56 326 LEU A CA 1
ATOM 2607 C C . LEU A 1 326 ? 23.347 -4.542 -32.512 1.00 84.56 326 LEU A C 1
ATOM 2609 O O . LEU A 1 326 ? 22.424 -5.092 -31.908 1.00 84.56 326 LEU A O 1
ATOM 2613 N N . THR A 1 327 ? 24.628 -4.826 -32.260 1.00 88.12 327 THR A N 1
ATOM 2614 C CA . THR A 1 327 ? 25.039 -5.805 -31.239 1.00 88.12 327 THR A CA 1
ATOM 2615 C C . THR A 1 327 ? 24.657 -5.349 -29.829 1.00 88.12 327 THR A C 1
ATOM 2617 O O . THR A 1 327 ? 24.127 -6.150 -29.056 1.00 88.12 327 THR A O 1
ATOM 2620 N N . LEU A 1 328 ? 24.809 -4.057 -29.512 1.00 87.69 328 LEU A N 1
ATOM 2621 C CA . LEU A 1 328 ? 24.377 -3.490 -28.231 1.00 87.69 328 LEU A CA 1
ATOM 2622 C C . LEU A 1 328 ? 22.856 -3.595 -28.032 1.00 87.69 328 LEU A C 1
ATOM 2624 O O . LEU A 1 328 ? 22.398 -4.009 -26.966 1.00 87.69 328 LEU A O 1
ATOM 2628 N N . ILE A 1 329 ? 22.068 -3.257 -29.058 1.00 80.88 329 ILE A N 1
ATOM 2629 C CA . ILE A 1 329 ? 20.601 -3.357 -29.024 1.00 80.88 329 ILE A CA 1
ATOM 2630 C C . ILE A 1 329 ? 20.164 -4.814 -28.851 1.00 80.88 329 ILE A C 1
ATOM 2632 O O . ILE A 1 329 ? 19.274 -5.090 -28.048 1.00 80.88 329 ILE A O 1
ATOM 2636 N N . THR A 1 330 ? 20.812 -5.745 -29.552 1.00 84.00 330 THR A N 1
ATOM 2637 C CA . THR A 1 330 ? 20.513 -7.182 -29.452 1.00 84.00 330 THR A CA 1
ATOM 2638 C C . THR A 1 330 ? 20.798 -7.701 -28.041 1.00 84.00 330 THR A C 1
ATOM 2640 O O . THR A 1 330 ? 19.921 -8.290 -27.418 1.00 84.00 330 THR A O 1
ATOM 2643 N N . SER A 1 331 ? 21.959 -7.366 -27.470 1.00 87.69 331 SER A N 1
ATOM 2644 C CA . SER A 1 331 ? 22.306 -7.717 -26.085 1.00 87.69 331 SER A CA 1
ATOM 2645 C C . SER A 1 331 ? 21.319 -7.128 -25.065 1.00 87.69 331 SER A C 1
ATOM 2647 O O . SER A 1 331 ? 20.894 -7.799 -24.120 1.00 87.69 331 SER A O 1
ATOM 2649 N N . ARG A 1 332 ? 20.882 -5.877 -25.270 1.00 85.88 332 ARG A N 1
ATOM 2650 C CA . ARG A 1 332 ? 19.888 -5.239 -24.398 1.00 85.88 332 ARG A CA 1
ATOM 2651 C C . ARG A 1 332 ? 18.513 -5.899 -24.506 1.00 85.88 332 ARG A C 1
ATOM 2653 O O . ARG A 1 332 ? 17.849 -6.041 -23.480 1.00 85.88 332 ARG A O 1
ATOM 2660 N N . LYS A 1 333 ? 18.098 -6.303 -25.709 1.00 87.75 333 LYS A N 1
ATOM 2661 C CA . LYS A 1 333 ? 16.857 -7.051 -25.941 1.00 87.75 333 LYS A CA 1
ATOM 2662 C C . LYS A 1 333 ? 16.878 -8.382 -25.185 1.00 87.75 333 LYS A C 1
ATOM 2664 O O . LYS A 1 333 ? 15.954 -8.637 -24.419 1.00 87.75 333 LYS A O 1
ATOM 2669 N N . ASP A 1 334 ? 17.951 -9.160 -25.312 1.00 88.25 334 ASP A N 1
ATOM 2670 C CA . ASP A 1 334 ? 18.091 -10.455 -24.630 1.00 88.25 334 ASP A CA 1
ATOM 2671 C C . ASP A 1 334 ? 18.047 -10.307 -23.099 1.00 88.25 334 ASP A C 1
ATOM 2673 O O . ASP A 1 334 ? 17.477 -11.140 -22.390 1.00 88.25 334 ASP A O 1
ATOM 2677 N N . GLN A 1 335 ? 18.623 -9.223 -22.565 1.00 84.19 335 GLN A N 1
ATOM 2678 C CA . GLN A 1 335 ? 18.541 -8.920 -21.137 1.00 84.19 335 GLN A CA 1
ATOM 2679 C C . GLN A 1 335 ? 17.107 -8.592 -20.699 1.00 84.19 335 GLN A C 1
ATOM 2681 O O . GLN A 1 335 ? 16.659 -9.083 -19.665 1.00 84.19 335 GLN A O 1
ATOM 2686 N N . LEU A 1 336 ? 16.377 -7.795 -21.483 1.00 75.12 336 LEU A N 1
ATOM 2687 C CA . LEU A 1 336 ? 14.985 -7.454 -21.183 1.00 75.12 336 LEU A CA 1
ATOM 2688 C C . LEU A 1 336 ? 14.059 -8.673 -21.272 1.00 75.12 336 LEU A C 1
ATOM 2690 O O . LEU A 1 336 ? 13.143 -8.790 -20.463 1.00 75.12 336 LEU A O 1
ATOM 2694 N N . GLU A 1 337 ? 14.305 -9.599 -22.201 1.00 84.50 337 GLU A N 1
ATOM 2695 C CA . GLU A 1 337 ? 13.560 -10.861 -22.284 1.00 84.50 337 GLU A CA 1
ATOM 2696 C C . GLU A 1 337 ? 13.789 -11.741 -21.044 1.00 84.50 337 GLU A C 1
ATOM 2698 O O . GLU A 1 337 ? 12.829 -12.288 -20.497 1.00 84.50 337 GLU A O 1
ATOM 2703 N N . LYS A 1 338 ? 15.026 -11.809 -20.527 1.00 87.69 338 LYS A N 1
ATOM 2704 C CA . LYS A 1 338 ? 15.325 -12.494 -19.254 1.00 87.69 338 LYS A CA 1
ATOM 2705 C C . LYS A 1 338 ? 14.634 -11.839 -18.059 1.00 87.69 338 LYS A C 1
ATOM 2707 O O . LYS A 1 338 ? 14.077 -12.541 -17.217 1.00 87.69 338 LYS A O 1
ATOM 2712 N N . ASP A 1 339 ? 14.666 -10.510 -17.982 1.00 75.69 339 ASP A N 1
ATOM 2713 C CA . ASP A 1 339 ? 14.028 -9.762 -16.894 1.00 75.69 339 ASP A CA 1
ATOM 2714 C C . ASP A 1 339 ? 12.497 -9.931 -16.929 1.00 75.69 339 ASP A C 1
ATOM 2716 O O . ASP A 1 339 ? 11.865 -10.094 -15.883 1.00 75.69 339 ASP A O 1
ATOM 2720 N N . LEU A 1 340 ? 11.902 -9.960 -18.129 1.00 79.69 340 LEU A N 1
ATOM 2721 C CA . LEU A 1 340 ? 10.476 -10.215 -18.330 1.00 79.69 340 LEU A CA 1
ATOM 2722 C C . LEU A 1 340 ? 10.078 -11.621 -17.870 1.00 79.69 340 LEU A C 1
ATOM 2724 O O . LEU A 1 340 ? 9.057 -11.774 -17.200 1.00 79.69 340 LEU A O 1
ATOM 2728 N N . GLU A 1 341 ? 10.864 -12.641 -18.212 1.00 87.12 341 GLU A N 1
ATOM 2729 C CA . GLU A 1 341 ? 10.561 -14.019 -17.819 1.00 87.12 341 GLU A CA 1
ATOM 2730 C C . GLU A 1 341 ? 10.666 -14.205 -16.300 1.00 87.12 341 GLU A C 1
ATOM 2732 O O . GLU A 1 341 ? 9.756 -14.752 -15.677 1.00 87.12 341 GLU A O 1
ATOM 2737 N N . LYS A 1 342 ? 11.690 -13.615 -15.671 1.00 86.75 342 LYS A N 1
ATOM 2738 C CA . LYS A 1 342 ? 11.814 -13.583 -14.208 1.00 86.75 342 LYS A CA 1
ATOM 2739 C C . LYS A 1 342 ? 10.618 -12.897 -13.536 1.00 86.75 342 LYS A C 1
ATOM 2741 O O . LYS A 1 342 ? 10.102 -13.388 -12.536 1.00 86.75 342 LYS A O 1
ATOM 2746 N N . ALA A 1 343 ? 10.140 -11.783 -14.093 1.00 70.25 343 ALA A N 1
ATOM 2747 C CA . ALA A 1 343 ? 8.975 -11.084 -13.557 1.00 70.25 343 ALA A CA 1
ATOM 2748 C C . ALA A 1 343 ? 7.688 -11.927 -13.640 1.00 70.25 343 ALA A C 1
ATOM 2750 O O . ALA A 1 343 ? 6.856 -11.859 -12.732 1.00 70.25 343 ALA A O 1
ATOM 2751 N N . LYS A 1 344 ? 7.518 -12.745 -14.692 1.00 81.12 344 LYS A N 1
ATOM 2752 C CA . LYS A 1 344 ? 6.399 -13.699 -14.783 1.00 81.12 344 LYS A CA 1
ATOM 2753 C C . LYS A 1 344 ? 6.505 -14.800 -13.730 1.00 81.12 344 LYS A C 1
ATOM 2755 O O . LYS A 1 344 ? 5.503 -15.105 -13.089 1.00 81.12 344 LYS A O 1
ATOM 2760 N N . GLU A 1 345 ? 7.699 -15.354 -13.510 1.00 88.62 345 GLU A N 1
ATOM 2761 C CA . GLU A 1 345 ? 7.925 -16.356 -12.459 1.00 88.62 345 GLU A CA 1
ATOM 2762 C C . GLU A 1 345 ? 7.589 -15.803 -11.066 1.00 88.62 345 GLU A C 1
ATOM 2764 O O . GLU A 1 345 ? 6.900 -16.464 -10.282 1.00 88.62 345 GLU A O 1
ATOM 2769 N N . ASP A 1 346 ? 8.014 -14.572 -10.769 1.00 77.00 346 ASP A N 1
ATOM 2770 C CA . ASP A 1 346 ? 7.700 -13.890 -9.510 1.00 77.00 346 ASP A CA 1
ATOM 2771 C C . ASP A 1 346 ? 6.185 -13.653 -9.356 1.00 77.00 346 ASP A C 1
ATOM 2773 O O . ASP A 1 346 ? 5.622 -13.868 -8.275 1.00 77.00 346 ASP A O 1
ATOM 2777 N N . LEU A 1 347 ? 5.496 -13.267 -10.438 1.00 78.81 347 LEU A N 1
ATOM 2778 C CA . LEU A 1 347 ? 4.041 -13.081 -10.453 1.00 78.81 347 LEU A CA 1
ATOM 2779 C C . LEU A 1 347 ? 3.298 -14.397 -10.164 1.00 78.81 347 LEU A C 1
ATOM 2781 O O . LEU A 1 347 ? 2.393 -14.424 -9.325 1.00 78.81 347 LEU A O 1
ATOM 2785 N N . ASP A 1 348 ? 3.716 -15.496 -10.790 1.00 84.31 348 ASP A N 1
ATOM 2786 C CA . ASP A 1 348 ? 3.147 -16.829 -10.570 1.00 84.31 348 ASP A CA 1
ATOM 2787 C C . ASP A 1 348 ? 3.388 -17.326 -9.139 1.00 84.31 348 ASP A C 1
ATOM 2789 O O . ASP A 1 348 ? 2.497 -17.908 -8.508 1.00 84.31 348 ASP A O 1
ATOM 2793 N N . GLN A 1 349 ? 4.572 -17.069 -8.574 1.00 83.69 349 GLN A N 1
ATOM 2794 C CA . GLN A 1 349 ? 4.850 -17.372 -7.169 1.00 83.69 349 GLN A CA 1
ATOM 2795 C C . GLN A 1 349 ? 3.956 -16.563 -6.224 1.00 83.69 349 GLN A C 1
ATOM 2797 O O . GLN A 1 349 ? 3.456 -17.104 -5.233 1.00 83.69 349 GLN A O 1
ATOM 2802 N N . MET A 1 350 ? 3.721 -15.285 -6.523 1.00 74.00 350 MET A N 1
ATOM 2803 C CA . MET A 1 350 ? 2.830 -14.434 -5.735 1.00 74.00 350 MET A CA 1
ATOM 2804 C C . MET A 1 350 ? 1.371 -14.891 -5.836 1.00 74.00 350 MET A C 1
ATOM 2806 O O . MET A 1 350 ? 0.689 -14.956 -4.812 1.00 74.00 350 MET A O 1
ATOM 2810 N N . ALA A 1 351 ? 0.907 -15.304 -7.018 1.00 80.31 351 ALA A N 1
ATOM 2811 C CA . ALA A 1 351 ? -0.425 -15.881 -7.201 1.00 80.31 351 ALA A CA 1
ATOM 2812 C C . ALA A 1 351 ? -0.605 -17.187 -6.401 1.00 80.31 351 ALA A C 1
ATOM 2814 O O . ALA A 1 351 ? -1.626 -17.379 -5.730 1.00 80.31 351 ALA A O 1
ATOM 2815 N N . LYS A 1 352 ? 0.414 -18.059 -6.383 1.00 87.75 352 LYS A N 1
ATOM 2816 C CA . LYS A 1 352 ? 0.435 -19.278 -5.549 1.00 87.75 352 LYS A CA 1
ATOM 2817 C C . LYS A 1 352 ? 0.414 -18.963 -4.048 1.00 87.75 352 LYS A C 1
ATOM 2819 O O . LYS A 1 352 ? -0.306 -19.607 -3.290 1.00 87.75 352 LYS A O 1
ATOM 2824 N N . LYS A 1 353 ? 1.163 -17.951 -3.596 1.00 82.56 353 LYS A N 1
ATOM 2825 C CA . LYS A 1 353 ? 1.127 -17.506 -2.190 1.00 82.56 353 LYS A CA 1
ATOM 2826 C C . LYS A 1 353 ? -0.240 -16.931 -1.814 1.00 82.56 353 LYS A C 1
ATOM 2828 O O . LYS A 1 353 ? -0.759 -17.262 -0.753 1.00 82.56 353 LYS A O 1
ATOM 2833 N N . LEU A 1 354 ? -0.842 -16.117 -2.681 1.00 80.25 354 LEU A N 1
ATOM 2834 C CA . LEU A 1 354 ? -2.144 -15.495 -2.432 1.00 80.25 354 LEU A CA 1
ATOM 2835 C C . LEU A 1 354 ? -3.269 -16.533 -2.341 1.00 80.25 354 LEU A C 1
ATOM 2837 O O . LEU A 1 354 ? -4.101 -16.463 -1.440 1.00 80.25 354 LEU A O 1
ATOM 2841 N N . THR A 1 355 ? -3.279 -17.514 -3.246 1.00 82.31 355 THR A N 1
ATOM 2842 C CA . THR A 1 355 ? -4.249 -18.621 -3.213 1.00 82.31 355 THR A CA 1
ATOM 2843 C C . THR A 1 355 ? -4.108 -19.455 -1.942 1.00 82.31 355 THR A C 1
ATOM 2845 O O . THR A 1 355 ? -5.121 -19.740 -1.306 1.00 82.31 355 THR A O 1
ATOM 2848 N N . LYS A 1 356 ? -2.874 -19.747 -1.509 1.00 87.00 356 LYS A N 1
ATOM 2849 C CA . LYS A 1 356 ? -2.613 -20.421 -0.230 1.00 87.00 356 LYS A CA 1
ATOM 2850 C C . LYS A 1 356 ? -3.127 -19.620 0.970 1.00 87.00 356 LYS A C 1
ATOM 2852 O O . LYS A 1 356 ? -3.875 -20.161 1.771 1.00 87.00 356 LYS A O 1
ATOM 2857 N N . VAL A 1 357 ? -2.800 -18.329 1.063 1.00 78.56 357 VAL A N 1
ATOM 2858 C CA . VAL A 1 357 ? -3.270 -17.461 2.162 1.00 78.56 357 VAL A CA 1
ATOM 2859 C C . VAL A 1 357 ? -4.796 -17.399 2.209 1.00 78.56 357 VAL A C 1
ATOM 2861 O O . VAL A 1 357 ? -5.382 -17.444 3.286 1.00 78.56 357 VAL A O 1
ATOM 2864 N N . ASN A 1 358 ? -5.456 -17.328 1.053 1.00 74.69 358 ASN A N 1
ATOM 2865 C CA . ASN A 1 358 ? -6.914 -17.303 0.994 1.00 74.69 358 ASN A CA 1
ATOM 2866 C C . ASN A 1 358 ? -7.530 -18.642 1.440 1.00 74.69 358 ASN A C 1
ATOM 2868 O O . ASN A 1 358 ? -8.568 -18.667 2.099 1.00 74.69 358 ASN A O 1
ATOM 2872 N N . GLN A 1 359 ? -6.875 -19.760 1.119 1.00 86.12 359 GLN A N 1
ATOM 2873 C CA . GLN A 1 359 ? -7.277 -21.085 1.584 1.00 86.12 359 GLN A CA 1
ATOM 2874 C C . GLN A 1 359 ? -7.079 -21.235 3.099 1.00 86.12 359 GLN A C 1
ATOM 2876 O O . GLN A 1 359 ? -8.000 -21.679 3.780 1.00 86.12 359 GLN A O 1
ATOM 2881 N N . ASP A 1 360 ? -5.939 -20.791 3.632 1.00 79.88 360 ASP A N 1
ATOM 2882 C CA . ASP A 1 360 ? -5.644 -20.799 5.069 1.00 79.88 360 ASP A CA 1
ATOM 2883 C C . ASP A 1 360 ? -6.637 -19.911 5.842 1.00 79.88 360 ASP A C 1
ATOM 2885 O O . ASP A 1 360 ? -7.156 -20.316 6.885 1.00 79.88 360 ASP A O 1
ATOM 2889 N N . HIS A 1 361 ? -6.975 -18.735 5.296 1.00 79.44 361 HIS A N 1
ATOM 2890 C CA . HIS A 1 361 ? -7.981 -17.834 5.863 1.00 79.44 361 HIS A CA 1
ATOM 2891 C C . HIS A 1 361 ? -9.377 -18.462 5.877 1.00 79.44 361 HIS A C 1
ATOM 2893 O O . HIS A 1 361 ? -10.094 -18.365 6.869 1.00 79.44 361 HIS A O 1
ATOM 2899 N N . LYS A 1 362 ? -9.765 -19.150 4.796 1.00 84.56 362 LYS A N 1
ATOM 2900 C CA . LYS A 1 362 ? -11.050 -19.854 4.732 1.00 84.56 362 LYS A CA 1
ATOM 2901 C C . LYS A 1 362 ? -11.126 -20.982 5.765 1.00 84.56 362 LYS A C 1
ATOM 2903 O O . LYS A 1 362 ? -12.158 -21.125 6.411 1.00 84.56 362 LYS A O 1
ATOM 2908 N N . SER A 1 363 ? -10.045 -21.740 5.951 1.00 85.31 363 SER A N 1
ATOM 2909 C CA . SER A 1 363 ? -9.969 -22.793 6.973 1.00 85.31 363 SER A CA 1
ATOM 2910 C C . SER A 1 363 ? -10.091 -22.223 8.389 1.00 85.31 363 SER A C 1
ATOM 2912 O O . SER A 1 363 ? -10.897 -22.716 9.171 1.00 85.31 363 SER A O 1
ATOM 2914 N N . THR A 1 364 ? -9.379 -21.133 8.697 1.00 80.88 364 THR A N 1
ATOM 2915 C CA . THR A 1 364 ? -9.481 -20.471 10.013 1.00 80.88 364 THR A CA 1
ATOM 2916 C C . THR A 1 364 ? -10.852 -19.845 10.254 1.00 80.88 364 THR A C 1
ATOM 2918 O O . THR A 1 364 ? -11.336 -19.847 11.383 1.00 80.88 364 THR A O 1
ATOM 2921 N N . LEU A 1 365 ? -11.512 -19.328 9.214 1.00 80.88 365 LEU A N 1
ATOM 2922 C CA . LEU A 1 365 ? -12.871 -18.801 9.337 1.00 80.88 365 LEU A CA 1
ATOM 2923 C C . LEU A 1 365 ? -13.866 -19.910 9.710 1.00 80.88 365 LEU A C 1
ATOM 2925 O O . LEU A 1 365 ? -14.680 -19.709 10.605 1.00 80.88 365 LEU A O 1
ATOM 2929 N N . ILE A 1 366 ? -13.746 -21.087 9.083 1.00 85.56 366 ILE A N 1
ATOM 2930 C CA . ILE A 1 366 ? -14.564 -22.269 9.398 1.00 85.56 366 ILE A CA 1
ATOM 2931 C C . ILE A 1 366 ? -14.284 -22.760 10.827 1.00 85.56 366 ILE A C 1
ATOM 2933 O O . ILE A 1 366 ? -15.222 -23.046 11.567 1.00 85.56 366 ILE A O 1
ATOM 2937 N N . GLU A 1 367 ? -13.017 -22.827 11.247 1.00 83.00 367 GLU A N 1
ATOM 2938 C CA . GLU A 1 367 ? -12.654 -23.195 12.626 1.00 83.00 367 GLU A CA 1
ATOM 2939 C C . GLU A 1 367 ? -13.244 -22.226 13.658 1.00 83.00 367 GLU A C 1
ATOM 2941 O O . GLU A 1 367 ? -13.810 -22.663 14.660 1.00 83.00 367 GLU A O 1
ATOM 2946 N N . ASN A 1 368 ? -13.179 -20.919 13.394 1.00 72.12 368 ASN A N 1
ATOM 2947 C CA . ASN A 1 368 ? -13.771 -19.906 14.265 1.00 72.12 368 ASN A CA 1
ATOM 2948 C C . ASN A 1 368 ? -15.299 -20.002 14.306 1.00 72.12 368 ASN A C 1
ATOM 2950 O O . ASN A 1 368 ? -15.887 -19.858 15.375 1.00 72.12 368 ASN A O 1
ATOM 2954 N N . GLU A 1 369 ? -15.951 -20.264 13.174 1.00 81.25 369 GLU A N 1
ATOM 2955 C CA . GLU A 1 369 ? -17.404 -20.440 13.107 1.00 81.25 369 GLU A CA 1
ATOM 2956 C C . GLU A 1 369 ? -17.852 -21.675 13.907 1.00 81.25 369 GLU A C 1
ATOM 2958 O O . GLU A 1 369 ? -18.795 -21.589 14.696 1.00 81.25 369 GLU A O 1
ATOM 2963 N N . MET A 1 370 ? -17.109 -22.786 13.816 1.00 82.75 370 MET A N 1
ATOM 2964 C CA . MET A 1 370 ? -17.333 -23.970 14.657 1.00 82.75 370 MET A CA 1
ATOM 2965 C C . MET A 1 370 ? -17.108 -23.673 16.147 1.00 82.75 370 MET A C 1
ATOM 2967 O O . MET A 1 370 ? -17.917 -24.075 16.986 1.00 82.75 370 MET A O 1
ATOM 2971 N N . ALA A 1 371 ? -16.048 -22.936 16.496 1.00 76.69 371 ALA A N 1
ATOM 2972 C CA . ALA A 1 371 ? -15.763 -22.553 17.878 1.00 76.69 371 ALA A CA 1
ATOM 2973 C C . ALA A 1 371 ? -16.869 -21.656 18.462 1.00 76.69 371 ALA A C 1
ATOM 2975 O O . ALA A 1 371 ? -17.328 -21.896 19.577 1.00 76.69 371 ALA A O 1
ATOM 2976 N N . ILE A 1 372 ? -17.356 -20.676 17.695 1.00 73.00 372 ILE A N 1
ATOM 2977 C CA . ILE A 1 372 ? -18.465 -19.801 18.099 1.00 73.00 372 ILE A CA 1
ATOM 2978 C C . ILE A 1 372 ? -19.762 -20.602 18.252 1.00 73.00 372 ILE A C 1
ATOM 2980 O O . ILE A 1 372 ? -20.458 -20.421 19.249 1.00 73.00 372 ILE A O 1
ATOM 2984 N N . SER A 1 373 ? -20.071 -21.512 17.321 1.00 77.81 373 SER A N 1
ATOM 2985 C CA . SER A 1 373 ? -21.266 -22.363 17.409 1.00 77.81 373 SER A CA 1
ATOM 2986 C C . SER A 1 373 ? -21.233 -23.248 18.659 1.00 77.81 373 SER A C 1
ATOM 2988 O O . SER A 1 373 ? -22.199 -23.278 19.418 1.00 77.81 373 SER A O 1
ATOM 2990 N N . SER A 1 374 ? -20.097 -23.896 18.936 1.00 77.31 374 SER A N 1
ATOM 2991 C CA . SER A 1 374 ? -19.938 -24.729 20.138 1.00 77.31 374 SER A CA 1
ATOM 2992 C C . SER A 1 374 ? -19.979 -23.918 21.444 1.00 77.31 374 SER A C 1
ATOM 2994 O O . SER A 1 374 ? -20.583 -24.348 22.427 1.00 77.31 374 SER A O 1
ATOM 2996 N N . GLY A 1 375 ? -19.402 -22.711 21.459 1.00 73.06 375 GLY A N 1
ATOM 2997 C CA . GLY A 1 375 ? -19.469 -21.804 22.608 1.00 73.06 375 GLY A CA 1
ATOM 2998 C C . GLY A 1 375 ? -20.879 -21.261 22.851 1.00 73.06 375 GLY A C 1
ATOM 2999 O O . GLY A 1 375 ? -21.305 -21.143 23.998 1.00 73.06 375 GLY A O 1
ATOM 3000 N N . SER A 1 376 ? -21.626 -20.987 21.779 1.00 73.25 376 SER A N 1
ATOM 3001 C CA . SER A 1 376 ? -23.033 -20.583 21.832 1.00 73.25 376 SER A CA 1
ATOM 3002 C C . SER A 1 376 ? -23.910 -21.679 22.433 1.00 73.25 376 SER A C 1
ATOM 3004 O O . SER A 1 376 ? -24.741 -21.381 23.283 1.00 73.25 376 SER A O 1
ATOM 3006 N N . GLU A 1 377 ? -23.724 -22.939 22.034 1.00 75.44 377 GLU A N 1
ATOM 3007 C CA . GLU A 1 377 ? -24.457 -24.073 22.615 1.00 75.44 377 GLU A CA 1
ATOM 3008 C C . GLU A 1 377 ? -24.134 -24.262 24.104 1.00 75.44 377 GLU A C 1
ATOM 3010 O O . GLU A 1 377 ? -25.038 -24.496 24.907 1.00 75.44 377 GLU A O 1
ATOM 3015 N N . CYS A 1 378 ? -22.868 -24.085 24.497 1.00 71.88 378 CYS A N 1
ATOM 3016 C CA . CYS A 1 378 ? -22.457 -24.151 25.900 1.00 71.88 378 CYS A CA 1
ATOM 3017 C C . CYS A 1 378 ? -23.099 -23.038 26.746 1.00 71.88 378 CYS A C 1
ATOM 3019 O O . CYS A 1 378 ? -23.609 -23.305 27.833 1.00 71.88 378 CYS A O 1
ATOM 3021 N N . LEU A 1 379 ? -23.118 -21.802 26.237 1.00 73.31 379 LEU A N 1
ATOM 3022 C CA . LEU A 1 379 ? -23.763 -20.671 26.910 1.00 73.31 379 LEU A CA 1
ATOM 3023 C C . LEU A 1 379 ? -25.285 -20.827 26.959 1.00 73.31 379 LEU A C 1
ATOM 3025 O O . LEU A 1 379 ? -25.899 -20.465 27.958 1.00 73.31 379 LEU A O 1
ATOM 3029 N N . GLN A 1 380 ? -25.898 -21.384 25.914 1.00 77.31 380 GLN A N 1
ATOM 3030 C CA . GLN A 1 380 ? -27.333 -21.652 25.890 1.00 77.31 380 GLN A CA 1
ATOM 3031 C C . GLN A 1 380 ? -27.716 -22.681 26.962 1.00 77.31 380 GLN A C 1
ATOM 3033 O O . GLN A 1 380 ? -28.654 -22.447 27.718 1.00 77.31 380 GLN A O 1
ATOM 3038 N N . LEU A 1 381 ? -26.939 -23.761 27.099 1.00 79.06 381 LEU A N 1
ATOM 3039 C CA . LEU A 1 381 ? -27.113 -24.749 28.169 1.00 79.06 381 LEU A CA 1
ATOM 3040 C C . LEU A 1 381 ? -26.943 -24.132 29.563 1.00 79.06 381 LEU A C 1
ATOM 3042 O O . LEU A 1 381 ? -27.708 -24.449 30.473 1.00 79.06 381 LEU A O 1
ATOM 3046 N N . GLU A 1 382 ? -25.967 -23.244 29.747 1.00 79.00 382 GLU A N 1
ATOM 3047 C CA . GLU A 1 382 ? -25.741 -22.556 31.022 1.00 79.00 382 GLU A CA 1
ATOM 3048 C C . GLU A 1 382 ? -26.897 -21.604 31.369 1.00 79.00 382 GLU A C 1
ATOM 3050 O O . GLU A 1 382 ? -27.387 -21.607 32.499 1.00 79.00 382 GLU A O 1
ATOM 3055 N N . VAL A 1 383 ? -27.405 -20.856 30.386 1.00 76.31 383 VAL A N 1
ATOM 3056 C CA . VAL A 1 383 ? -28.589 -19.999 30.539 1.00 76.31 383 VAL A CA 1
ATOM 3057 C C . VAL A 1 383 ? -29.831 -20.826 30.866 1.00 76.31 383 VAL A C 1
ATOM 3059 O O . VAL A 1 383 ? -30.548 -20.481 31.803 1.00 76.31 383 VAL A O 1
ATOM 3062 N N . ASP A 1 384 ? -30.070 -21.933 30.164 1.00 79.94 384 ASP A N 1
ATOM 3063 C CA . ASP A 1 384 ? -31.213 -22.814 30.422 1.00 79.94 384 ASP A CA 1
ATOM 3064 C C . ASP A 1 384 ? -31.131 -23.445 31.822 1.00 79.94 384 ASP A C 1
ATOM 3066 O O . ASP A 1 384 ? -32.142 -23.560 32.521 1.00 79.94 384 ASP A O 1
ATOM 3070 N N . THR A 1 385 ? -29.920 -23.785 32.276 1.00 80.69 385 THR A N 1
ATOM 3071 C CA . THR A 1 385 ? -29.673 -24.288 33.636 1.00 80.69 385 THR A CA 1
ATOM 3072 C C . THR A 1 385 ? -29.962 -23.207 34.679 1.00 80.69 385 THR A C 1
ATOM 3074 O O . THR A 1 385 ? -30.709 -23.457 35.621 1.00 80.69 385 THR A O 1
ATOM 3077 N N . LEU A 1 386 ? -29.481 -21.977 34.476 1.00 76.62 386 LEU A N 1
ATOM 3078 C CA . LEU A 1 386 ? -29.742 -20.846 35.376 1.00 76.62 386 LEU A CA 1
ATOM 3079 C C . LEU A 1 386 ? -31.224 -20.449 35.422 1.00 76.62 386 LEU A C 1
ATOM 3081 O O . LEU A 1 386 ? -31.733 -20.075 36.481 1.00 76.62 386 LEU A O 1
ATOM 3085 N N . ILE A 1 387 ? -31.934 -20.531 34.294 1.00 77.94 387 ILE A N 1
ATOM 3086 C CA . ILE A 1 387 ? -33.384 -20.305 34.235 1.00 77.94 387 ILE A CA 1
ATOM 3087 C C . ILE A 1 387 ? -34.110 -21.380 35.048 1.00 77.94 387 ILE A C 1
ATOM 3089 O O . ILE A 1 387 ? -35.008 -21.048 35.825 1.00 77.94 387 ILE A O 1
ATOM 3093 N N . LYS A 1 388 ? -33.701 -22.646 34.917 1.00 78.19 388 LYS A N 1
ATOM 3094 C CA . LYS A 1 388 ? -34.267 -23.772 35.668 1.00 78.19 388 LYS A CA 1
ATOM 3095 C C . LYS A 1 388 ? -33.995 -23.654 37.170 1.00 78.19 388 LYS A C 1
ATOM 3097 O O . LYS A 1 388 ? -34.910 -23.849 37.966 1.00 78.19 388 LYS A O 1
ATOM 3102 N N . ASP A 1 389 ? -32.785 -23.258 37.554 1.00 73.62 389 ASP A N 1
ATOM 3103 C CA . ASP A 1 389 ? -32.405 -23.042 38.952 1.00 73.62 389 ASP A CA 1
ATOM 3104 C C . ASP A 1 389 ? -33.174 -21.871 39.577 1.00 73.62 389 ASP A C 1
ATOM 3106 O O . ASP A 1 389 ? -33.657 -21.989 40.703 1.00 73.62 389 ASP A O 1
ATOM 3110 N N . ARG A 1 390 ? -33.392 -20.775 38.835 1.00 67.38 390 ARG A N 1
ATOM 3111 C CA . ARG A 1 390 ? -34.270 -19.678 39.282 1.00 67.38 390 ARG A CA 1
ATOM 3112 C C . ARG A 1 390 ? -35.726 -20.102 39.430 1.00 67.38 390 ARG A C 1
ATOM 3114 O O . ARG A 1 390 ? -36.384 -19.663 40.369 1.00 67.38 390 ARG A O 1
ATOM 3121 N N . TYR A 1 391 ? -36.238 -20.915 38.508 1.00 65.19 391 TYR A N 1
ATOM 3122 C CA . TYR A 1 391 ? -37.611 -21.415 38.587 1.00 65.19 391 TYR A CA 1
ATOM 3123 C C . TYR A 1 391 ? -37.806 -22.294 39.828 1.00 65.19 391 TYR A C 1
ATOM 3125 O O . TYR A 1 391 ? -38.792 -22.133 40.540 1.00 65.19 391 TYR A O 1
ATOM 3133 N N . ASN A 1 392 ? -36.821 -23.138 40.144 1.00 63.28 392 ASN A N 1
ATOM 3134 C CA . ASN A 1 392 ? -36.835 -23.982 41.340 1.00 63.28 392 ASN A CA 1
ATOM 3135 C C . ASN A 1 392 ? -36.636 -23.176 42.642 1.00 63.28 392 ASN A C 1
ATOM 3137 O O . ASN A 1 392 ? -37.198 -23.530 43.676 1.00 63.28 392 ASN A O 1
ATOM 3141 N N . GLN A 1 393 ? -35.875 -22.075 42.612 1.00 55.19 393 GLN A N 1
ATOM 3142 C CA . GLN A 1 393 ? -35.696 -21.184 43.770 1.00 55.19 393 GLN A CA 1
ATOM 3143 C C . GLN A 1 393 ? -36.950 -20.361 44.112 1.00 55.19 393 GLN A C 1
ATOM 3145 O O . GLN A 1 393 ? -37.127 -19.995 45.271 1.00 55.19 393 GLN A O 1
ATOM 3150 N N . ASN A 1 394 ? -37.850 -20.115 43.155 1.00 50.06 394 ASN A N 1
ATOM 3151 C CA . ASN A 1 394 ? -39.088 -19.367 43.406 1.00 50.06 394 ASN A CA 1
ATOM 3152 C C . ASN A 1 394 ? -40.192 -20.181 44.117 1.00 50.06 394 ASN A C 1
ATOM 3154 O O . ASN A 1 394 ? -41.139 -19.578 44.614 1.00 50.06 394 ASN A O 1
ATOM 3158 N N . GLU A 1 395 ? -40.075 -21.511 44.230 1.00 45.53 395 GLU A N 1
ATOM 3159 C CA . GLU A 1 395 ? -40.989 -22.338 45.047 1.00 45.53 395 GLU A CA 1
ATOM 3160 C C . GLU A 1 395 ? -40.481 -22.592 46.478 1.00 45.53 395 GLU A C 1
ATOM 3162 O O . GLU A 1 395 ? -41.230 -23.074 47.325 1.00 45.53 395 GLU A O 1
ATOM 3167 N N . SER A 1 396 ? -39.230 -22.245 46.791 1.00 42.19 396 SER A N 1
ATOM 3168 C CA . SER A 1 396 ? -38.632 -22.443 48.118 1.00 42.19 396 SER A CA 1
ATOM 3169 C C . SER A 1 396 ? -38.147 -21.122 48.696 1.00 42.19 396 SER A C 1
ATOM 3171 O O . SER A 1 396 ? -36.957 -20.820 48.725 1.00 42.19 396 SER A O 1
ATOM 3173 N N . GLN A 1 397 ? -39.082 -20.324 49.201 1.00 50.69 397 GLN A N 1
ATOM 3174 C CA . GLN A 1 397 ? -38.736 -19.246 50.113 1.00 50.69 397 GLN A CA 1
ATOM 3175 C C . GLN A 1 397 ? -38.547 -19.837 51.513 1.00 50.69 397 GLN A C 1
ATOM 3177 O O . GLN A 1 397 ? -39.493 -20.410 52.044 1.00 50.69 397 GLN A O 1
ATOM 3182 N N . VAL A 1 398 ? -37.333 -19.718 52.075 1.00 40.06 398 VAL A N 1
ATOM 3183 C CA . VAL A 1 398 ? -36.986 -19.519 53.505 1.00 40.06 398 VAL A CA 1
ATOM 3184 C C . VAL A 1 398 ? -35.509 -19.894 53.741 1.00 40.06 398 VAL A C 1
ATOM 3186 O O . VAL A 1 398 ? -35.084 -20.997 53.423 1.00 40.06 398 VAL A O 1
ATOM 3189 N N . CYS A 1 399 ? -34.773 -18.968 54.372 1.00 41.59 399 CYS A N 1
ATOM 3190 C CA . CYS A 1 399 ? -33.436 -19.105 54.975 1.00 41.59 399 CYS A CA 1
ATOM 3191 C C . CYS A 1 399 ? -32.248 -19.469 54.068 1.00 41.59 399 CYS A C 1
ATOM 3193 O O . CYS A 1 399 ? -32.081 -20.620 53.698 1.00 41.59 399 CYS A O 1
ATOM 3195 N N . PHE A 1 400 ? -31.306 -18.530 53.910 1.00 34.72 400 PHE A N 1
ATOM 3196 C CA . PHE A 1 400 ? -29.903 -18.792 54.262 1.00 34.72 400 PHE A CA 1
ATOM 3197 C C . PHE A 1 400 ? -29.171 -17.470 54.544 1.00 34.72 400 PHE A C 1
ATOM 3199 O O . PHE A 1 400 ? -28.850 -16.699 53.640 1.00 34.72 400 PHE A O 1
ATOM 3206 N N . ASP A 1 401 ? -28.924 -17.229 55.831 1.00 38.06 401 ASP A N 1
ATOM 3207 C CA . ASP A 1 401 ? -27.852 -16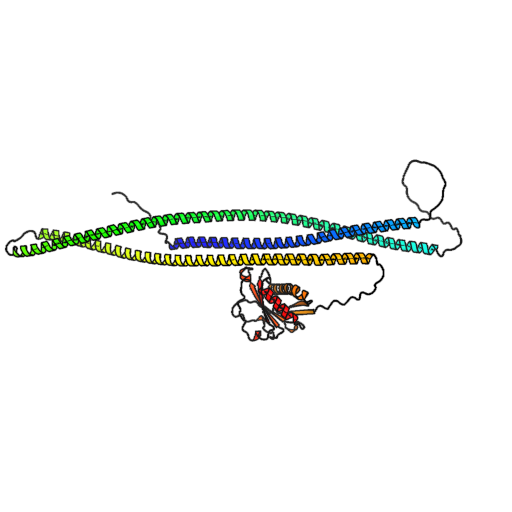.366 56.309 1.00 38.06 401 ASP A CA 1
ATOM 3208 C C . ASP A 1 401 ? -26.493 -16.953 55.894 1.00 38.06 401 ASP A C 1
ATOM 3210 O O . ASP A 1 401 ? -26.308 -18.167 55.886 1.00 38.06 401 ASP A O 1
ATOM 3214 N N . SER A 1 402 ? -25.504 -16.081 55.688 1.00 41.06 402 SER A N 1
ATOM 3215 C CA . SER A 1 402 ? -24.068 -16.407 55.599 1.00 41.06 402 SER A CA 1
ATOM 3216 C C . SER A 1 402 ? -23.560 -16.979 54.267 1.00 41.06 402 SER A C 1
ATOM 3218 O O . SER A 1 402 ? -23.150 -18.133 54.176 1.00 41.06 402 SER A O 1
ATOM 3220 N N . LEU A 1 403 ? -23.422 -16.115 53.256 1.00 33.94 403 LEU A N 1
ATOM 3221 C CA . LEU A 1 403 ? -22.354 -16.265 52.262 1.00 33.94 403 LEU A CA 1
ATOM 3222 C C . LEU A 1 403 ? -21.219 -15.313 52.623 1.00 33.94 403 LEU A C 1
ATOM 3224 O O . LEU A 1 403 ? -21.206 -14.131 52.285 1.00 33.94 403 LEU A O 1
ATOM 3228 N N . THR A 1 404 ? -20.267 -15.867 53.363 1.00 36.97 404 THR A N 1
ATOM 3229 C CA . THR A 1 404 ? -18.947 -15.309 53.615 1.00 36.97 404 THR A CA 1
ATOM 3230 C C . THR A 1 404 ? -18.322 -14.935 52.274 1.00 36.97 404 THR A C 1
ATOM 3232 O O . THR A 1 404 ? -17.948 -15.799 51.480 1.00 36.97 404 THR A O 1
ATOM 3235 N N . VAL A 1 405 ? -18.240 -13.629 52.021 1.00 38.84 405 VAL A N 1
ATOM 3236 C CA . VAL A 1 405 ? -17.489 -13.030 50.919 1.00 38.84 405 VAL A CA 1
ATOM 3237 C C . VAL A 1 405 ? -16.062 -13.557 51.015 1.00 38.84 405 VAL A C 1
ATOM 3239 O O . VAL A 1 405 ? -15.303 -13.162 51.902 1.00 38.84 405 VAL A O 1
ATOM 3242 N N . GLN A 1 406 ? -15.694 -14.488 50.133 1.00 38.91 406 GLN A N 1
ATOM 3243 C CA . GLN A 1 406 ? -14.286 -14.809 49.958 1.00 38.91 406 GLN A CA 1
ATOM 3244 C C . GLN A 1 406 ? -13.582 -13.516 49.528 1.00 38.91 406 GLN A C 1
ATOM 3246 O O . GLN A 1 406 ? -14.057 -12.860 48.594 1.00 38.91 406 GLN A O 1
ATOM 3251 N N . PRO A 1 407 ? -12.482 -13.117 50.189 1.00 41.16 407 PRO A N 1
ATOM 3252 C CA . PRO A 1 407 ? -11.749 -11.933 49.781 1.00 41.16 407 PRO A CA 1
ATOM 3253 C C . PRO A 1 407 ? -11.316 -12.105 48.316 1.00 41.16 407 PRO A C 1
ATOM 3255 O O . PRO A 1 407 ? -10.888 -13.201 47.932 1.00 41.16 407 PRO A O 1
ATOM 3258 N N . PRO A 1 408 ? -11.445 -11.063 47.474 1.00 52.78 408 PRO A N 1
ATOM 3259 C CA . PRO A 1 408 ? -11.008 -11.130 46.088 1.00 52.78 408 PRO A CA 1
ATOM 3260 C C . PRO A 1 408 ? -9.548 -11.575 46.069 1.00 52.78 408 PRO A C 1
ATOM 3262 O O . PRO A 1 408 ? -8.716 -10.995 46.768 1.00 52.78 408 PRO A O 1
ATOM 3265 N N . LYS A 1 409 ? -9.245 -12.631 45.300 1.00 55.97 409 LYS A N 1
ATOM 3266 C CA . LYS A 1 409 ? -7.869 -13.094 45.071 1.00 55.97 409 LYS A CA 1
ATOM 3267 C C . LYS A 1 409 ? -7.029 -11.864 44.727 1.00 55.97 409 LYS A C 1
ATOM 3269 O O . LYS A 1 409 ? -7.282 -11.228 43.704 1.00 55.97 409 LYS A O 1
ATOM 3274 N N . THR A 1 410 ? -6.108 -11.504 45.617 1.00 67.81 410 THR A N 1
ATOM 3275 C CA . THR A 1 410 ? -5.305 -10.288 45.514 1.00 67.81 410 THR A CA 1
ATOM 3276 C C . THR A 1 410 ? -4.541 -10.326 44.195 1.00 67.81 410 THR A C 1
ATOM 3278 O O . THR A 1 410 ? -3.786 -11.262 43.924 1.00 67.81 410 THR A O 1
ATOM 3281 N N . ARG A 1 411 ? -4.812 -9.357 43.316 1.00 80.88 411 ARG A N 1
ATOM 3282 C CA . ARG A 1 411 ? -4.080 -9.216 42.056 1.00 80.88 411 ARG A CA 1
ATOM 3283 C C . ARG A 1 411 ? -2.640 -8.842 42.378 1.00 80.88 411 ARG A C 1
ATOM 3285 O O . ARG A 1 411 ? -2.394 -8.062 43.299 1.00 80.88 411 ARG A O 1
ATOM 3292 N N . LYS A 1 412 ? -1.690 -9.413 41.642 1.00 86.19 412 LYS A N 1
ATOM 3293 C CA . LYS A 1 412 ? -0.285 -9.016 41.769 1.00 86.19 412 LYS A CA 1
ATOM 3294 C C . LYS A 1 412 ? -0.126 -7.662 41.090 1.00 86.19 412 LYS A C 1
ATOM 3296 O O . LYS A 1 412 ? -0.490 -7.537 39.929 1.00 86.19 412 LYS A O 1
ATOM 3301 N N . SER A 1 413 ? 0.383 -6.662 41.797 1.00 88.88 413 SER A N 1
ATOM 3302 C CA . SER A 1 413 ? 0.661 -5.346 41.218 1.00 88.88 413 SER A CA 1
ATOM 3303 C C . SER A 1 413 ? 2.156 -5.239 40.941 1.00 88.88 413 SER A C 1
ATOM 3305 O O . SER A 1 413 ? 2.958 -5.451 41.850 1.00 88.88 413 SER A O 1
ATOM 3307 N N . ILE A 1 414 ? 2.524 -4.964 39.690 1.00 90.69 414 ILE A N 1
ATOM 3308 C CA . ILE A 1 414 ? 3.914 -4.767 39.267 1.00 90.69 414 ILE A CA 1
ATOM 3309 C C . ILE A 1 414 ? 4.086 -3.313 38.844 1.00 90.69 414 ILE A C 1
ATOM 3311 O O . ILE A 1 414 ? 3.359 -2.801 37.988 1.00 90.69 414 ILE A O 1
ATOM 3315 N N . GLU A 1 415 ? 5.092 -2.666 39.421 1.00 91.94 415 GLU A N 1
ATOM 3316 C CA . GLU A 1 415 ? 5.504 -1.317 39.064 1.00 91.94 415 GLU A CA 1
ATOM 3317 C C . GLU A 1 415 ? 6.767 -1.367 38.198 1.00 91.94 415 GLU A C 1
ATOM 3319 O O . GLU A 1 415 ? 7.778 -1.930 38.603 1.00 91.94 415 GLU A O 1
ATOM 3324 N N . ILE A 1 416 ? 6.717 -0.792 36.997 1.00 92.50 416 ILE A N 1
ATOM 3325 C CA . ILE A 1 416 ? 7.871 -0.666 36.100 1.00 92.50 416 ILE A CA 1
ATOM 3326 C C . ILE A 1 416 ? 8.379 0.766 36.153 1.00 92.50 416 ILE A C 1
ATOM 3328 O O . ILE A 1 416 ? 7.621 1.705 35.889 1.00 92.50 416 ILE A O 1
ATOM 3332 N N . GLY A 1 417 ? 9.679 0.926 36.392 1.00 93.06 417 GLY A N 1
ATOM 3333 C CA . GLY A 1 417 ? 10.354 2.205 36.219 1.00 93.06 417 GLY A CA 1
ATOM 3334 C C . GLY A 1 417 ? 10.745 2.434 34.763 1.00 93.06 417 GLY A C 1
ATOM 3335 O O . GLY A 1 417 ? 11.606 1.732 34.243 1.00 93.06 417 GLY A O 1
ATOM 3336 N N . LEU A 1 418 ? 10.146 3.412 34.087 1.00 93.75 418 LEU A N 1
ATOM 3337 C CA . LEU A 1 418 ? 10.435 3.742 32.691 1.00 93.75 418 LEU A CA 1
ATOM 3338 C C . LEU A 1 418 ? 11.345 4.967 32.595 1.00 93.75 418 LEU A C 1
ATOM 3340 O O . LEU A 1 418 ? 10.912 6.104 32.797 1.00 93.75 418 LEU A O 1
ATOM 3344 N N . ARG A 1 419 ? 12.607 4.751 32.223 1.00 91.62 419 ARG A N 1
ATOM 3345 C CA . ARG A 1 419 ? 13.583 5.817 31.996 1.00 91.62 419 ARG A CA 1
ATOM 3346 C C . ARG A 1 419 ? 13.628 6.208 30.525 1.00 91.62 419 ARG A C 1
ATOM 3348 O O . ARG A 1 419 ? 13.943 5.400 29.655 1.00 91.62 419 ARG A O 1
ATOM 3355 N N . SER A 1 420 ? 13.378 7.484 30.255 1.00 90.06 420 SER A N 1
ATOM 3356 C CA . SER A 1 420 ? 13.477 8.085 28.917 1.00 90.06 420 SER A CA 1
ATOM 3357 C C . SER A 1 420 ? 14.554 9.172 28.819 1.00 90.06 420 SER A C 1
ATOM 3359 O O . SER A 1 420 ? 14.772 9.747 27.748 1.00 90.06 420 SER A O 1
ATOM 3361 N N . LEU A 1 421 ? 15.264 9.455 29.914 1.00 85.44 421 LEU A N 1
ATOM 3362 C CA . LEU A 1 421 ? 16.365 10.414 29.930 1.00 85.44 421 LEU A CA 1
ATOM 3363 C C . LEU A 1 421 ? 17.481 9.954 28.979 1.00 85.44 421 LEU A C 1
ATOM 3365 O O . LEU A 1 421 ? 17.892 8.798 29.021 1.00 85.44 421 LEU A O 1
ATOM 3369 N N . ARG A 1 422 ? 17.966 10.857 28.114 1.00 84.50 422 ARG A N 1
ATOM 3370 C CA . ARG A 1 422 ? 18.969 10.562 27.063 1.00 84.50 422 ARG A CA 1
ATOM 3371 C C . ARG A 1 422 ? 18.554 9.473 26.063 1.00 84.50 422 ARG A C 1
ATOM 3373 O O . ARG A 1 422 ? 19.377 9.024 25.275 1.00 84.50 422 ARG A O 1
ATOM 3380 N N . SER A 1 423 ? 17.269 9.119 26.016 1.00 84.19 423 SER A N 1
ATOM 3381 C CA . SER A 1 423 ? 16.719 8.216 24.995 1.00 84.19 423 SER A CA 1
ATOM 3382 C C . SER A 1 423 ? 16.831 8.780 23.578 1.00 84.19 423 SER A C 1
ATOM 3384 O O . SER A 1 423 ? 16.722 8.039 22.609 1.00 84.19 423 SER A O 1
ATOM 3386 N N . GLY A 1 424 ? 16.997 10.098 23.437 1.00 84.50 424 GLY A N 1
ATOM 3387 C CA . GLY A 1 424 ? 16.886 10.790 22.156 1.00 84.50 424 GLY A CA 1
ATOM 3388 C C . GLY A 1 424 ? 15.441 10.975 21.680 1.00 84.50 424 GLY A C 1
ATOM 3389 O O . GLY A 1 424 ? 15.258 11.551 20.608 1.00 84.50 424 GLY A O 1
ATOM 3390 N N . MET A 1 425 ? 14.448 10.530 22.462 1.00 87.31 425 MET A N 1
ATOM 3391 C CA . MET A 1 425 ? 13.015 10.687 22.202 1.00 87.31 425 MET A CA 1
ATOM 3392 C C . MET A 1 425 ? 12.489 11.999 22.797 1.00 87.31 425 MET A C 1
ATOM 3394 O O . MET A 1 425 ? 12.863 12.390 23.902 1.00 87.31 425 MET A O 1
ATOM 3398 N N . GLY A 1 426 ? 11.583 12.669 22.080 1.00 89.19 426 GLY A N 1
ATOM 3399 C CA . GLY A 1 426 ? 10.828 13.804 22.621 1.00 89.19 426 GLY A CA 1
ATOM 3400 C C . GLY A 1 426 ? 9.702 13.353 23.560 1.00 89.19 426 GLY A C 1
ATOM 3401 O O . GLY A 1 426 ? 9.223 12.224 23.450 1.00 89.19 426 GLY A O 1
ATOM 3402 N N . LYS A 1 427 ? 9.231 14.247 24.443 1.00 91.06 427 LYS A N 1
ATOM 3403 C CA . LYS A 1 427 ? 8.164 13.965 25.429 1.00 91.06 427 LYS A CA 1
ATOM 3404 C C . LYS A 1 427 ? 6.931 13.302 24.801 1.00 91.06 427 LYS A C 1
ATOM 3406 O O . LYS A 1 427 ? 6.492 12.266 25.278 1.00 91.06 427 LYS A O 1
ATOM 3411 N N . THR A 1 428 ? 6.445 13.833 23.678 1.00 90.31 428 THR A N 1
ATOM 3412 C CA . THR A 1 428 ? 5.287 13.286 22.950 1.00 90.31 428 THR A CA 1
ATOM 3413 C C . THR A 1 428 ? 5.489 11.830 22.524 1.00 90.31 428 THR A C 1
ATOM 3415 O O . THR A 1 428 ? 4.571 11.020 22.614 1.00 90.31 428 THR A O 1
ATOM 3418 N N . MET A 1 429 ? 6.699 11.477 22.085 1.00 91.25 429 MET A N 1
ATOM 3419 C CA . MET A 1 429 ? 7.025 10.115 21.665 1.00 91.25 429 MET A CA 1
ATOM 3420 C C . MET A 1 429 ? 7.130 9.176 22.869 1.00 91.25 429 MET A C 1
ATOM 3422 O O . MET A 1 429 ? 6.638 8.055 22.812 1.00 91.25 429 MET A O 1
ATOM 3426 N N . VAL A 1 430 ? 7.724 9.642 23.972 1.00 93.31 430 VAL A N 1
ATOM 3427 C CA . VAL A 1 430 ? 7.776 8.891 25.236 1.00 93.31 430 VAL A CA 1
ATOM 3428 C C . VAL A 1 430 ? 6.364 8.609 25.746 1.00 93.31 430 VAL A C 1
ATOM 3430 O O . VAL A 1 430 ? 6.060 7.465 26.077 1.00 93.31 430 VAL A O 1
ATOM 3433 N N . ASP A 1 431 ? 5.483 9.609 25.743 1.00 93.31 431 ASP A N 1
ATOM 3434 C CA . ASP A 1 431 ? 4.083 9.453 26.147 1.00 93.31 431 ASP A CA 1
ATOM 3435 C C . ASP A 1 431 ? 3.348 8.464 25.226 1.00 93.31 431 ASP A C 1
ATOM 3437 O O . ASP A 1 431 ? 2.599 7.607 25.700 1.00 93.31 431 ASP A O 1
ATOM 3441 N N . GLY A 1 432 ? 3.597 8.541 23.914 1.00 92.94 432 GLY A N 1
ATOM 3442 C CA . GLY A 1 432 ? 3.052 7.617 22.919 1.00 92.94 432 GLY A CA 1
ATOM 3443 C C . GLY A 1 432 ? 3.503 6.171 23.135 1.00 92.94 432 GLY A C 1
ATOM 3444 O O . GLY A 1 432 ? 2.670 5.265 23.143 1.00 92.94 432 GLY A O 1
ATOM 3445 N N . VAL A 1 433 ? 4.800 5.946 23.364 1.00 93.31 433 VAL A N 1
ATOM 3446 C CA . VAL A 1 433 ? 5.351 4.614 23.666 1.00 93.31 433 VAL A CA 1
ATOM 3447 C C . VAL A 1 433 ? 4.823 4.097 25.000 1.00 93.31 433 VAL A C 1
ATOM 3449 O O . VAL A 1 433 ? 4.422 2.942 25.074 1.00 93.31 433 VAL A O 1
ATOM 3452 N N . THR A 1 434 ? 4.747 4.940 26.031 1.00 94.31 434 THR A N 1
ATOM 3453 C CA . THR A 1 434 ? 4.242 4.551 27.359 1.00 94.31 434 THR A CA 1
ATOM 3454 C C . THR A 1 434 ? 2.785 4.103 27.283 1.00 94.31 434 THR A C 1
ATOM 3456 O O . THR A 1 434 ? 2.452 3.008 27.731 1.00 94.31 434 THR A O 1
ATOM 3459 N N . LYS A 1 435 ? 1.920 4.908 26.650 1.00 93.44 435 LYS A N 1
ATOM 3460 C CA . LYS A 1 435 ? 0.504 4.566 26.445 1.00 93.44 435 LYS A CA 1
ATOM 3461 C C . LYS A 1 435 ? 0.341 3.320 25.578 1.00 93.44 435 LYS A C 1
ATOM 3463 O O . LYS A 1 435 ? -0.500 2.477 25.879 1.00 93.44 435 LYS A O 1
ATOM 3468 N N . GLY A 1 436 ? 1.147 3.196 24.522 1.00 92.75 436 GLY A N 1
ATOM 3469 C CA . GLY A 1 436 ? 1.145 2.029 23.644 1.00 92.75 436 GLY A CA 1
ATOM 3470 C C . GLY A 1 436 ? 1.535 0.749 24.384 1.00 92.75 436 GLY A C 1
ATOM 3471 O O . GLY A 1 436 ? 0.815 -0.241 24.302 1.00 92.75 436 GLY A O 1
ATOM 3472 N N . LEU A 1 437 ? 2.629 0.781 25.150 1.00 93.62 437 LEU A N 1
ATOM 3473 C CA . LEU A 1 437 ? 3.080 -0.340 25.978 1.00 93.62 437 LEU A CA 1
ATOM 3474 C C . LEU A 1 437 ? 2.025 -0.718 27.010 1.00 93.62 437 LEU A C 1
ATOM 3476 O O . LEU A 1 437 ? 1.689 -1.892 27.128 1.00 93.62 437 LEU A O 1
ATOM 3480 N N . GLN A 1 438 ? 1.475 0.270 27.720 1.00 93.38 438 GLN A N 1
ATOM 3481 C CA . GLN A 1 438 ? 0.444 0.027 28.719 1.00 93.38 438 GLN A CA 1
ATOM 3482 C C . GLN A 1 438 ? -0.775 -0.645 28.086 1.00 93.38 438 GLN A C 1
ATOM 3484 O O . GLN A 1 438 ? -1.223 -1.660 28.600 1.00 93.38 438 GLN A O 1
ATOM 3489 N N . LYS A 1 439 ? -1.253 -0.154 26.936 1.00 92.12 439 LYS A N 1
ATOM 3490 C CA . LYS A 1 439 ? -2.373 -0.761 26.204 1.00 92.12 439 LYS A CA 1
ATOM 3491 C C . LYS A 1 439 ? -2.070 -2.200 25.767 1.00 92.12 439 LYS A C 1
ATOM 3493 O O . LYS A 1 439 ? -2.865 -3.089 26.040 1.00 92.12 439 LYS A O 1
ATOM 3498 N N . LEU A 1 440 ? -0.927 -2.434 25.116 1.00 91.25 440 LEU A N 1
ATOM 3499 C CA . LEU A 1 440 ? -0.564 -3.752 24.577 1.00 91.25 440 LEU A CA 1
ATOM 3500 C C . LEU A 1 440 ? -0.314 -4.798 25.673 1.00 91.25 440 LEU A C 1
ATOM 3502 O O . LEU A 1 440 ? -0.612 -5.976 25.482 1.00 91.25 440 LEU A O 1
ATOM 3506 N N . LEU A 1 441 ? 0.237 -4.382 26.816 1.00 92.50 441 LEU A N 1
ATOM 3507 C CA . LEU A 1 441 ? 0.518 -5.271 27.943 1.00 92.50 441 LEU A CA 1
ATOM 3508 C C . LEU A 1 441 ? -0.702 -5.496 28.835 1.00 92.50 441 LEU A C 1
ATOM 3510 O O . LEU A 1 441 ? -0.822 -6.581 29.399 1.00 92.50 441 LEU A O 1
ATOM 3514 N N . HIS A 1 442 ? -1.599 -4.511 28.959 1.00 89.56 442 HIS A N 1
ATOM 3515 C CA . HIS A 1 442 ? -2.751 -4.587 29.857 1.00 89.56 442 HIS A CA 1
ATOM 3516 C C . HIS A 1 442 ? -3.599 -5.828 29.577 1.00 89.56 442 HIS A C 1
ATOM 3518 O O . HIS A 1 442 ? -3.797 -6.636 30.479 1.00 89.56 442 HIS A O 1
ATOM 3524 N N . ASP A 1 443 ? -3.994 -6.056 28.324 1.00 84.12 443 ASP A N 1
ATOM 3525 C CA . ASP A 1 443 ? -4.849 -7.196 27.970 1.00 84.12 443 ASP A CA 1
ATOM 3526 C C . ASP A 1 443 ? -4.167 -8.549 28.227 1.00 84.12 443 ASP A C 1
ATOM 3528 O O . ASP A 1 443 ? -4.828 -9.534 28.567 1.00 84.12 443 ASP A O 1
ATOM 3532 N N . ARG A 1 444 ? -2.835 -8.621 28.079 1.00 89.25 444 ARG A N 1
ATOM 3533 C CA . ARG A 1 444 ? -2.072 -9.862 28.296 1.00 89.25 444 ARG A CA 1
ATOM 3534 C C . ARG A 1 444 ? -1.855 -10.150 29.779 1.00 89.25 444 ARG A C 1
ATOM 3536 O O . ARG A 1 444 ? -2.012 -11.293 30.198 1.00 89.25 444 ARG A O 1
ATOM 3543 N N . LEU A 1 445 ? -1.537 -9.127 30.568 1.00 90.12 445 LEU A N 1
ATOM 3544 C CA . LEU A 1 445 ? -1.289 -9.245 32.007 1.00 90.12 445 LEU A CA 1
ATOM 3545 C C . LEU A 1 445 ? -2.584 -9.370 32.818 1.00 90.12 445 LEU A C 1
ATOM 3547 O O . LEU A 1 445 ? -2.609 -10.086 33.819 1.00 90.12 445 LEU A O 1
ATOM 3551 N N . LEU A 1 446 ? -3.686 -8.779 32.346 1.00 87.06 446 LEU A N 1
ATOM 3552 C CA . LEU A 1 446 ? -4.995 -8.903 32.984 1.00 87.06 446 LEU A CA 1
ATOM 3553 C C . LEU A 1 446 ? -5.479 -10.361 33.007 1.00 87.06 446 LEU A C 1
ATOM 3555 O O . LEU A 1 446 ? -6.015 -10.811 34.021 1.00 87.06 446 LEU A O 1
ATOM 3559 N N . ARG A 1 447 ? -5.219 -11.131 31.936 1.00 86.44 447 ARG A N 1
ATOM 3560 C CA . ARG A 1 447 ? -5.498 -12.582 31.891 1.00 86.44 447 ARG A CA 1
ATOM 3561 C C . ARG A 1 447 ? -4.749 -13.361 32.975 1.00 86.44 447 ARG A C 1
ATOM 3563 O O . ARG A 1 447 ? -5.264 -14.346 33.492 1.00 86.44 447 ARG A O 1
ATOM 3570 N N . GLU A 1 448 ? -3.573 -12.877 33.356 1.00 85.38 448 GLU A N 1
ATOM 3571 C CA . GLU A 1 448 ? -2.703 -13.461 34.381 1.00 85.38 448 GLU A CA 1
ATOM 3572 C C . GLU A 1 448 ? -2.954 -12.867 35.781 1.00 85.38 448 GLU A C 1
ATOM 3574 O O . GLU A 1 448 ? -2.267 -13.221 36.738 1.00 85.38 448 GLU A O 1
ATOM 3579 N N . LYS A 1 449 ? -3.954 -11.981 35.927 1.00 88.94 449 LYS A N 1
ATOM 3580 C CA . LYS A 1 449 ? -4.287 -11.261 37.173 1.00 88.94 449 LYS A CA 1
ATOM 3581 C C . LYS A 1 449 ? -3.131 -10.404 37.704 1.00 88.94 449 LYS A C 1
ATOM 3583 O O . LYS A 1 449 ? -2.954 -10.280 38.920 1.00 88.94 449 LYS A O 1
ATOM 3588 N N . ILE A 1 450 ? -2.364 -9.827 36.783 1.00 90.19 450 ILE A N 1
ATOM 3589 C CA . ILE A 1 450 ? -1.286 -8.888 37.069 1.00 90.19 450 ILE A CA 1
ATOM 3590 C C . ILE A 1 450 ? -1.753 -7.484 36.674 1.00 90.19 450 ILE A C 1
ATOM 3592 O O . ILE A 1 450 ? -2.052 -7.231 35.507 1.00 90.19 450 ILE A O 1
ATOM 3596 N N . ASP A 1 451 ? -1.794 -6.573 37.641 1.00 90.00 451 ASP A N 1
ATOM 3597 C CA . ASP A 1 451 ? -2.024 -5.153 37.397 1.00 90.00 451 ASP A CA 1
ATOM 3598 C C . ASP A 1 451 ? -0.669 -4.473 37.143 1.00 90.00 451 ASP A C 1
ATOM 3600 O O . ASP A 1 451 ? 0.268 -4.600 37.932 1.00 90.00 451 ASP A O 1
ATOM 3604 N N . LEU A 1 452 ? -0.552 -3.772 36.014 1.00 91.69 452 LEU A N 1
ATOM 3605 C CA . LEU A 1 452 ? 0.686 -3.124 35.586 1.00 91.69 452 LEU A CA 1
ATOM 3606 C C . LEU A 1 452 ? 0.610 -1.605 35.760 1.00 91.69 452 LEU A C 1
ATOM 3608 O O . LEU A 1 452 ? -0.266 -0.952 35.186 1.00 91.69 452 LEU A O 1
ATOM 3612 N N . HIS A 1 453 ? 1.604 -1.038 36.441 1.00 91.06 453 HIS A N 1
ATOM 3613 C CA . HIS A 1 453 ? 1.805 0.404 36.555 1.00 91.06 453 HIS A CA 1
ATOM 3614 C C . HIS A 1 453 ? 3.168 0.796 35.980 1.00 91.06 453 HIS A C 1
ATOM 3616 O O . HIS A 1 453 ? 4.198 0.322 36.442 1.00 91.06 453 HIS A O 1
ATOM 3622 N N . ILE A 1 454 ? 3.187 1.675 34.977 1.00 93.38 454 ILE A N 1
ATOM 3623 C CA . ILE A 1 454 ? 4.429 2.209 34.402 1.00 93.38 454 ILE A CA 1
ATOM 3624 C C . ILE A 1 454 ? 4.640 3.617 34.959 1.00 93.38 454 ILE A C 1
ATOM 3626 O O . ILE A 1 454 ? 3.830 4.508 34.694 1.00 93.38 454 ILE A O 1
ATOM 3630 N N . LYS A 1 455 ? 5.716 3.829 35.723 1.00 91.12 455 LYS A N 1
ATOM 3631 C CA . LYS A 1 455 ? 6.079 5.142 36.266 1.00 91.12 455 LYS A CA 1
ATOM 3632 C C . LYS A 1 455 ? 7.292 5.717 35.538 1.00 91.12 455 LYS A C 1
ATOM 3634 O O . LYS A 1 455 ? 8.281 5.010 35.373 1.00 91.12 455 LYS A O 1
ATOM 3639 N N . PRO A 1 456 ? 7.260 6.988 35.108 1.00 89.31 456 PRO A N 1
ATOM 3640 C CA . PRO A 1 456 ? 8.452 7.656 34.603 1.00 89.31 456 PRO A CA 1
ATOM 3641 C C . PRO A 1 456 ? 9.512 7.767 35.704 1.00 89.31 456 PRO A C 1
ATOM 3643 O O . PRO A 1 456 ? 9.215 8.263 36.788 1.00 89.31 456 PRO A O 1
ATOM 3646 N N . CYS A 1 457 ? 10.744 7.363 35.407 1.00 87.31 457 CYS A N 1
ATOM 3647 C CA . CYS A 1 457 ? 11.872 7.423 36.338 1.00 87.31 457 CYS A CA 1
ATOM 3648 C C . CYS A 1 457 ? 13.032 8.211 35.724 1.00 87.31 457 CYS A C 1
ATOM 3650 O O . CYS A 1 457 ? 13.335 8.088 34.533 1.00 87.31 457 CYS A O 1
ATOM 3652 N N . GLN A 1 458 ? 13.699 9.022 36.538 1.00 80.69 458 GLN A N 1
ATOM 3653 C CA . GLN A 1 458 ? 14.931 9.722 36.172 1.00 80.69 458 GLN A CA 1
ATOM 3654 C C . GLN A 1 458 ? 16.156 8.975 36.708 1.00 80.69 458 GLN A C 1
ATOM 3656 O O . GLN A 1 458 ? 17.169 8.855 36.004 1.00 80.69 458 GLN A O 1
ATOM 3661 N N . THR A 1 459 ? 16.028 8.437 37.922 1.00 74.56 459 THR A N 1
ATOM 3662 C CA . THR A 1 459 ? 17.040 7.664 38.645 1.00 74.56 459 THR A CA 1
ATOM 3663 C C . THR A 1 459 ? 16.553 6.234 38.909 1.00 74.56 459 THR A C 1
ATOM 3665 O O . THR A 1 459 ? 15.381 5.924 38.692 1.00 74.56 459 THR A O 1
ATOM 3668 N N . LEU A 1 460 ? 17.448 5.330 39.324 1.00 66.19 460 LEU A N 1
ATOM 3669 C CA . LEU A 1 460 ? 17.046 3.955 39.658 1.00 66.19 460 LEU A CA 1
ATOM 3670 C C . LEU A 1 460 ? 16.234 3.868 40.947 1.00 66.19 460 LEU A C 1
ATOM 3672 O O . LEU A 1 460 ? 15.414 2.962 41.068 1.00 66.19 460 LEU A O 1
ATOM 3676 N N . ASP A 1 461 ? 16.427 4.820 41.856 1.00 70.19 461 ASP A N 1
ATOM 3677 C CA . ASP A 1 461 ? 15.779 4.833 43.168 1.00 70.19 461 ASP A CA 1
ATOM 3678 C C . ASP A 1 461 ? 14.300 5.256 43.080 1.00 70.19 461 ASP A C 1
ATOM 3680 O O . ASP A 1 461 ? 13.538 5.068 44.027 1.00 70.19 461 ASP A O 1
ATOM 3684 N N . ASP A 1 462 ? 13.873 5.781 41.924 1.00 70.31 462 ASP A N 1
ATOM 3685 C CA . ASP A 1 462 ? 12.506 6.258 41.693 1.00 70.31 462 ASP A CA 1
ATOM 3686 C C . ASP A 1 462 ? 11.478 5.113 41.567 1.00 70.31 462 ASP A C 1
ATOM 3688 O O . ASP A 1 462 ? 10.285 5.344 41.766 1.00 70.31 462 ASP A O 1
ATOM 3692 N N . ALA A 1 463 ? 11.910 3.890 41.228 1.00 64.00 463 ALA A N 1
ATOM 3693 C CA . ALA A 1 463 ? 11.040 2.714 41.138 1.00 64.00 463 ALA A CA 1
ATOM 3694 C C . ALA A 1 463 ? 11.316 1.771 42.311 1.00 64.00 463 ALA A C 1
ATOM 3696 O O . ALA A 1 463 ? 12.380 1.160 42.413 1.00 64.00 463 ALA A O 1
ATOM 3697 N N . THR A 1 464 ? 10.347 1.639 43.214 1.00 63.12 464 THR A N 1
ATOM 3698 C CA . THR A 1 464 ? 10.497 0.814 44.417 1.00 63.12 464 THR A CA 1
ATOM 3699 C C . THR A 1 464 ? 10.217 -0.655 44.095 1.00 63.12 464 THR A C 1
ATOM 3701 O O . THR A 1 464 ? 9.078 -1.105 44.098 1.00 63.12 464 THR A O 1
ATOM 3704 N N . GLY A 1 465 ? 11.280 -1.422 43.827 1.00 73.44 465 GLY A N 1
ATOM 3705 C CA . GLY A 1 465 ? 11.256 -2.893 43.874 1.00 73.44 465 GLY A CA 1
ATOM 3706 C C . GLY A 1 465 ? 10.773 -3.634 42.621 1.00 73.44 465 GLY A C 1
ATOM 3707 O O . GLY A 1 465 ? 10.627 -4.853 42.681 1.00 73.44 465 GLY A O 1
ATOM 3708 N N . GLY A 1 466 ? 10.552 -2.942 41.501 1.00 84.88 466 GLY A N 1
ATOM 3709 C CA . GLY A 1 466 ? 10.219 -3.555 40.210 1.00 84.88 466 GLY A CA 1
ATOM 3710 C C . GLY A 1 466 ? 11.278 -3.305 39.127 1.00 84.88 466 GLY A C 1
ATOM 3711 O O . GLY A 1 466 ? 12.259 -2.603 39.379 1.00 84.88 466 GLY A O 1
ATOM 3712 N N . PRO A 1 467 ? 11.122 -3.894 37.929 1.00 91.38 467 PRO A N 1
ATOM 3713 C CA . PRO A 1 467 ? 12.128 -3.797 36.879 1.00 91.38 467 PRO A CA 1
ATOM 3714 C C . PRO A 1 467 ? 12.207 -2.411 36.230 1.00 91.38 467 PRO A C 1
ATOM 3716 O O . PRO A 1 467 ? 11.223 -1.666 36.168 1.00 91.38 467 PRO A O 1
ATOM 3719 N N . HIS A 1 468 ? 13.371 -2.105 35.651 1.00 91.00 468 HIS A N 1
ATOM 3720 C CA . HIS A 1 468 ? 13.641 -0.832 34.978 1.00 91.00 468 HIS A CA 1
ATOM 3721 C C . HIS A 1 468 ? 13.671 -0.997 33.466 1.00 91.00 468 HIS A C 1
ATOM 3723 O O . HIS A 1 468 ? 14.470 -1.756 32.921 1.00 91.00 468 HIS A O 1
ATOM 3729 N N . PHE A 1 469 ? 12.825 -0.255 32.760 1.00 93.69 469 PHE A N 1
ATOM 3730 C CA . PHE A 1 469 ? 12.809 -0.203 31.304 1.00 93.69 469 PHE A CA 1
ATOM 3731 C C . PHE A 1 469 ? 13.468 1.085 30.828 1.00 93.69 469 PHE A C 1
ATOM 3733 O O . PHE A 1 469 ? 13.107 2.182 31.247 1.00 93.69 469 PHE A O 1
ATOM 3740 N N . VAL A 1 470 ? 14.436 0.954 29.930 1.00 92.19 470 VAL A N 1
ATOM 3741 C CA . VAL A 1 470 ? 15.217 2.073 29.403 1.00 92.19 470 VAL A CA 1
ATOM 3742 C C . VAL A 1 470 ? 14.871 2.251 27.940 1.00 92.19 470 VAL A C 1
ATOM 3744 O O . VAL A 1 470 ? 15.094 1.344 27.143 1.00 92.19 470 VAL A O 1
ATOM 3747 N N . LEU A 1 471 ? 14.331 3.410 27.574 1.00 92.94 471 LEU A N 1
ATOM 3748 C CA . LEU A 1 471 ? 14.005 3.711 26.185 1.00 92.94 471 LEU A CA 1
ATOM 3749 C C . LEU A 1 471 ? 15.229 4.246 25.442 1.00 92.94 471 LEU A C 1
ATOM 3751 O O . LEU A 1 471 ? 15.921 5.140 25.928 1.00 92.94 471 LEU A O 1
ATOM 3755 N N . CYS A 1 472 ? 15.458 3.755 24.228 1.00 89.94 472 CYS A N 1
ATOM 3756 C CA . CYS A 1 472 ? 16.496 4.253 23.334 1.00 89.94 472 CYS A CA 1
ATOM 3757 C C . CYS A 1 472 ? 15.949 4.407 21.915 1.00 89.94 472 CYS A C 1
ATOM 3759 O O . CYS A 1 472 ? 15.530 3.434 21.297 1.00 89.94 472 CYS A O 1
ATOM 3761 N N . LEU A 1 473 ? 15.995 5.621 21.370 1.00 87.88 473 LEU A N 1
ATOM 3762 C CA . LEU A 1 473 ? 15.651 5.884 19.978 1.00 87.88 473 LEU A CA 1
ATOM 3763 C C . LEU A 1 473 ? 16.789 5.432 19.061 1.00 87.88 473 LEU A C 1
ATOM 3765 O O . LEU A 1 473 ? 17.913 5.934 19.156 1.00 87.88 473 LEU A O 1
ATOM 3769 N N . ALA A 1 474 ? 16.492 4.541 18.121 1.00 83.50 474 ALA A N 1
ATOM 3770 C CA . ALA A 1 474 ? 17.422 4.166 17.066 1.00 83.50 474 ALA A CA 1
ATOM 3771 C C . ALA A 1 474 ? 17.474 5.275 15.999 1.00 83.50 474 ALA A C 1
ATOM 3773 O O . ALA A 1 474 ? 16.720 5.256 15.031 1.00 83.50 474 ALA A O 1
ATOM 3774 N N . LYS A 1 475 ? 18.357 6.270 16.180 1.00 64.75 475 LYS A N 1
ATOM 3775 C CA . LYS A 1 475 ? 18.560 7.360 15.199 1.00 64.75 475 LYS A CA 1
ATOM 3776 C C . LYS A 1 475 ? 19.385 6.940 13.973 1.00 64.75 475 LYS A C 1
ATOM 3778 O O . LYS A 1 475 ? 19.323 7.611 12.950 1.00 64.75 475 LYS A O 1
ATOM 3783 N N . SER A 1 476 ? 20.161 5.858 14.068 1.00 55.06 476 SER A N 1
ATOM 3784 C CA . SER A 1 476 ? 20.941 5.284 12.964 1.00 55.06 476 SER A CA 1
ATOM 3785 C C . SER A 1 476 ? 21.076 3.770 13.130 1.00 55.06 476 SER A C 1
ATOM 3787 O O . SER A 1 476 ? 21.281 3.268 14.238 1.00 55.06 476 SER A O 1
ATOM 3789 N N . ILE A 1 477 ? 20.994 3.051 12.009 1.00 48.78 477 ILE A N 1
ATOM 3790 C CA . ILE A 1 477 ? 21.131 1.590 11.924 1.00 48.78 477 ILE A CA 1
ATOM 3791 C C . ILE A 1 477 ? 22.583 1.146 12.204 1.00 48.78 477 ILE A C 1
ATOM 3793 O O . ILE A 1 477 ? 22.817 0.014 12.616 1.00 48.78 477 ILE A O 1
ATOM 3797 N N . ILE A 1 478 ? 23.567 2.042 12.055 1.00 47.94 478 ILE A N 1
ATOM 3798 C CA . ILE A 1 478 ? 24.992 1.726 12.216 1.00 47.94 478 ILE A CA 1
ATOM 3799 C C . ILE A 1 478 ? 25.571 2.504 13.403 1.00 47.94 478 ILE A C 1
ATOM 3801 O O . ILE A 1 478 ? 25.611 3.733 13.392 1.00 47.94 478 ILE A O 1
ATOM 3805 N N . GLY A 1 479 ? 26.069 1.776 14.409 1.00 47.53 479 GLY A N 1
ATOM 3806 C CA . GLY A 1 479 ? 26.993 2.316 15.414 1.00 47.53 479 GLY A CA 1
ATOM 3807 C C . GLY A 1 479 ? 26.386 3.225 16.488 1.00 47.53 479 GLY A C 1
ATOM 3808 O O . GLY A 1 479 ? 27.114 4.017 17.088 1.00 47.53 479 GLY A O 1
ATOM 3809 N N . THR A 1 480 ? 25.081 3.131 16.759 1.00 54.81 480 THR A N 1
ATOM 3810 C CA . THR A 1 480 ? 24.447 3.937 17.814 1.00 54.81 480 THR A CA 1
ATOM 3811 C C . THR A 1 480 ? 24.990 3.535 19.190 1.00 54.81 480 THR A C 1
ATOM 3813 O O . THR A 1 480 ? 24.649 2.481 19.724 1.00 54.81 480 THR A O 1
ATOM 3816 N N . LYS A 1 481 ? 25.835 4.388 19.787 1.00 61.41 481 LYS A N 1
ATOM 3817 C CA . LYS A 1 481 ? 26.190 4.291 21.211 1.00 61.41 481 LYS A CA 1
ATOM 3818 C C . LYS A 1 481 ? 24.921 4.478 22.042 1.00 61.41 481 LYS A C 1
ATOM 3820 O O . LYS A 1 481 ? 24.231 5.487 21.887 1.00 61.41 481 LYS A O 1
ATOM 3825 N N . VAL A 1 482 ? 24.630 3.536 22.939 1.00 71.88 482 VAL A N 1
ATOM 3826 C CA . VAL A 1 482 ? 23.424 3.555 23.782 1.00 71.88 482 VAL A CA 1
ATOM 3827 C C . VAL A 1 482 ? 23.609 4.540 24.942 1.00 71.88 482 VAL A C 1
ATOM 3829 O O . VAL A 1 482 ? 23.783 4.157 26.095 1.00 71.88 482 VAL A O 1
ATOM 3832 N N . GLN A 1 483 ? 23.570 5.839 24.641 1.00 79.00 483 GLN A N 1
ATOM 3833 C CA . GLN A 1 483 ? 23.656 6.912 25.646 1.00 79.00 483 GLN A CA 1
ATOM 3834 C C . GLN A 1 483 ? 22.534 6.830 26.694 1.00 79.00 483 GLN A C 1
ATOM 3836 O O . GLN A 1 483 ? 22.686 7.319 27.811 1.00 79.00 483 GLN A O 1
ATOM 3841 N N . ALA A 1 484 ? 21.422 6.168 26.361 1.00 82.62 484 ALA A N 1
ATOM 3842 C CA . ALA A 1 484 ? 20.303 5.935 27.269 1.00 82.62 484 ALA A CA 1
ATOM 3843 C C . ALA A 1 484 ? 20.681 5.105 28.513 1.00 82.62 484 ALA A C 1
ATOM 3845 O O . ALA A 1 484 ? 20.042 5.245 29.555 1.00 82.62 484 ALA A O 1
ATOM 3846 N N . LEU A 1 485 ? 21.730 4.274 28.430 1.00 82.81 485 LEU A N 1
ATOM 3847 C CA . LEU A 1 485 ? 22.226 3.469 29.554 1.00 82.81 485 LEU A CA 1
ATOM 3848 C C . LEU A 1 485 ? 23.211 4.220 30.457 1.00 82.81 485 LEU A C 1
ATOM 3850 O O . LEU A 1 485 ? 23.625 3.694 31.487 1.00 82.81 485 LEU A O 1
ATOM 3854 N N . GLU A 1 486 ? 23.595 5.449 30.113 1.00 82.62 486 GLU A N 1
ATOM 3855 C CA . GLU A 1 486 ? 24.561 6.199 30.909 1.00 82.62 486 GLU A CA 1
ATOM 3856 C C . GLU A 1 486 ? 24.010 6.495 32.314 1.00 82.62 486 GLU A C 1
ATOM 3858 O O . GLU A 1 486 ? 22.892 7.007 32.480 1.00 82.62 486 GLU A O 1
ATOM 3863 N N . GLY A 1 487 ? 24.796 6.139 33.334 1.00 77.56 487 GLY A N 1
ATOM 3864 C CA . GLY A 1 487 ? 24.404 6.239 34.740 1.00 77.56 487 GLY A CA 1
ATOM 3865 C C . GLY A 1 487 ? 23.442 5.146 35.218 1.00 77.56 487 GLY A C 1
ATOM 3866 O O . GLY A 1 487 ? 22.935 5.262 36.329 1.00 77.56 487 GLY A O 1
ATOM 3867 N N . ILE A 1 488 ? 23.184 4.104 34.415 1.00 78.81 488 ILE A N 1
ATOM 3868 C CA . ILE A 1 488 ? 22.411 2.931 34.838 1.00 78.81 488 ILE A CA 1
ATOM 3869 C C . ILE A 1 488 ? 23.369 1.769 35.118 1.00 78.81 488 ILE A C 1
ATOM 3871 O O . ILE A 1 488 ? 24.124 1.382 34.222 1.00 78.81 488 ILE A O 1
ATOM 3875 N N . PRO A 1 489 ? 23.365 1.184 36.327 1.00 71.81 489 PRO A N 1
ATOM 3876 C CA . PRO A 1 489 ? 24.083 -0.042 36.591 1.00 71.81 489 PRO A CA 1
ATOM 3877 C C . PRO A 1 489 ? 23.445 -1.144 35.750 1.00 71.81 489 PRO A C 1
ATOM 3879 O O . PRO A 1 489 ? 22.259 -1.440 35.872 1.00 71.81 489 PRO A O 1
ATOM 3882 N N . GLY A 1 490 ? 24.235 -1.754 34.873 1.00 76.56 490 GLY A N 1
ATOM 3883 C CA . GLY A 1 490 ? 23.779 -2.919 34.138 1.00 76.56 490 GLY A CA 1
ATOM 3884 C C . GLY A 1 490 ? 23.493 -4.058 35.117 1.00 76.56 490 GLY A C 1
ATOM 3885 O O . GLY A 1 490 ? 24.421 -4.596 35.720 1.00 76.56 490 GLY A O 1
ATOM 3886 N N . ASN A 1 491 ? 22.221 -4.402 35.301 1.00 83.19 491 ASN A N 1
ATOM 3887 C CA . ASN A 1 491 ? 21.773 -5.524 36.119 1.00 83.19 491 ASN A CA 1
ATOM 3888 C C . ASN A 1 491 ? 20.642 -6.291 35.410 1.00 83.19 491 ASN A C 1
ATOM 3890 O O . ASN A 1 491 ? 20.054 -5.817 34.434 1.00 83.19 491 ASN A O 1
ATOM 3894 N N . LYS A 1 492 ? 20.331 -7.493 35.907 1.00 85.44 492 LYS A N 1
ATOM 3895 C CA . LYS A 1 492 ? 19.347 -8.395 35.283 1.00 85.44 492 LYS A CA 1
ATOM 3896 C C . LYS A 1 492 ? 17.901 -7.900 35.374 1.00 85.44 492 LYS A C 1
ATOM 3898 O O . LYS A 1 492 ? 17.050 -8.440 34.673 1.00 85.44 492 LYS A O 1
ATOM 3903 N N . ASP A 1 493 ? 17.648 -6.885 36.193 1.00 89.50 493 ASP A N 1
ATOM 3904 C CA . ASP A 1 493 ? 16.335 -6.265 36.372 1.00 89.50 493 ASP A CA 1
ATOM 3905 C C . ASP A 1 493 ? 16.111 -5.091 35.400 1.00 89.50 493 ASP A C 1
ATOM 3907 O O . ASP A 1 493 ? 15.006 -4.560 35.298 1.00 89.50 493 ASP A O 1
ATOM 3911 N N . THR A 1 494 ? 17.145 -4.712 34.638 1.00 90.62 494 THR A N 1
ATOM 3912 C CA . THR A 1 494 ? 17.085 -3.641 33.640 1.00 90.62 494 THR A CA 1
ATOM 3913 C C . THR A 1 494 ? 16.902 -4.205 32.231 1.00 90.62 494 THR A C 1
ATOM 3915 O O . THR A 1 494 ? 17.698 -5.022 31.767 1.00 90.62 494 THR A O 1
ATOM 3918 N N . VAL A 1 495 ? 15.895 -3.720 31.505 1.00 92.25 495 VAL A N 1
ATOM 3919 C CA . VAL A 1 495 ? 15.621 -4.064 30.104 1.00 92.25 495 VAL A CA 1
ATOM 3920 C C . VAL A 1 495 ? 15.791 -2.828 29.225 1.00 92.25 495 VAL A C 1
ATOM 3922 O O . VAL A 1 495 ? 15.207 -1.776 29.482 1.00 92.25 495 VAL A O 1
ATOM 3925 N N . LEU A 1 496 ? 16.570 -2.959 28.152 1.00 91.56 496 LEU A N 1
ATOM 3926 C CA . LEU A 1 496 ? 16.706 -1.920 27.133 1.00 91.56 496 LEU A CA 1
ATOM 3927 C C . LEU A 1 496 ? 15.646 -2.122 26.046 1.00 91.56 496 LEU A C 1
ATOM 3929 O O . LEU A 1 496 ? 15.624 -3.170 25.401 1.00 91.56 496 LEU A O 1
ATOM 3933 N N . ILE A 1 497 ? 14.811 -1.113 25.813 1.00 93.00 497 ILE A N 1
ATOM 3934 C CA . ILE A 1 497 ? 13.836 -1.084 24.721 1.00 93.00 497 ILE A CA 1
ATOM 3935 C C . ILE A 1 497 ? 14.337 -0.131 23.637 1.00 93.00 497 ILE A C 1
ATOM 3937 O O . ILE A 1 497 ? 14.479 1.074 23.858 1.00 93.00 497 ILE A O 1
ATOM 3941 N N . ILE A 1 498 ? 14.588 -0.678 22.453 1.00 90.19 498 ILE A N 1
ATOM 3942 C CA . ILE A 1 498 ? 15.039 0.058 21.278 1.00 90.19 498 ILE A CA 1
ATOM 3943 C C . ILE A 1 498 ? 13.821 0.396 20.431 1.00 90.19 498 ILE A C 1
ATOM 3945 O O . ILE A 1 498 ? 13.111 -0.488 19.959 1.00 90.19 498 ILE A O 1
ATOM 3949 N N . ILE A 1 499 ? 13.590 1.689 20.237 1.00 90.81 499 ILE A N 1
ATOM 3950 C CA . ILE A 1 499 ? 12.491 2.210 19.437 1.00 90.81 499 ILE A CA 1
ATOM 3951 C C . ILE A 1 499 ? 13.027 2.606 18.065 1.00 90.81 499 ILE A C 1
ATOM 3953 O O . ILE A 1 499 ? 13.797 3.561 17.937 1.00 90.81 499 ILE A O 1
ATOM 3957 N N . TYR A 1 500 ? 12.589 1.896 17.032 1.00 88.00 500 TYR A N 1
ATOM 3958 C CA . TYR A 1 500 ? 12.804 2.265 15.639 1.00 88.00 500 TYR A CA 1
ATOM 3959 C C . TYR A 1 500 ? 11.676 3.194 15.202 1.00 88.00 500 TYR A C 1
ATOM 3961 O O . TYR A 1 500 ? 10.517 2.784 15.098 1.00 88.00 500 TYR A O 1
ATOM 3969 N N . TYR A 1 501 ? 12.023 4.460 14.991 1.00 85.75 501 TYR A N 1
ATOM 3970 C CA . TYR A 1 501 ? 11.077 5.500 14.614 1.00 85.75 501 TYR A CA 1
ATOM 3971 C C . TYR A 1 501 ? 10.988 5.651 13.101 1.00 85.75 501 TYR A C 1
ATOM 3973 O O . TYR A 1 501 ? 12.008 5.747 12.419 1.00 85.75 501 TYR A O 1
ATOM 3981 N N . THR A 1 502 ? 9.762 5.754 12.602 1.00 79.50 502 THR A N 1
ATOM 3982 C CA . THR A 1 502 ? 9.478 6.226 11.249 1.00 79.50 502 THR A CA 1
ATOM 3983 C C . THR A 1 502 ? 8.435 7.335 11.301 1.00 79.50 502 THR A C 1
ATOM 3985 O O . THR A 1 502 ? 7.466 7.285 12.062 1.00 79.50 502 THR A O 1
ATOM 3988 N N . GLU A 1 503 ? 8.646 8.360 10.485 1.00 74.12 503 GLU A N 1
ATOM 3989 C CA . GLU A 1 503 ? 7.727 9.488 10.355 1.00 74.12 503 GLU A CA 1
ATOM 3990 C C . GLU A 1 503 ? 6.564 9.161 9.404 1.00 74.12 503 GLU A C 1
ATOM 3992 O O . GLU A 1 503 ? 5.497 9.764 9.489 1.00 74.12 503 GLU A O 1
ATOM 3997 N N . THR A 1 504 ? 6.740 8.158 8.536 1.00 67.06 504 THR A N 1
ATOM 3998 C CA . THR A 1 504 ? 5.736 7.723 7.562 1.00 67.06 504 THR A CA 1
ATOM 3999 C C . THR A 1 504 ? 5.292 6.288 7.822 1.00 67.06 504 THR A C 1
ATOM 4001 O O . THR A 1 504 ? 6.121 5.377 7.836 1.00 67.06 504 THR A O 1
ATOM 4004 N N . ASP A 1 505 ? 3.977 6.082 7.926 1.00 63.97 505 ASP A N 1
ATOM 4005 C CA . ASP A 1 505 ? 3.331 4.766 8.026 1.00 63.97 505 ASP A CA 1
ATOM 4006 C C . ASP A 1 505 ? 3.359 4.046 6.653 1.00 63.97 505 ASP A C 1
ATOM 4008 O O . ASP A 1 505 ? 2.338 3.804 5.994 1.00 63.97 505 ASP A O 1
ATOM 4012 N N . THR A 1 506 ? 4.552 3.763 6.127 1.00 58.03 506 THR A N 1
ATOM 4013 C CA . THR A 1 506 ? 4.711 2.980 4.898 1.00 58.03 506 THR A CA 1
ATOM 4014 C C . THR A 1 506 ? 4.613 1.491 5.222 1.00 58.03 506 THR A C 1
ATOM 4016 O O . THR A 1 506 ? 5.184 0.999 6.192 1.00 58.03 506 THR A O 1
ATOM 4019 N N . LYS A 1 507 ? 3.897 0.732 4.376 1.00 53.47 507 LYS A N 1
ATOM 4020 C CA . LYS A 1 507 ? 3.795 -0.737 4.493 1.00 53.47 507 LYS A CA 1
ATOM 4021 C C . LYS A 1 507 ? 5.166 -1.425 4.467 1.00 53.47 507 LYS A C 1
ATOM 4023 O O . LYS A 1 507 ? 5.303 -2.519 4.996 1.00 53.47 507 LYS A O 1
ATOM 4028 N N . GLU A 1 508 ? 6.171 -0.765 3.901 1.00 51.44 508 GLU A N 1
ATOM 4029 C CA . GLU A 1 508 ? 7.559 -1.223 3.884 1.00 51.44 508 GLU A CA 1
ATOM 4030 C C . GLU A 1 508 ? 8.167 -1.308 5.296 1.00 51.44 508 GLU A C 1
ATOM 4032 O O . GLU A 1 508 ? 8.925 -2.238 5.561 1.00 51.44 508 GLU A O 1
ATOM 4037 N N . CYS A 1 509 ? 7.762 -0.449 6.244 1.00 52.38 509 CYS A N 1
ATOM 4038 C CA . CYS A 1 509 ? 8.213 -0.515 7.641 1.00 52.38 509 CYS A CA 1
ATOM 4039 C C . CYS A 1 509 ? 7.686 -1.749 8.392 1.00 52.38 509 CYS A C 1
ATOM 4041 O O . CYS A 1 509 ? 8.359 -2.236 9.294 1.00 52.38 509 CYS A O 1
ATOM 4043 N N . LEU A 1 510 ? 6.526 -2.294 8.001 1.00 52.16 510 LEU A N 1
ATOM 4044 C CA . LEU A 1 510 ? 6.005 -3.562 8.537 1.00 52.16 510 LEU A CA 1
ATOM 4045 C C . LEU A 1 510 ? 6.753 -4.780 7.970 1.00 52.16 510 LEU A C 1
ATOM 4047 O O . LEU A 1 510 ? 6.748 -5.840 8.586 1.00 52.16 510 LEU A O 1
ATOM 4051 N N . SER A 1 511 ? 7.396 -4.623 6.806 1.00 52.09 511 SER A N 1
ATOM 4052 C CA . SER A 1 511 ? 8.239 -5.645 6.172 1.00 52.09 511 SER A CA 1
ATOM 4053 C C . SER A 1 511 ? 9.730 -5.489 6.461 1.00 52.09 511 SER A C 1
ATOM 4055 O O . SER A 1 511 ? 10.523 -6.318 6.015 1.00 52.09 511 SER A O 1
ATOM 4057 N N . MET A 1 512 ? 10.135 -4.435 7.178 1.00 53.00 512 MET A N 1
ATOM 4058 C CA . MET A 1 512 ? 11.522 -4.275 7.585 1.00 53.00 512 MET A CA 1
ATOM 4059 C C . MET A 1 512 ? 11.875 -5.421 8.527 1.00 53.00 512 MET A C 1
ATOM 4061 O O . MET A 1 512 ? 11.529 -5.408 9.707 1.00 53.00 512 MET A O 1
ATOM 4065 N N . SER A 1 513 ? 12.609 -6.405 8.010 1.00 54.41 513 SER A N 1
ATOM 4066 C CA . SER A 1 513 ? 13.432 -7.256 8.853 1.00 54.41 513 SER A CA 1
ATOM 4067 C C . SER A 1 513 ? 14.313 -6.309 9.656 1.00 54.41 513 SER A C 1
ATOM 4069 O O . SER A 1 513 ? 15.178 -5.661 9.061 1.00 54.41 513 SER A O 1
ATOM 4071 N N . ILE A 1 514 ? 14.063 -6.168 10.963 1.00 59.00 514 ILE A N 1
ATOM 4072 C CA . ILE A 1 514 ? 14.993 -5.473 11.852 1.00 59.00 514 ILE A CA 1
ATOM 4073 C C . ILE A 1 514 ? 16.316 -6.188 11.626 1.00 59.00 514 ILE A C 1
ATOM 4075 O O . ILE A 1 514 ? 16.408 -7.384 11.928 1.00 59.00 514 ILE A O 1
ATOM 4079 N N . PRO A 1 515 ? 17.295 -5.534 10.978 1.00 52.97 515 PRO A N 1
ATOM 4080 C CA . PRO A 1 515 ? 18.517 -6.226 10.667 1.00 52.97 515 PRO A CA 1
ATOM 4081 C C . PRO A 1 515 ? 19.092 -6.641 12.013 1.00 52.97 515 PRO A C 1
ATOM 4083 O O . PRO A 1 515 ? 19.020 -5.867 12.968 1.00 52.97 515 PRO A O 1
ATOM 4086 N N . SER A 1 516 ? 19.567 -7.883 12.108 1.00 45.44 516 SER A N 1
ATOM 4087 C CA . SER A 1 516 ? 20.088 -8.503 13.328 1.00 45.44 516 SER A CA 1
ATOM 4088 C C . SER A 1 516 ? 21.401 -7.842 13.764 1.00 45.44 516 SER A C 1
ATOM 4090 O O . SER A 1 516 ? 22.441 -8.486 13.902 1.00 45.44 516 SER A O 1
ATOM 4092 N N . PHE A 1 517 ? 21.365 -6.526 13.942 1.00 52.22 517 PHE A N 1
ATOM 4093 C CA . PHE A 1 517 ? 22.379 -5.702 14.543 1.00 52.22 517 PHE A CA 1
ATOM 4094 C C . PHE A 1 517 ? 22.349 -6.031 16.017 1.00 52.22 517 PHE A C 1
ATOM 4096 O O . PHE A 1 517 ? 21.577 -5.493 16.807 1.00 52.22 517 PHE A O 1
ATOM 4103 N N . ARG A 1 518 ? 23.221 -6.960 16.391 1.00 53.59 518 ARG A N 1
ATOM 4104 C CA . ARG A 1 518 ? 23.625 -7.071 17.779 1.00 53.59 518 ARG A CA 1
ATOM 4105 C C . ARG A 1 518 ? 24.258 -5.733 18.124 1.00 53.59 518 ARG A C 1
ATOM 4107 O O . ARG A 1 518 ? 25.290 -5.374 17.566 1.00 53.59 518 ARG A O 1
ATOM 4114 N N . LEU A 1 519 ? 23.631 -4.970 19.008 1.00 60.22 519 LEU A N 1
ATOM 4115 C CA . LEU A 1 519 ? 24.361 -3.919 19.686 1.00 60.22 519 LEU A CA 1
ATOM 4116 C C . LEU A 1 519 ? 25.548 -4.596 20.390 1.00 60.22 519 LEU A C 1
ATOM 4118 O O . LEU A 1 519 ? 25.369 -5.505 21.203 1.00 60.22 519 LEU A O 1
ATOM 4122 N N . TYR A 1 520 ? 26.765 -4.205 20.026 1.00 56.41 520 TYR A N 1
ATOM 4123 C CA . TYR A 1 520 ? 27.982 -4.719 20.640 1.00 56.41 520 TYR A CA 1
ATOM 4124 C C . TYR A 1 520 ? 28.455 -3.694 21.668 1.00 56.41 520 TYR A C 1
ATOM 4126 O O . TYR A 1 520 ? 28.910 -2.614 21.308 1.00 56.41 520 TYR A O 1
ATOM 4134 N N . GLY A 1 521 ? 28.323 -4.032 22.949 1.00 66.00 521 GLY A N 1
ATOM 4135 C CA . GLY A 1 521 ? 28.774 -3.203 24.063 1.00 66.00 521 GLY A CA 1
ATOM 4136 C C . GLY A 1 521 ? 28.877 -4.042 25.330 1.00 66.00 521 GLY A C 1
ATOM 4137 O O . GLY A 1 521 ? 28.007 -4.871 25.612 1.00 66.00 521 GLY A O 1
ATOM 4138 N N . SER A 1 522 ? 29.958 -3.878 26.093 1.00 71.44 522 SER A N 1
ATOM 4139 C CA . SER A 1 522 ? 30.133 -4.565 27.382 1.00 71.44 522 SER A CA 1
ATOM 4140 C C . SER A 1 522 ? 29.006 -4.249 28.369 1.00 71.44 522 SER A C 1
ATOM 4142 O O . SER A 1 522 ? 28.646 -5.108 29.168 1.00 71.44 522 SER A O 1
ATOM 4144 N N . GLU A 1 523 ? 28.431 -3.055 28.251 1.00 74.81 523 GLU A N 1
ATOM 4145 C CA . GLU A 1 523 ? 27.323 -2.498 29.021 1.00 74.81 523 GLU A CA 1
ATOM 4146 C C . GLU A 1 523 ? 25.977 -3.207 28.797 1.00 74.81 523 GLU A C 1
ATOM 4148 O O . GLU A 1 523 ? 25.089 -3.091 29.636 1.00 74.81 523 GLU A O 1
ATOM 4153 N N . LEU A 1 524 ? 25.826 -3.989 27.720 1.00 78.75 524 LEU A N 1
ATOM 4154 C CA . LEU A 1 524 ? 24.581 -4.708 27.408 1.00 78.75 524 LEU A CA 1
ATOM 4155 C C . LEU A 1 524 ? 24.535 -6.123 27.976 1.00 78.75 524 LEU A C 1
ATOM 4157 O O . LEU A 1 524 ? 23.461 -6.635 28.275 1.00 78.75 524 LEU A O 1
ATOM 4161 N N . ARG A 1 525 ? 25.702 -6.756 28.151 1.00 81.06 525 ARG A N 1
ATOM 4162 C CA . ARG A 1 525 ? 25.816 -8.108 28.719 1.00 81.06 525 ARG A CA 1
ATOM 4163 C C . ARG A 1 525 ? 25.148 -8.284 30.087 1.00 81.06 525 ARG A C 1
ATOM 4165 O O . ARG A 1 525 ? 24.589 -9.357 30.300 1.00 81.06 525 ARG A O 1
ATOM 4172 N N . PRO A 1 526 ? 25.219 -7.320 31.022 1.00 85.19 526 PRO A N 1
ATOM 4173 C CA . PRO A 1 526 ? 24.613 -7.505 32.334 1.00 85.19 526 PRO A CA 1
ATOM 4174 C C . PRO A 1 526 ? 23.101 -7.219 32.379 1.00 85.19 526 PRO A C 1
ATOM 4176 O O . PRO A 1 526 ? 22.504 -7.452 33.427 1.00 85.19 526 PRO A O 1
ATOM 4179 N N . LEU A 1 527 ? 22.484 -6.735 31.292 1.00 88.19 527 LEU A N 1
ATOM 4180 C CA . LEU A 1 527 ? 21.054 -6.408 31.246 1.00 88.19 527 LEU A CA 1
ATOM 4181 C C . LEU A 1 527 ? 20.163 -7.661 31.254 1.00 88.19 527 LEU A C 1
ATOM 4183 O O . LEU A 1 527 ? 20.545 -8.725 30.766 1.00 88.19 527 LEU A O 1
ATOM 4187 N N . GLY A 1 528 ? 18.933 -7.514 31.748 1.00 86.88 528 GLY A N 1
ATOM 4188 C CA . GLY A 1 528 ? 17.882 -8.538 31.700 1.00 86.88 528 GLY A CA 1
ATOM 4189 C C . GLY A 1 528 ? 17.403 -8.867 30.286 1.00 86.88 528 GLY A C 1
ATOM 4190 O O . GLY A 1 528 ? 16.904 -9.966 30.030 1.00 86.88 528 GLY A O 1
ATOM 4191 N N . GLY A 1 529 ? 17.591 -7.936 29.349 1.00 89.12 529 GLY A N 1
ATOM 4192 C CA . GLY A 1 529 ? 17.359 -8.159 27.931 1.00 89.12 529 GLY A CA 1
ATOM 4193 C C . GLY A 1 529 ? 17.392 -6.880 27.102 1.00 89.12 529 GLY A C 1
ATOM 4194 O O . GLY A 1 529 ? 17.329 -5.766 27.620 1.00 89.12 529 GLY A O 1
ATOM 4195 N N . THR A 1 530 ? 17.457 -7.069 25.787 1.00 89.50 530 THR A N 1
ATOM 4196 C CA . THR A 1 530 ? 17.258 -6.018 24.786 1.00 89.50 530 THR A CA 1
ATOM 4197 C C . THR A 1 530 ? 16.056 -6.380 23.925 1.00 89.50 530 THR A C 1
ATOM 4199 O O . THR A 1 530 ? 15.928 -7.535 23.495 1.00 89.50 530 THR A O 1
ATOM 4202 N N . ILE A 1 531 ? 15.153 -5.424 23.733 1.00 91.50 531 ILE A N 1
ATOM 4203 C CA . ILE A 1 531 ? 13.863 -5.614 23.074 1.00 91.50 531 ILE A CA 1
ATOM 4204 C C . ILE A 1 531 ? 13.689 -4.541 22.007 1.00 91.50 531 ILE A C 1
ATOM 4206 O O . ILE A 1 531 ? 13.762 -3.353 22.301 1.00 91.50 531 ILE A O 1
ATOM 4210 N N . ASP A 1 532 ? 13.434 -4.976 20.782 1.00 89.44 532 ASP A N 1
ATOM 4211 C CA . ASP A 1 532 ? 13.250 -4.110 19.625 1.00 89.44 532 ASP A CA 1
ATOM 4212 C C . ASP A 1 532 ? 11.764 -3.843 19.384 1.00 89.44 532 ASP A C 1
ATOM 4214 O O . ASP A 1 532 ? 10.957 -4.772 19.420 1.00 89.44 532 ASP A O 1
ATOM 4218 N N . MET A 1 533 ? 11.398 -2.587 19.129 1.00 91.56 533 MET A N 1
ATOM 4219 C CA . MET A 1 533 ? 10.023 -2.192 18.820 1.00 91.56 533 MET A CA 1
ATOM 4220 C C . MET A 1 533 ? 9.966 -1.125 17.728 1.00 91.56 533 MET A C 1
ATOM 4222 O O . MET A 1 533 ? 10.834 -0.259 17.626 1.00 91.56 533 MET A O 1
ATOM 4226 N N . LEU A 1 534 ? 8.904 -1.162 16.929 1.00 90.25 534 LEU A N 1
ATOM 4227 C CA . LEU A 1 534 ? 8.629 -0.204 15.861 1.00 90.25 534 LEU A CA 1
ATOM 4228 C C . LEU A 1 534 ? 7.590 0.828 16.320 1.00 90.25 534 LEU A C 1
ATOM 4230 O O . LEU A 1 534 ? 6.541 0.460 16.859 1.00 90.25 534 LEU A O 1
ATOM 4234 N N . PHE A 1 535 ? 7.851 2.108 16.056 1.00 90.75 535 PHE A N 1
ATOM 4235 C CA . PHE A 1 535 ? 6.963 3.220 16.401 1.00 90.75 535 PHE A CA 1
ATOM 4236 C C . PHE A 1 535 ? 6.782 4.183 15.219 1.00 90.75 535 PHE A C 1
ATOM 4238 O O . PHE A 1 535 ? 7.760 4.652 14.633 1.00 90.75 535 PHE A O 1
ATOM 4245 N N . GLY A 1 536 ? 5.530 4.503 14.890 1.00 88.75 536 GLY A N 1
ATOM 4246 C CA . GLY A 1 536 ? 5.149 5.506 13.895 1.00 88.75 536 GLY A CA 1
ATOM 4247 C C . GLY A 1 536 ? 4.708 6.813 14.550 1.00 88.75 536 GLY A C 1
ATOM 4248 O O . GLY A 1 536 ? 3.958 6.797 15.526 1.00 88.75 536 GLY A O 1
ATOM 4249 N N . GLY A 1 537 ? 5.135 7.959 14.010 1.00 84.00 537 GLY A N 1
ATOM 4250 C CA . GLY A 1 537 ? 4.773 9.277 14.554 1.00 84.00 537 GLY A CA 1
ATOM 4251 C C . GLY A 1 537 ? 3.260 9.536 14.624 1.00 84.00 537 GLY A C 1
ATOM 4252 O O . GLY A 1 537 ? 2.788 10.123 15.596 1.00 84.00 537 GLY A O 1
ATOM 4253 N N . GLY A 1 538 ? 2.501 9.064 13.627 1.00 82.31 538 GLY A N 1
ATOM 4254 C CA . GLY A 1 538 ? 1.037 9.186 13.580 1.00 82.31 538 GLY A CA 1
ATOM 4255 C C . GLY A 1 538 ? 0.278 8.000 14.183 1.00 82.31 538 GLY A C 1
ATOM 4256 O O . GLY A 1 538 ? -0.824 8.180 14.700 1.00 82.31 538 GLY A O 1
ATOM 4257 N N . SER A 1 539 ? 0.866 6.801 14.135 1.00 84.81 539 SER A N 1
ATOM 4258 C CA . SER A 1 539 ? 0.193 5.545 14.500 1.00 84.81 539 SER A CA 1
ATOM 4259 C C . SER A 1 539 ? 0.567 4.989 15.881 1.00 84.81 539 SER A C 1
ATOM 4261 O O . SER A 1 539 ? -0.130 4.119 16.400 1.00 84.81 539 SER A O 1
ATOM 4263 N N . GLY A 1 540 ? 1.627 5.492 16.518 1.00 90.38 540 GLY A N 1
ATOM 4264 C CA . GLY A 1 540 ? 2.133 4.955 17.782 1.00 90.38 540 GLY A CA 1
ATOM 4265 C C . GLY A 1 540 ? 2.875 3.626 17.599 1.00 90.38 540 GLY A C 1
ATOM 4266 O O . GLY A 1 540 ? 3.544 3.413 16.589 1.00 90.38 540 GLY A O 1
ATOM 4267 N N . LEU A 1 541 ? 2.793 2.724 18.584 1.00 91.19 541 LEU A N 1
ATOM 4268 C CA . LEU A 1 541 ? 3.341 1.370 18.437 1.00 91.19 541 LEU A CA 1
ATOM 4269 C C . LEU A 1 541 ? 2.499 0.576 17.434 1.00 91.19 541 LEU A C 1
ATOM 4271 O O . LEU A 1 541 ? 1.296 0.416 17.628 1.00 91.19 541 LEU A O 1
ATOM 4275 N N . TYR A 1 542 ? 3.141 0.065 16.385 1.00 88.56 542 TYR A N 1
ATOM 4276 C CA . TYR A 1 542 ? 2.470 -0.728 15.357 1.00 88.56 542 TYR A CA 1
ATOM 4277 C C . TYR A 1 542 ? 1.935 -2.058 15.895 1.00 88.56 542 TYR A C 1
ATOM 4279 O O . TYR A 1 542 ? 2.579 -2.700 16.727 1.00 88.56 542 TYR A O 1
ATOM 4287 N N . ASP A 1 543 ? 0.805 -2.501 15.349 1.00 87.06 543 ASP A N 1
ATOM 4288 C CA . ASP A 1 543 ? 0.334 -3.878 15.487 1.00 87.06 543 ASP A CA 1
ATOM 4289 C C . ASP A 1 543 ? 1.013 -4.747 14.418 1.00 87.06 543 ASP A C 1
ATOM 4291 O O . ASP A 1 543 ? 0.591 -4.801 13.262 1.00 87.06 543 ASP A O 1
ATOM 4295 N N . CYS A 1 544 ? 2.159 -5.324 14.775 1.00 86.38 544 CYS A N 1
ATOM 4296 C CA . CYS A 1 544 ? 2.985 -6.134 13.884 1.00 86.38 544 CYS A CA 1
ATOM 4297 C C . CYS A 1 544 ? 3.712 -7.238 14.654 1.00 86.38 544 CYS A C 1
ATOM 4299 O O . CYS A 1 544 ? 3.867 -7.156 15.874 1.00 86.38 544 CYS A O 1
ATOM 4301 N N . ASP A 1 545 ? 4.215 -8.247 13.940 1.00 87.25 545 ASP A N 1
ATOM 4302 C CA . ASP A 1 545 ? 4.872 -9.419 14.539 1.00 87.25 545 ASP A CA 1
ATOM 4303 C C . ASP A 1 545 ? 6.052 -9.052 15.445 1.00 87.25 545 ASP A C 1
ATOM 4305 O O . ASP A 1 545 ? 6.223 -9.642 16.512 1.00 87.25 545 ASP A O 1
ATOM 4309 N N . VAL A 1 546 ? 6.832 -8.032 15.069 1.00 88.12 546 VAL A N 1
ATOM 4310 C CA . VAL A 1 546 ? 7.951 -7.527 15.879 1.00 88.12 546 VAL A CA 1
ATOM 4311 C C . VAL A 1 546 ? 7.459 -7.040 17.240 1.00 88.12 546 VAL A C 1
ATOM 4313 O O . VAL A 1 546 ? 7.935 -7.507 18.275 1.00 88.12 546 VAL A O 1
ATOM 4316 N N . ASN A 1 547 ? 6.482 -6.131 17.253 1.00 91.81 547 ASN A N 1
ATOM 4317 C CA . ASN A 1 547 ? 5.947 -5.578 18.494 1.00 91.81 547 ASN A CA 1
ATOM 4318 C C . ASN A 1 547 ? 5.181 -6.640 19.289 1.00 91.81 547 ASN A C 1
ATOM 4320 O O . ASN A 1 547 ? 5.296 -6.685 20.510 1.00 91.81 547 ASN A O 1
ATOM 4324 N N . ASN A 1 548 ? 4.466 -7.546 18.622 1.00 91.19 548 ASN A N 1
ATOM 4325 C CA . ASN A 1 548 ? 3.768 -8.652 19.274 1.00 91.19 548 ASN A CA 1
ATOM 4326 C C . ASN A 1 548 ? 4.741 -9.623 19.962 1.00 91.19 548 ASN A C 1
ATOM 4328 O O . ASN A 1 548 ? 4.470 -10.052 21.089 1.00 91.19 548 ASN A O 1
ATOM 4332 N N . SER A 1 549 ? 5.888 -9.905 19.336 1.00 91.25 549 SER A N 1
ATOM 4333 C CA . SER A 1 549 ? 6.988 -10.682 19.919 1.00 91.25 549 SER A CA 1
ATOM 4334 C C . SER A 1 549 ? 7.665 -9.937 21.076 1.00 91.25 549 SER A C 1
ATOM 4336 O O . SER A 1 549 ? 7.917 -10.518 22.133 1.00 91.25 549 SER A O 1
ATOM 4338 N N . ALA A 1 550 ? 7.903 -8.631 20.926 1.00 93.00 550 ALA A N 1
ATOM 4339 C CA . ALA A 1 550 ? 8.437 -7.780 21.986 1.00 93.00 550 ALA A CA 1
ATOM 4340 C C . ALA A 1 550 ? 7.533 -7.778 23.227 1.00 93.00 550 ALA A C 1
ATOM 4342 O O . ALA A 1 550 ? 8.016 -7.972 24.342 1.00 93.00 550 ALA A O 1
ATOM 4343 N N . VAL A 1 551 ? 6.221 -7.640 23.036 1.00 93.94 551 VAL A N 1
ATOM 4344 C CA . VAL A 1 551 ? 5.217 -7.674 24.107 1.00 93.94 551 VAL A CA 1
ATOM 4345 C C . VAL A 1 551 ? 5.185 -9.041 24.800 1.00 93.94 551 VAL A C 1
ATOM 4347 O O . VAL A 1 551 ? 5.115 -9.082 26.029 1.00 93.94 551 VAL A O 1
ATOM 4350 N N . GLU A 1 552 ? 5.312 -10.160 24.074 1.00 93.19 552 GLU A N 1
ATOM 4351 C CA . GLU A 1 552 ? 5.437 -11.495 24.693 1.00 93.19 552 GLU A CA 1
ATOM 4352 C C . GLU A 1 552 ? 6.705 -11.614 25.551 1.00 93.19 552 GLU A C 1
ATOM 4354 O O . GLU A 1 552 ? 6.669 -12.127 26.674 1.00 93.19 552 GLU A O 1
ATOM 4359 N N . ARG A 1 553 ? 7.839 -11.096 25.060 1.00 94.19 553 ARG A N 1
ATOM 4360 C CA . ARG A 1 553 ? 9.107 -11.100 25.806 1.00 94.19 553 ARG A CA 1
ATOM 4361 C C . ARG A 1 553 ? 9.024 -10.244 27.066 1.00 94.19 553 ARG A C 1
ATOM 4363 O O . ARG A 1 553 ? 9.477 -10.690 28.118 1.00 94.19 553 ARG A O 1
ATOM 4370 N N . ILE A 1 554 ? 8.416 -9.059 26.975 1.00 94.75 554 ILE A N 1
ATOM 4371 C CA . ILE A 1 554 ? 8.150 -8.192 28.129 1.00 94.75 554 ILE A CA 1
ATOM 4372 C C . ILE A 1 554 ? 7.242 -8.915 29.126 1.00 94.75 554 ILE A C 1
ATOM 4374 O O . ILE A 1 554 ? 7.581 -9.006 30.300 1.00 94.75 554 ILE A O 1
ATOM 4378 N N . THR A 1 555 ? 6.132 -9.493 28.667 1.00 93.81 555 THR A N 1
ATOM 4379 C CA . THR A 1 555 ? 5.183 -10.226 29.520 1.00 93.81 555 THR A CA 1
ATOM 4380 C C . THR A 1 555 ? 5.879 -11.371 30.257 1.00 93.81 555 THR A C 1
ATOM 4382 O O . THR A 1 555 ? 5.755 -11.504 31.472 1.00 93.81 555 THR A O 1
ATOM 4385 N N . THR A 1 556 ? 6.681 -12.163 29.543 1.00 93.31 556 THR A N 1
ATOM 4386 C CA . THR A 1 556 ? 7.468 -13.266 30.117 1.00 93.31 556 THR A CA 1
ATOM 4387 C C . THR A 1 556 ? 8.494 -12.773 31.136 1.00 93.31 556 THR A C 1
ATOM 4389 O O . THR A 1 556 ? 8.722 -13.424 32.154 1.00 93.31 556 THR A O 1
ATOM 4392 N N . PHE A 1 557 ? 9.120 -11.625 30.878 1.00 92.94 557 PHE A N 1
ATOM 4393 C CA . PHE A 1 557 ? 10.063 -11.011 31.803 1.00 92.94 557 PHE A CA 1
ATOM 4394 C C . PHE A 1 557 ? 9.368 -10.527 33.085 1.00 92.94 557 PHE A C 1
ATOM 4396 O O . PHE A 1 557 ? 9.852 -10.818 34.177 1.00 92.94 557 PHE A O 1
ATOM 4403 N N . LEU A 1 558 ? 8.211 -9.871 32.962 1.00 92.50 558 LEU A N 1
ATOM 4404 C CA . LEU A 1 558 ? 7.445 -9.343 34.094 1.00 92.50 558 LEU A CA 1
ATOM 4405 C C . LEU A 1 558 ? 6.876 -10.438 34.996 1.00 92.50 558 LEU A C 1
ATOM 4407 O O . LEU A 1 558 ? 6.815 -10.236 36.197 1.00 92.50 558 LEU A O 1
ATOM 4411 N N . LYS A 1 559 ? 6.561 -11.624 34.460 1.00 90.31 559 LYS A N 1
ATOM 4412 C CA . LYS A 1 559 ? 6.096 -12.786 35.248 1.00 90.31 559 LYS A CA 1
ATOM 4413 C C . LYS A 1 559 ? 7.069 -13.255 36.345 1.00 90.31 559 LYS A C 1
ATOM 4415 O O . LYS A 1 559 ? 6.697 -14.104 37.153 1.00 90.31 559 LYS A O 1
ATOM 4420 N N . LYS A 1 560 ? 8.318 -12.776 36.344 1.00 88.81 560 LYS A N 1
ATOM 4421 C CA . LYS A 1 560 ? 9.328 -13.095 37.367 1.00 88.81 560 LYS A CA 1
ATOM 4422 C C . LYS A 1 560 ? 9.157 -12.295 38.662 1.00 88.81 560 LYS A C 1
ATOM 4424 O O . LYS A 1 560 ? 9.719 -12.711 39.673 1.00 88.81 560 LYS A O 1
ATOM 4429 N N . TYR A 1 561 ? 8.428 -11.184 38.604 1.00 85.88 561 TYR A N 1
ATOM 4430 C CA . TYR A 1 561 ? 8.063 -10.335 39.738 1.00 85.88 561 TYR A CA 1
ATOM 4431 C C . TYR A 1 561 ? 6.611 -10.647 40.133 1.00 85.88 561 TYR A C 1
ATOM 4433 O O . TYR A 1 561 ? 6.298 -10.574 41.342 1.00 85.88 561 TYR A O 1
#

Solvent-accessible surface area (backbone atoms only — not comparable to full-atom values): 32326 Å² total; per-residue (Å²): 142,78,90,84,76,78,86,72,88,75,80,80,73,52,74,66,60,59,50,51,53,54,52,50,54,48,53,52,51,51,53,50,52,51,52,52,52,52,51,54,49,51,55,50,54,49,50,50,52,51,51,52,54,50,51,52,54,51,52,52,47,55,53,51,53,51,50,52,52,51,52,53,52,52,50,52,52,50,52,52,50,51,54,50,50,52,53,50,50,55,51,51,52,61,72,69,49,77,81,78,82,73,82,79,88,82,92,78,87,82,85,83,89,78,82,89,82,83,87,81,87,80,92,82,88,83,93,80,90,81,83,85,80,87,74,60,60,63,55,51,54,52,51,50,50,54,47,49,54,52,50,53,52,51,52,52,53,53,51,52,51,50,52,53,51,52,54,51,51,53,50,51,52,51,51,53,55,49,51,53,53,52,49,54,51,50,50,54,50,52,53,52,51,53,53,50,54,49,52,53,50,52,52,52,50,53,51,53,52,50,52,51,50,52,49,55,52,48,53,56,50,49,54,53,50,51,52,52,48,52,53,51,50,54,51,50,57,50,52,51,52,52,49,53,51,52,50,55,53,47,54,53,50,52,54,50,50,52,51,50,52,51,53,51,53,53,47,50,59,54,46,58,67,58,63,77,76,63,84,83,87,89,60,67,65,62,52,48,52,52,48,50,54,50,49,54,52,50,51,54,52,50,54,52,49,52,52,52,49,52,51,50,52,54,50,50,54,53,49,51,54,50,52,54,48,50,52,52,52,50,54,51,48,58,50,50,53,52,53,51,52,51,51,51,53,52,49,52,51,49,52,55,50,50,53,49,53,53,52,54,50,51,52,51,50,52,53,50,51,52,50,50,53,55,51,49,54,53,51,50,53,51,50,55,48,52,52,51,52,51,58,58,50,72,78,58,86,77,89,82,85,82,83,79,76,72,76,76,81,79,62,48,74,47,51,34,20,38,30,51,63,65,9,80,60,54,71,72,55,50,52,38,48,52,52,37,50,51,58,66,43,43,69,61,32,49,78,72,44,34,47,80,42,80,42,84,21,93,53,78,82,68,34,88,89,44,43,37,38,32,36,31,49,54,87,50,98,72,85,68,75,69,59,36,51,67,95,55,82,60,32,62,56,31,32,42,36,38,35,42,72,38,82,64,93,47,74,63,67,78,66,53,70,75,70,88,70,70,84,84,54,83,71,58,72,43,31,54,42,80,40,58,35,51,32,29,75,86,71,30,52,55,94,44,72,59,33,53,50,34,52,50,53,50,52,60,57,55,73,78,113

Mean predicted aligned error: 22.3 Å

Nearest PDB structures (foldseek):
  4on1-assembly2_B  TM=4.269E-01  e=1.635E-02  Bacteroides fragilis
  2wdp-assembly1_A  TM=2.733E-01  e=3.996E-02  Homo sapiens

Radius of gyration: 54.9 Å; Cα contacts (8 Å, |Δi|>4): 251; chains: 1; bounding box: 154×56×173 Å

Organism: Mizuhopecten yessoensis (NCBI:txid6573)

pLDDT: mean 75.5, std 16.18, range [33.94, 95.31]

Foldseek 3Di:
DDDPDDPDDPPPDPPVNVVVVVVVVVVVVVVVVVVVVVVVVVVVVVVVVVVVVVVVVVVVVVVVVVVVVVVVVVVVVVVVVVVVVVVVVVVVVVVPPDPPDDDDDDDDDDDDDDDDDDDDDDDDDDDDDDDDDPPPPVVVVVVVVVVVVVVVVVVVVVVVVVVVVVVVVVVVVVVVVVVVVVVVVVVVVVVVVVVVVVVVVVVVVVVVVVVVVVVVVVVVVVVVVVVVVVVVVVVVVVVVVVVVVVVVVVVVVVVVVVVVVVVVVVVCVVVVVVVVPDDDDDDPVVVVVVVVVVVVVVVVVVVVVVVVVVVVVVVVVVVVVVVVVVVVVVVVVVVVVVVVVVVVVVVVVVVVVVVVVVVVVVVVVVVVVVVVVVVVVVVVVVVVVVVVVVVVVVVDDDDDDDPDPDPPPQQAEAEEEEEEVVQPDDPLLSVLQVVVLCVLQVVVVVVVSYHYHYDYDHAPVVTPPAAYEFHHECPDLPDDDRCSCVNPQQALSYEYEYEDEDQDPDVVLLVDPSPPPDPDDPSQVRYVYYAYFYQYPVPRTDPHPRVNVSSVVVNVSRVVD

Secondary structure (DSSP, 8-state):
--------------HHHHHHHHHHHHHHHHHHHHHHHHHHHHHHHHHHHHHHHHHHHHHHHHHHHHHHHHHHHHHHHHHHHHHHHHHHHHHHHHHHS------------------------------------TTSHHHHHHHHHHHHHHHHHHHHHHHHHHHHHHHHHHHHHHHHHHHHHHHHHHHHHHHHHHHHHHHHHHHHHHHHHHHHHHHHHHHHHHHHHHHHHHHHHHHHHHHHHHHHHHHHHHHHHHHHHHHHHHHHHHHHHHHHHHTTS------HHHHHHHHHHHHHHHHHHHHHHHHHHHHHHHHHHHHHHHHHHHHHHHHHHHHHHHHHHHHHHHHHHHHHHHHHHHHHHHHHHHHHHHHHHHHHHHHHHHHHHHHHHHHHHTT----------PPP-PPEEEEEEEE-TTSS--HHHHHHHHHHHHHHHHHHHHHTTEEEEEEEESSGGGSSSS-EEEEEE---SS----GGGTT----TTEEEEEEEEESS--HHHHS----------TTTTTSSEEEEEEEETTTEE--SHHHHHHHHHHHHHHTT-